Protein AF-A0A815E077-F1 (afdb_monomer)

Solvent-accessible surface area (backbone atoms only — not comparable to full-atom values): 27311 Å² total; per-residue (Å²): 121,62,72,63,54,49,29,39,50,54,47,52,50,56,67,40,47,70,58,49,74,73,50,75,89,43,71,67,55,55,50,50,41,62,71,59,51,51,58,65,70,36,73,87,50,54,63,66,50,48,54,58,16,70,69,58,79,80,56,66,69,60,51,55,47,52,54,51,54,49,53,50,52,52,49,52,52,52,51,50,57,50,48,53,52,51,52,52,53,50,52,50,53,50,50,54,50,50,55,49,51,52,50,51,51,51,52,52,51,50,52,50,51,51,52,52,51,50,53,51,50,54,52,49,52,52,52,50,51,52,53,49,52,52,52,51,49,52,51,48,52,53,49,46,53,51,43,51,57,47,43,68,64,38,73,80,60,82,90,90,90,89,83,81,75,76,72,64,68,61,59,62,58,52,58,58,51,53,53,52,54,53,53,52,56,55,53,55,56,68,62,54,58,62,57,58,56,53,51,54,54,51,53,55,50,51,54,53,52,51,53,53,51,54,51,52,53,54,48,52,52,34,52,49,51,35,52,52,42,50,51,53,43,53,52,49,57,50,48,53,50,54,51,55,65,63,40,76,80,48,93,73,61,75,64,59,61,50,51,53,50,52,51,54,50,50,46,54,48,52,36,51,50,40,46,51,52,36,50,52,51,54,51,52,50,54,51,52,53,51,51,52,50,49,50,52,52,51,54,52,51,50,53,49,50,54,49,51,50,50,54,50,51,54,50,50,55,49,50,51,54,50,52,53,52,52,51,52,52,52,50,53,51,50,53,51,53,53,50,53,52,50,52,53,50,53,53,49,53,50,51,49,53,52,49,52,50,53,48,53,52,48,55,53,52,51,51,49,52,54,52,51,49,53,51,50,52,52,52,50,51,63,68,66,51,42,78,63,54,52,47,49,54,49,47,50,53,48,48,50,49,48,49,52,50,47,52,53,60,59,50,74,76,57,81,82,90,81,84,88,80,88,82,80,92,80,84,85,88,87,80,93,82,83,88,79,89,79,86,83,87,88,82,84,89,81,89,85,82,88,79,85,89,81,87,80,90,82,85,85,80,91,79,89,80,83,84,84,88,129

Sequence (470 aa):
MDRRLHAVQDRLVEHCTQTLKSVQGSVSAVTSYFQKEVPVKHENDHESLFQRAFAVQYNGKKMKKLEKDYMIIHKEEQEEQIEIRRLRNENRLLKQRVENLEKESATLANRLIEGQVLNAQYAEETDQLKHENYTLKKQLEENNNQNINKTIIQNNNQNLLDDNIISNDKEELEVLRETVQNLTSKNRNLQSTPHVEIAALQEELTLVKMRDAEAQVSINELRQRIADLNYEWQLHSSKCKTIREKNNLNESNPTDDAYDLIAHELISLKMREAQLDCDNKILSQKLMDSDTQKQVSYNQIKRQDDEIQRVRLELEESRIRENELRTQLNEIKNQLRDGELKQKEDSMMLRIREVESTQAIGELRQKIAELEVQNQELISHGQIMDEKDLQEKLAELQDEKIFLYKTTNYEESEDGSLTTSLPLLSSINHRLSSSSTILFPTSFISSNHHLRQSTPSLFPTFSSTQPSIS

Secondary structure (DSSP, 8-state):
-HHHHHHHHHHHHHHHHHHHTTS-S-HHHHHHIIIIIHHHHHTT-HHHHHHHHHT----HHHHHHHHHHHHHHHHHHHHHHHHHHHHHHHHHHHHHHHHHHHHHHHHHHHHHHHHHHHHHHHHHHHHHHHHHHHHHHHHHHHHHHHHHHHHHHHTTS------SSTTTHHHHHHHHHHHHHHHHHHHHHHHHHHHHHHHHHHHHHHHHHHHHHHHHHHHHHHHHHHHHHHHHHHHHHHHHHHHHHHHTTS---HHHHHHHHHHHHHHHHHHHHHHHHHHHHHHHHHHHHHHHHHHHHHHHHHHHHHHHHHHHHHHHHHHHHHHHHHHHHHHHHHHHHHHHHHHHHHHHHHHHHHHHHHHHHHHHHHHHHHHHHHHHHHHHHHHHS-HHHHHHHHHHHHHHHHHHHHHHHHHTSS--------------------------------------------PPPP---PPPP-

Nearest PDB structures (foldseek):
  4tko-assembly1_B  TM=5.205E-01  e=6.957E+00  Aquifex aeolicus VF5

Radius of gyration: 63.51 Å; Cα contacts (8 Å, |Δi|>4): 55; chains: 1; bounding box: 164×88×158 Å

pLDDT: mean 77.37, std 19.82, range [28.88, 98.0]

Organism: NCBI:txid392033

Foldseek 3Di:
DPLLVVLLVVLLCVVCVVVVVVQPDDPVSVVCCVVPPSCVVCVVPVPVSSVNSVPDDDDPVVVVVVVVVVVVVVVVVVVVVVVVVVVVVVVVVVVVVVVVVVVVVVVVVVVVVVVVVVVVVVVVVVVVVVVVVVVVVVVVVVVVVVVVVVCVVPVVDDDDDDDPPPPPVVVVVVVVVVVVVVVVVVVVVVVPVVVVVVVVVVVVVVVVVVVVVVLVVVLVVLVVVLVVLVVVLVVLVVVVVVVVVVCVVPDDDPVVVVVSVVVNVVSVVVSVVSVVVSVVSVVVVVVVVVVVVVVVVVVVVVVVVVVVVVVVVVVVVVVVVVVVVVVVVVVVVVVVVVVVVVVVVVVVVVVVVVVVVVVVVVVVVVVVVVVVVVVVVVVVVVVPCDPVNVVVVVVVVVVVVVVVVVVVVVVVPDDDDDDDDDDDDDDDDDDPDDDDDDDDDDDDDDDDDDDDDDDDDDDDDDDDDDDDDD

Mean predicted aligned error: 22.98 Å

Structure (mmCIF, N/CA/C/O backbone):
data_AF-A0A815E077-F1
#
_entry.id   AF-A0A815E077-F1
#
loop_
_atom_site.group_PDB
_atom_site.id
_atom_site.type_symbol
_atom_site.label_atom_id
_atom_site.label_alt_id
_atom_site.label_comp_id
_atom_site.label_asym_id
_atom_site.label_entity_id
_atom_site.label_seq_id
_atom_site.pdbx_PDB_ins_code
_atom_site.Cartn_x
_atom_site.Cartn_y
_atom_site.Cartn_z
_atom_site.occupancy
_atom_site.B_iso_or_equiv
_atom_site.auth_seq_id
_atom_site.auth_comp_id
_atom_site.auth_asym_id
_atom_site.auth_atom_id
_atom_site.pdbx_PDB_model_num
ATOM 1 N N . MET A 1 1 ? -0.893 33.335 -54.871 1.00 45.25 1 MET A N 1
ATOM 2 C CA . MET A 1 1 ? -2.177 34.022 -54.613 1.00 45.25 1 MET A CA 1
ATOM 3 C C . MET A 1 1 ? -2.122 34.874 -53.338 1.00 45.25 1 MET A C 1
ATOM 5 O O . MET A 1 1 ? -2.782 35.903 -53.298 1.00 45.25 1 MET A O 1
ATOM 9 N N . ASP A 1 2 ? -1.262 34.552 -52.363 1.00 59.12 2 ASP A N 1
ATOM 10 C CA . ASP A 1 2 ? -1.315 35.139 -51.010 1.00 59.12 2 ASP A CA 1
ATOM 11 C C . ASP A 1 2 ? -0.955 36.615 -50.847 1.00 59.12 2 ASP A C 1
ATOM 13 O O . ASP A 1 2 ? -1.625 37.304 -50.086 1.00 59.12 2 ASP A O 1
ATOM 17 N N . ARG A 1 3 ? 0.044 37.160 -51.558 1.00 63.06 3 ARG A N 1
ATOM 18 C CA . ARG A 1 3 ? 0.468 38.562 -51.321 1.00 63.06 3 ARG A CA 1
ATOM 19 C C . ARG A 1 3 ? -0.618 39.591 -51.631 1.00 63.06 3 ARG A C 1
ATOM 21 O O . ARG A 1 3 ? -0.667 40.633 -50.994 1.00 63.06 3 ARG A O 1
ATOM 28 N N . ARG A 1 4 ? -1.471 39.301 -52.618 1.00 63.94 4 ARG A N 1
ATOM 29 C CA . ARG A 1 4 ? -2.585 40.179 -53.005 1.00 63.94 4 ARG A CA 1
ATOM 30 C C . ARG A 1 4 ? -3.717 40.107 -51.983 1.00 63.94 4 ARG A C 1
ATOM 32 O O . ARG A 1 4 ? -4.288 41.136 -51.657 1.00 63.94 4 ARG A O 1
ATOM 39 N N . LEU A 1 5 ? -3.984 38.918 -51.441 1.00 69.31 5 LEU A N 1
ATOM 40 C CA . LEU A 1 5 ? -4.978 38.730 -50.387 1.00 69.31 5 LEU A CA 1
ATOM 41 C C . LEU A 1 5 ? -4.543 39.404 -49.076 1.00 69.31 5 LEU A C 1
ATOM 43 O O . LEU A 1 5 ? -5.342 40.110 -48.473 1.00 69.31 5 LEU A O 1
ATOM 47 N N . HIS A 1 6 ? -3.264 39.280 -48.703 1.00 69.69 6 HIS A N 1
ATOM 48 C CA . HIS A 1 6 ? -2.702 39.956 -47.528 1.00 69.69 6 HIS A CA 1
ATOM 49 C C . HIS A 1 6 ? -2.732 41.486 -47.688 1.00 69.69 6 HIS A C 1
ATOM 51 O O . HIS A 1 6 ? -3.083 42.187 -46.748 1.00 69.69 6 HIS A O 1
ATOM 57 N N . ALA A 1 7 ? -2.481 42.010 -48.897 1.00 71.00 7 ALA A N 1
ATOM 58 C CA . ALA A 1 7 ? -2.587 43.448 -49.185 1.00 71.00 7 ALA A CA 1
ATOM 59 C C . ALA A 1 7 ? -3.998 43.997 -48.974 1.00 71.00 7 ALA A C 1
ATOM 61 O O . ALA A 1 7 ? -4.177 45.097 -48.449 1.00 71.00 7 ALA A O 1
ATOM 62 N N . VAL A 1 8 ? -4.999 43.223 -49.397 1.00 73.06 8 VAL A N 1
ATOM 63 C CA . VAL A 1 8 ? -6.410 43.567 -49.217 1.00 73.06 8 VAL A CA 1
ATOM 64 C C . VAL A 1 8 ? -6.784 43.490 -47.738 1.00 73.06 8 VAL A C 1
ATOM 66 O O . VAL A 1 8 ? -7.432 44.406 -47.243 1.00 73.06 8 VAL A O 1
ATOM 69 N N . GLN A 1 9 ? -6.328 42.461 -47.016 1.00 75.38 9 GLN A N 1
ATOM 70 C CA . GLN A 1 9 ? -6.558 42.314 -45.575 1.00 75.38 9 GLN A CA 1
ATOM 71 C C . GLN A 1 9 ? -5.929 43.457 -44.766 1.00 75.38 9 GLN A C 1
ATOM 73 O O . GLN A 1 9 ? -6.627 44.076 -43.965 1.00 75.38 9 GLN A O 1
ATOM 78 N N . ASP A 1 10 ? -4.663 43.799 -45.015 1.00 74.94 10 ASP A N 1
ATOM 79 C CA . ASP A 1 10 ? -3.961 44.878 -44.309 1.00 74.94 10 ASP A CA 1
ATOM 80 C C . ASP A 1 10 ? -4.654 46.231 -44.519 1.00 74.94 10 ASP A C 1
ATOM 82 O O . ASP A 1 10 ? -4.872 46.975 -43.562 1.00 74.94 10 ASP A O 1
ATOM 86 N N . ARG A 1 11 ? -5.067 46.547 -45.758 1.00 76.75 11 ARG A N 1
ATOM 87 C CA . ARG A 1 11 ? -5.778 47.803 -46.054 1.00 76.75 11 ARG A CA 1
ATOM 88 C C . ARG A 1 11 ? -7.201 47.822 -45.520 1.00 76.75 11 ARG A C 1
ATOM 90 O O . ARG A 1 11 ? -7.654 48.877 -45.081 1.00 76.75 11 ARG A O 1
ATOM 97 N N . LEU A 1 12 ? -7.892 46.684 -45.519 1.00 74.31 12 LEU A N 1
ATOM 98 C CA . LEU A 1 12 ? -9.205 46.560 -44.893 1.00 74.31 12 LEU A CA 1
ATOM 99 C C . LEU A 1 12 ? -9.103 46.837 -43.389 1.00 74.31 12 LEU A C 1
ATOM 101 O O . LEU A 1 12 ? -9.893 47.613 -42.854 1.00 74.31 12 LEU A O 1
ATOM 105 N N . VAL A 1 13 ? -8.098 46.260 -42.724 1.00 73.75 13 VAL A N 1
ATOM 106 C CA . VAL A 1 13 ? -7.827 46.494 -41.302 1.00 73.75 13 VAL A CA 1
ATOM 107 C C . VAL A 1 13 ? -7.451 47.953 -41.063 1.00 73.75 13 VAL A C 1
ATOM 109 O O . VAL A 1 13 ? -8.051 48.575 -40.196 1.00 73.75 13 VAL A O 1
ATOM 112 N N . GLU A 1 14 ? -6.547 48.539 -41.850 1.00 73.88 14 GLU A N 1
ATOM 113 C CA . GLU A 1 14 ? -6.129 49.943 -41.728 1.00 73.88 14 GLU A CA 1
ATOM 114 C C . GLU A 1 14 ? -7.292 50.925 -41.922 1.00 73.88 14 GLU A C 1
ATOM 116 O O . GLU A 1 14 ? -7.484 51.815 -41.095 1.00 73.88 14 GLU A O 1
ATOM 121 N N . HIS A 1 15 ? -8.125 50.731 -42.946 1.00 69.19 15 HIS A N 1
ATOM 122 C CA . HIS A 1 15 ? -9.326 51.541 -43.163 1.00 69.19 15 HIS A CA 1
ATOM 123 C C . HIS A 1 15 ? -10.309 51.405 -41.992 1.00 69.19 15 HIS A C 1
ATOM 125 O O . HIS A 1 15 ? -10.899 52.385 -41.539 1.00 69.19 15 HIS A O 1
ATOM 131 N N . CYS A 1 16 ? -10.419 50.198 -41.431 1.00 69.69 16 CYS A N 1
ATOM 132 C CA . CYS A 1 16 ? -11.231 49.945 -40.251 1.00 69.69 16 CYS A CA 1
ATOM 133 C C . CYS A 1 16 ? -10.582 50.435 -38.949 1.00 69.69 16 CYS A C 1
ATOM 135 O O . CYS A 1 16 ? -11.319 50.659 -37.998 1.00 69.69 16 CYS A O 1
ATOM 137 N N . THR A 1 17 ? -9.261 50.653 -38.859 1.00 68.75 17 THR A N 1
ATOM 138 C CA . THR A 1 17 ? -8.595 51.033 -37.593 1.00 68.75 17 THR A CA 1
ATOM 139 C C . THR A 1 17 ? -9.093 52.359 -37.021 1.00 68.75 17 THR A C 1
ATOM 141 O O . THR A 1 17 ? -9.144 52.510 -35.802 1.00 68.75 17 THR A O 1
ATOM 144 N N . GLN A 1 18 ? -9.505 53.312 -37.863 1.00 63.53 18 GLN A N 1
ATOM 145 C CA . GLN A 1 18 ? -10.078 54.582 -37.399 1.00 63.53 18 GLN A CA 1
ATOM 146 C C . GLN A 1 18 ? -11.468 54.387 -36.775 1.00 63.53 18 GLN A C 1
ATOM 148 O O . GLN A 1 18 ? -11.766 55.002 -35.756 1.00 63.53 18 GLN A O 1
ATOM 153 N N . THR A 1 19 ? -12.281 53.478 -37.321 1.00 64.88 19 THR A N 1
ATOM 154 C CA . THR A 1 19 ? -13.602 53.111 -36.779 1.00 64.88 19 THR A CA 1
ATOM 155 C C . THR A 1 19 ? -13.498 52.128 -35.607 1.00 64.88 19 THR A C 1
ATOM 157 O O . THR A 1 19 ? -14.275 52.194 -34.663 1.00 64.88 19 THR A O 1
ATOM 160 N N . LEU A 1 20 ? -12.495 51.248 -35.598 1.00 67.06 20 LEU A N 1
ATOM 161 C CA . LEU A 1 20 ? -12.225 50.313 -34.502 1.00 67.06 20 LEU A CA 1
ATOM 162 C C . LEU A 1 20 ? -11.747 51.033 -33.242 1.00 67.06 20 LEU A C 1
ATOM 164 O O . LEU A 1 20 ? -12.036 50.572 -32.146 1.00 67.06 20 LEU A O 1
ATOM 168 N N . LYS A 1 21 ? -11.090 52.194 -33.374 1.00 67.00 21 LYS A N 1
ATOM 169 C CA . LYS A 1 21 ? -10.780 53.071 -32.232 1.00 67.00 21 LYS A CA 1
ATOM 170 C C . LYS A 1 21 ? -12.035 53.594 -31.519 1.00 67.00 21 LYS A C 1
ATOM 172 O O . LYS A 1 21 ? -11.952 53.885 -30.332 1.00 67.00 21 LYS A O 1
ATOM 177 N N . SER A 1 22 ? -13.175 53.703 -32.213 1.00 62.16 22 SER A N 1
ATOM 178 C CA . SER A 1 22 ? -14.465 54.085 -31.612 1.00 62.16 22 SER A CA 1
ATOM 179 C C . SER A 1 22 ? -15.313 52.895 -31.146 1.00 62.16 22 SER A C 1
ATOM 181 O O . SER A 1 22 ? -16.248 53.082 -30.372 1.00 62.16 22 SER A O 1
ATOM 183 N N . VAL A 1 23 ? -14.993 51.670 -31.578 1.00 66.12 23 VAL A N 1
ATOM 184 C CA . VAL A 1 23 ? -15.630 50.436 -31.094 1.00 66.12 23 VAL A CA 1
ATOM 185 C C . VAL A 1 23 ? -14.958 50.046 -29.774 1.00 66.12 23 VAL A C 1
ATOM 187 O O . VAL A 1 23 ? -13.797 49.649 -29.751 1.00 66.12 23 VAL A O 1
ATOM 190 N N . GLN A 1 24 ? -15.660 50.186 -28.648 1.00 57.56 24 GLN A N 1
ATOM 191 C CA . GLN A 1 24 ? -15.130 49.860 -27.318 1.00 57.56 24 GLN A CA 1
ATOM 192 C C . GLN A 1 24 ? -14.639 48.400 -27.218 1.00 57.56 24 GLN A C 1
ATOM 194 O O . GLN A 1 24 ? -15.434 47.474 -27.074 1.00 57.56 24 GLN A O 1
ATOM 199 N N . GLY A 1 25 ? -13.314 48.227 -27.262 1.00 65.38 25 GLY A N 1
ATOM 200 C CA . GLY A 1 25 ? -12.446 47.396 -26.405 1.00 65.38 25 GLY A CA 1
ATOM 201 C C . GLY A 1 25 ? -12.674 45.887 -26.222 1.00 65.38 25 GLY A C 1
ATOM 202 O O . GLY A 1 25 ? -11.741 45.214 -25.793 1.00 65.38 25 GLY A O 1
ATOM 203 N N . SER A 1 26 ? -13.848 45.318 -26.502 1.00 77.19 26 SER A N 1
ATOM 204 C CA . SER A 1 26 ? -14.085 43.880 -26.326 1.00 77.19 26 SER A CA 1
ATOM 205 C C . SER A 1 26 ? -13.862 43.120 -27.631 1.00 77.19 26 SER A C 1
ATOM 207 O O . SER A 1 26 ? -14.309 43.544 -28.698 1.00 77.19 26 SER A O 1
ATOM 209 N N . VAL A 1 27 ? -13.214 41.954 -27.536 1.00 79.00 27 VAL A N 1
ATOM 210 C CA . VAL A 1 27 ? -12.993 41.052 -28.680 1.00 79.00 27 VAL A CA 1
ATOM 211 C C . VAL A 1 27 ? -14.320 40.740 -29.379 1.00 79.00 27 VAL A C 1
ATOM 213 O O . VAL A 1 27 ? -14.389 40.788 -30.599 1.00 79.00 27 VAL A O 1
ATOM 216 N N . SER A 1 28 ? -15.397 40.544 -28.612 1.00 80.69 28 SER A N 1
ATOM 217 C CA . SER A 1 28 ? -16.746 40.293 -29.136 1.00 80.69 28 SER A CA 1
ATOM 218 C C . SER A 1 28 ? -17.289 41.447 -29.995 1.00 80.69 28 SER A C 1
ATOM 220 O O . SER A 1 28 ? -17.794 41.219 -31.096 1.00 80.69 28 SER A O 1
ATOM 222 N N . ALA A 1 29 ? -17.135 42.698 -29.546 1.00 79.50 29 ALA A N 1
ATOM 223 C CA . ALA A 1 29 ? -17.571 43.871 -30.308 1.00 79.50 29 ALA A CA 1
ATOM 224 C C . ALA A 1 29 ? -16.764 44.045 -31.605 1.00 79.50 29 ALA A C 1
ATOM 226 O O . ALA A 1 29 ? -17.339 44.301 -32.664 1.00 79.50 29 ALA A O 1
ATOM 227 N N . VAL A 1 30 ? -15.445 43.832 -31.540 1.00 81.81 30 VAL A N 1
ATOM 228 C CA . VAL A 1 30 ? -14.563 43.855 -32.717 1.00 81.81 30 VAL A CA 1
ATOM 229 C C . VAL A 1 30 ? -14.949 42.750 -33.706 1.00 81.81 30 VAL A C 1
ATOM 231 O O . VAL A 1 30 ? -15.082 43.016 -34.901 1.00 81.81 30 VAL A O 1
ATOM 234 N N . THR A 1 31 ? -15.209 41.531 -33.227 1.00 83.19 31 THR A N 1
ATOM 235 C CA . THR A 1 31 ? -15.671 40.414 -34.064 1.00 83.19 31 THR A CA 1
ATOM 236 C C . THR A 1 31 ? -17.002 40.732 -34.748 1.00 83.19 31 THR A C 1
ATOM 238 O O . THR A 1 31 ? -17.126 40.528 -35.954 1.00 83.19 31 THR A O 1
ATOM 241 N N . SER A 1 32 ? -17.979 41.291 -34.026 1.00 82.75 32 SER A N 1
ATOM 242 C CA . SER A 1 32 ? -19.280 41.659 -34.601 1.00 82.75 32 SER A CA 1
ATOM 243 C C . SER A 1 32 ? -19.160 42.742 -35.680 1.00 82.75 32 SER A C 1
ATOM 245 O O . SER A 1 32 ? -19.828 42.656 -36.711 1.00 82.75 32 SER A O 1
ATOM 247 N N . TYR A 1 33 ? -18.293 43.739 -35.479 1.00 83.06 33 TYR A N 1
ATOM 248 C CA . TYR A 1 33 ? -18.037 44.797 -36.458 1.00 83.06 33 TYR A CA 1
ATOM 249 C C . TYR A 1 33 ? -17.502 44.232 -37.783 1.00 83.06 33 TYR A C 1
ATOM 251 O O . TYR A 1 33 ? -18.050 44.511 -38.853 1.00 83.06 33 TYR A O 1
ATOM 259 N N . PHE A 1 34 ? -16.475 43.379 -37.715 1.00 82.75 34 PHE A N 1
ATOM 260 C CA . PHE A 1 34 ? -15.892 42.749 -38.903 1.00 82.75 34 PHE A CA 1
ATOM 261 C C . PHE A 1 34 ? -16.849 41.783 -39.607 1.00 82.75 34 PHE A C 1
ATOM 263 O O . PHE A 1 34 ? -16.799 41.671 -40.828 1.00 82.75 34 PHE A O 1
ATOM 270 N N . GLN A 1 35 ? -17.729 41.108 -38.865 1.00 85.44 35 GLN A N 1
ATOM 271 C CA . GLN A 1 35 ? -18.690 40.169 -39.446 1.00 85.44 35 GLN A CA 1
ATOM 272 C C . GLN A 1 35 ? -19.895 40.855 -40.097 1.00 85.44 35 GLN A C 1
ATOM 274 O O . GLN A 1 35 ? -20.405 40.344 -41.090 1.00 85.44 35 GLN A O 1
ATOM 279 N N . LYS A 1 36 ? -20.376 41.977 -39.544 1.00 83.56 36 LYS A N 1
ATOM 280 C CA . LYS A 1 36 ? -21.659 42.578 -39.954 1.00 83.56 36 LYS A CA 1
ATOM 281 C C . LYS A 1 36 ? -21.522 43.907 -40.684 1.00 83.56 36 LYS A C 1
ATOM 283 O O . LYS A 1 36 ? -22.236 44.135 -41.650 1.00 83.56 36 LYS A O 1
ATOM 288 N N . GLU A 1 37 ? -20.633 44.791 -40.243 1.00 81.19 37 GLU A N 1
ATOM 289 C CA . GLU A 1 37 ? -20.560 46.155 -40.785 1.00 81.19 37 GLU A CA 1
ATOM 290 C C . GLU A 1 37 ? -19.560 46.292 -41.930 1.00 81.19 37 GLU A C 1
ATOM 292 O O . GLU A 1 37 ? -19.805 47.020 -42.890 1.00 81.19 37 GLU A O 1
ATOM 297 N N . VAL A 1 38 ? -18.417 45.610 -41.836 1.00 80.88 38 VAL A N 1
ATOM 298 C CA . VAL A 1 38 ? -17.345 45.713 -42.838 1.00 80.88 38 VAL A CA 1
ATOM 299 C C . VAL A 1 38 ? -17.766 45.210 -44.227 1.00 80.88 38 VAL A C 1
ATOM 301 O O . VAL A 1 38 ? -17.460 45.920 -45.190 1.00 80.88 38 VAL A O 1
ATOM 304 N N . PRO A 1 39 ? -18.483 44.072 -44.373 1.00 83.00 39 PRO A N 1
ATOM 305 C CA . PRO A 1 39 ? -18.955 43.608 -45.679 1.00 83.00 39 PRO A CA 1
ATOM 306 C C . PRO A 1 39 ? -19.914 44.609 -46.334 1.00 83.00 39 PRO A C 1
ATOM 308 O O . PRO A 1 39 ? -19.690 45.009 -47.472 1.00 83.00 39 PRO A O 1
ATOM 311 N N . VAL A 1 40 ? -20.899 45.099 -45.572 1.00 81.81 40 VAL A N 1
ATOM 312 C CA . VAL A 1 40 ? -21.919 46.054 -46.045 1.00 81.81 40 VAL A CA 1
ATOM 313 C C . VAL A 1 40 ? -21.285 47.371 -46.504 1.00 81.81 40 VAL A C 1
ATOM 315 O O . VAL A 1 40 ? -21.678 47.939 -47.518 1.00 81.81 40 VAL A O 1
ATOM 318 N N . LYS A 1 41 ? -20.258 47.859 -45.792 1.00 74.94 41 LYS A N 1
ATOM 319 C CA . LYS A 1 41 ? -19.564 49.114 -46.139 1.00 74.94 41 LYS A CA 1
ATOM 320 C C . LYS A 1 41 ? -18.802 49.053 -47.461 1.00 74.94 41 LYS A C 1
ATOM 322 O O . LYS A 1 41 ? -18.605 50.096 -48.075 1.00 74.94 41 LYS A O 1
ATOM 327 N N . HIS A 1 42 ? -18.359 47.872 -47.885 1.00 72.81 42 HIS A N 1
ATOM 328 C CA . HIS A 1 42 ? -17.543 47.731 -49.091 1.00 72.81 42 HIS A CA 1
ATOM 329 C C . HIS A 1 42 ? -18.311 47.127 -50.269 1.00 72.81 42 HIS A C 1
ATOM 331 O O . HIS A 1 42 ? -17.762 47.131 -51.361 1.00 72.81 42 HIS A O 1
ATOM 337 N N . GLU A 1 43 ? -19.566 46.699 -50.088 1.00 76.12 43 GLU A N 1
ATOM 338 C CA . GLU A 1 43 ? -20.427 46.088 -51.120 1.00 76.12 43 GLU A CA 1
ATOM 339 C C . GLU A 1 43 ? -20.628 46.973 -52.371 1.00 76.12 43 GLU A C 1
ATOM 341 O O . GLU A 1 43 ? -20.813 46.470 -53.475 1.00 76.12 43 GLU A O 1
ATOM 346 N N . ASN A 1 44 ? -20.522 48.301 -52.218 1.00 69.06 44 ASN A N 1
ATOM 347 C CA . ASN A 1 44 ? -20.731 49.280 -53.295 1.00 69.06 44 ASN A CA 1
ATOM 348 C C . ASN A 1 44 ? -19.439 49.925 -53.850 1.00 69.06 44 ASN A C 1
ATOM 350 O O . ASN A 1 44 ? -19.498 50.583 -54.885 1.00 69.06 44 ASN A O 1
ATOM 354 N N . ASP A 1 45 ? -18.281 49.763 -53.193 1.00 70.69 45 ASP A N 1
ATOM 355 C CA . ASP A 1 45 ? -16.990 50.359 -53.607 1.00 70.69 45 ASP A CA 1
ATOM 356 C C . ASP A 1 45 ? -15.814 49.397 -53.353 1.00 70.69 45 ASP A C 1
ATOM 358 O O . ASP A 1 45 ? -14.857 49.668 -52.621 1.00 70.69 45 ASP A O 1
ATOM 362 N N . HIS A 1 46 ? -15.900 48.213 -53.958 1.00 76.38 46 HIS A N 1
ATOM 363 C CA . HIS A 1 46 ? -14.825 47.221 -53.919 1.00 76.38 46 HIS A CA 1
ATOM 364 C C . HIS A 1 46 ? -13.568 47.693 -54.666 1.00 76.38 46 HIS A C 1
ATOM 366 O O . HIS A 1 46 ? -12.446 47.357 -54.283 1.00 76.38 46 HIS A O 1
ATOM 372 N N . GLU A 1 47 ? -13.746 48.486 -55.722 1.00 78.75 47 GLU A N 1
ATOM 373 C CA . GLU A 1 47 ? -12.675 48.880 -56.635 1.00 78.75 47 GLU A CA 1
ATOM 374 C C . GLU A 1 47 ? -11.669 49.825 -55.959 1.00 78.75 47 GLU A C 1
ATOM 376 O O . GLU A 1 47 ? -10.459 49.621 -56.081 1.00 78.75 47 GLU A O 1
ATOM 381 N N . SER A 1 48 ? -12.132 50.790 -55.150 1.00 78.38 48 SER A N 1
ATOM 382 C CA . SER A 1 48 ? -11.226 51.659 -54.383 1.00 78.38 48 SER A CA 1
ATOM 383 C C . SER A 1 48 ? -10.396 50.870 -53.364 1.00 78.38 48 SER A C 1
ATOM 385 O O . SER A 1 48 ? -9.204 51.142 -53.181 1.00 78.38 48 SER A O 1
ATOM 387 N N . LEU A 1 49 ? -10.991 49.852 -52.729 1.00 76.69 49 LEU A N 1
ATOM 388 C CA . LEU A 1 49 ? -10.293 48.978 -51.785 1.00 76.69 49 LEU A CA 1
ATOM 389 C C . LEU A 1 49 ? -9.197 48.163 -52.488 1.00 76.69 49 LEU A C 1
ATOM 391 O O . LEU A 1 49 ? -8.059 48.127 -52.012 1.00 76.69 49 LEU A O 1
ATOM 395 N N . PHE A 1 50 ? -9.505 47.555 -53.638 1.00 78.88 50 PHE A N 1
ATOM 396 C CA . PHE A 1 50 ? -8.532 46.783 -54.410 1.00 78.88 50 PHE A CA 1
ATOM 397 C C . PHE A 1 50 ? -7.411 47.653 -54.979 1.00 78.88 50 PHE A C 1
ATOM 399 O O . PHE A 1 50 ? -6.247 47.268 -54.881 1.00 78.88 50 PHE A O 1
ATOM 406 N N . GLN A 1 51 ? -7.710 48.843 -55.503 1.00 81.31 51 GLN A N 1
ATOM 407 C CA . GLN A 1 51 ? -6.680 49.760 -56.004 1.00 81.31 51 GLN A CA 1
ATOM 408 C C . GLN A 1 51 ? -5.701 50.175 -54.899 1.00 81.31 51 GLN A C 1
ATOM 410 O O . GLN A 1 51 ? -4.482 50.121 -55.087 1.00 81.31 51 GLN A O 1
ATOM 415 N N . ARG A 1 52 ? -6.212 50.511 -53.708 1.00 75.81 52 ARG A N 1
ATOM 416 C CA . ARG A 1 52 ? -5.370 50.829 -52.542 1.00 75.81 52 ARG A CA 1
ATOM 417 C C . ARG A 1 52 ? -4.575 49.622 -52.049 1.00 75.81 52 ARG A C 1
ATOM 419 O O . ARG A 1 52 ? -3.433 49.791 -51.619 1.00 75.81 52 ARG A O 1
ATOM 426 N N . ALA A 1 53 ? -5.147 48.421 -52.118 1.00 74.94 53 ALA A N 1
ATOM 427 C CA . ALA A 1 53 ? -4.451 47.180 -51.795 1.00 74.94 53 ALA A CA 1
ATOM 428 C C . ALA A 1 53 ? -3.323 46.885 -52.796 1.00 74.94 53 ALA A C 1
ATOM 430 O O . ALA A 1 53 ? -2.207 46.572 -52.394 1.00 74.94 53 ALA A O 1
ATOM 431 N N . PHE A 1 54 ? -3.556 47.057 -54.099 1.00 77.50 54 PHE A N 1
ATOM 432 C CA . PHE A 1 54 ? -2.532 46.832 -55.124 1.00 77.50 54 PHE A CA 1
ATOM 433 C C . PHE A 1 54 ? -1.404 47.865 -55.103 1.00 77.50 54 PHE A C 1
ATOM 435 O O . PHE A 1 54 ? -0.293 47.554 -55.531 1.00 77.50 54 PHE A O 1
ATOM 442 N N . ALA A 1 55 ? -1.647 49.055 -54.552 1.00 78.50 55 ALA A N 1
ATOM 443 C CA . ALA A 1 55 ? -0.604 50.047 -54.306 1.00 78.50 55 ALA A CA 1
ATOM 444 C C . ALA A 1 55 ? 0.357 49.656 -53.161 1.00 78.50 55 ALA A C 1
ATOM 446 O O . ALA A 1 55 ? 1.392 50.300 -52.979 1.00 78.50 55 ALA A O 1
ATOM 447 N N . VAL A 1 56 ? 0.051 48.614 -52.375 1.00 75.31 56 VAL A N 1
ATOM 448 C CA . VAL A 1 56 ? 0.916 48.154 -51.280 1.00 75.31 56 VAL A CA 1
ATOM 449 C C . VAL A 1 56 ? 2.109 47.382 -51.827 1.00 75.31 56 VAL A C 1
ATOM 451 O O . VAL A 1 56 ? 1.979 46.324 -52.444 1.00 75.31 56 VAL A O 1
ATOM 454 N N . GLN A 1 57 ? 3.305 47.880 -51.523 1.00 76.06 57 GLN A N 1
ATOM 455 C CA . GLN A 1 57 ? 4.552 47.192 -51.823 1.00 76.06 57 GLN A CA 1
ATOM 456 C C . GLN A 1 57 ? 5.142 46.564 -50.561 1.00 76.06 57 GLN A C 1
ATOM 458 O O . GLN A 1 57 ? 5.579 47.251 -49.638 1.00 76.06 57 GLN A O 1
ATOM 463 N N . TYR A 1 58 ? 5.198 45.234 -50.536 1.00 76.25 58 TYR A N 1
ATOM 464 C CA . TYR A 1 58 ? 5.831 44.497 -49.448 1.00 76.25 58 TYR A CA 1
ATOM 465 C C . TYR A 1 58 ? 7.342 44.395 -49.641 1.00 76.25 58 TYR A C 1
ATOM 467 O O . TYR A 1 58 ? 7.828 43.870 -50.646 1.00 76.25 58 TYR A O 1
ATOM 475 N N . ASN A 1 59 ? 8.103 44.808 -48.627 1.00 84.62 59 ASN A N 1
ATOM 476 C CA . ASN A 1 59 ? 9.540 44.563 -48.592 1.00 84.62 59 ASN A CA 1
ATOM 477 C C . ASN A 1 59 ? 9.808 43.087 -48.256 1.00 84.62 59 ASN A C 1
ATOM 479 O O . ASN A 1 59 ? 9.679 42.664 -47.106 1.00 84.62 59 ASN A O 1
ATOM 483 N N . GLY A 1 60 ? 10.227 42.307 -49.255 1.00 84.12 60 GLY A N 1
ATOM 484 C CA . GLY A 1 60 ? 10.486 40.875 -49.094 1.00 84.12 60 GLY A CA 1
ATOM 485 C C . GLY A 1 60 ? 11.558 40.536 -48.050 1.00 84.12 60 GLY A C 1
ATOM 486 O O . GLY A 1 60 ? 11.453 39.497 -47.404 1.00 84.12 60 GLY A O 1
ATOM 487 N N . LYS A 1 61 ? 12.556 41.407 -47.828 1.00 89.69 61 LYS A N 1
ATOM 488 C CA . LYS A 1 61 ? 13.563 41.205 -46.770 1.00 89.69 61 LYS A CA 1
ATOM 489 C C . LYS A 1 61 ? 12.948 41.388 -45.383 1.00 89.69 61 LYS A C 1
ATOM 491 O O . LYS A 1 61 ? 13.197 40.572 -44.502 1.00 89.69 61 LYS A O 1
ATOM 496 N N . LYS A 1 62 ? 12.118 42.423 -45.205 1.00 88.56 62 LYS A N 1
ATOM 497 C CA . LYS A 1 62 ? 11.391 42.662 -43.947 1.00 88.56 62 LYS A CA 1
ATOM 498 C C . LYS A 1 62 ? 10.407 41.528 -43.657 1.00 88.56 62 LYS A C 1
ATOM 500 O O . LYS A 1 62 ? 10.363 41.060 -42.529 1.00 88.56 62 LYS A O 1
ATOM 505 N N . MET A 1 63 ? 9.685 41.049 -44.671 1.00 85.56 63 MET A N 1
ATOM 506 C CA . MET A 1 63 ? 8.718 39.963 -44.493 1.00 85.56 63 MET A CA 1
ATOM 507 C C . MET A 1 63 ? 9.398 38.644 -44.107 1.00 85.56 63 MET A C 1
ATOM 509 O O . MET A 1 63 ? 8.995 38.014 -43.141 1.00 85.56 63 MET A O 1
ATOM 513 N N . LYS A 1 64 ? 10.508 38.289 -44.769 1.00 89.31 64 LYS A N 1
ATOM 514 C CA . LYS A 1 64 ? 11.319 37.122 -44.380 1.00 89.31 64 LYS A CA 1
ATOM 515 C C . LYS A 1 64 ? 11.920 37.247 -42.979 1.00 89.31 64 LYS A C 1
ATOM 517 O O . LYS A 1 64 ? 12.139 36.237 -42.322 1.00 89.31 64 LYS A O 1
ATOM 522 N N . LYS A 1 65 ? 12.244 38.466 -42.533 1.00 93.94 65 LYS A N 1
ATOM 523 C CA . LYS A 1 65 ? 12.705 38.694 -41.160 1.00 93.94 65 LYS A CA 1
ATOM 524 C C . LYS A 1 65 ? 11.573 38.434 -40.162 1.00 93.94 65 LYS A C 1
ATOM 526 O O . LYS A 1 65 ? 11.775 37.651 -39.251 1.00 93.94 65 LYS A O 1
ATOM 531 N N . LEU A 1 66 ? 10.390 39.009 -40.387 1.00 91.19 66 LEU A N 1
ATOM 532 C CA . LEU A 1 66 ? 9.215 38.785 -39.536 1.00 91.19 66 LEU A CA 1
ATOM 533 C C . LEU A 1 66 ? 8.800 37.310 -39.482 1.00 91.19 66 LEU A C 1
ATOM 535 O O . LEU A 1 66 ? 8.443 36.825 -38.420 1.00 91.19 66 LEU A O 1
ATOM 539 N N . GLU A 1 67 ? 8.897 36.589 -40.599 1.00 88.50 67 GLU A N 1
ATOM 540 C CA . GLU A 1 67 ? 8.654 35.144 -40.652 1.00 88.50 67 GLU A CA 1
ATOM 541 C C . GLU A 1 67 ? 9.624 34.369 -39.746 1.00 88.50 67 GLU A C 1
ATOM 543 O O . GLU A 1 67 ? 9.204 33.511 -38.974 1.00 88.50 67 GLU A O 1
ATOM 548 N N . LYS A 1 68 ? 10.920 34.705 -39.786 1.00 96.31 68 LYS A N 1
ATOM 549 C CA . LYS A 1 68 ? 11.921 34.098 -38.896 1.00 96.31 68 LYS A CA 1
ATOM 550 C C . LYS A 1 68 ? 11.686 34.459 -37.432 1.00 96.31 68 LYS A C 1
ATOM 552 O O . LYS A 1 68 ? 11.730 33.569 -36.591 1.00 96.31 68 LYS A O 1
ATOM 557 N N . ASP A 1 69 ? 11.424 35.731 -37.144 1.00 94.75 69 ASP A N 1
ATOM 558 C CA . ASP A 1 69 ? 11.166 36.215 -35.786 1.00 94.75 69 ASP A CA 1
ATOM 559 C C . ASP A 1 69 ? 9.904 35.534 -35.207 1.00 94.75 69 ASP A C 1
ATOM 561 O O . ASP A 1 69 ? 9.920 35.072 -34.070 1.00 94.75 69 ASP A O 1
ATOM 565 N N . TYR A 1 70 ? 8.849 35.357 -36.015 1.00 95.06 70 TYR A N 1
ATOM 566 C CA . TYR A 1 70 ? 7.645 34.606 -35.636 1.00 95.06 70 TYR A CA 1
ATOM 567 C C . TYR A 1 70 ? 7.946 33.134 -35.329 1.00 95.06 70 TYR A C 1
ATOM 569 O O . TYR A 1 70 ? 7.439 32.600 -34.347 1.00 95.06 70 TYR A O 1
ATOM 577 N N . MET A 1 71 ? 8.794 32.476 -36.125 1.00 96.44 71 MET A N 1
ATOM 578 C CA . MET A 1 71 ? 9.179 31.084 -35.863 1.00 96.44 71 MET A CA 1
ATOM 579 C C . MET A 1 71 ? 9.980 30.916 -34.573 1.00 96.44 71 MET A C 1
ATOM 581 O O . MET A 1 71 ? 9.823 29.897 -33.904 1.00 96.44 71 MET A O 1
ATOM 585 N N . ILE A 1 72 ? 10.802 31.902 -34.209 1.00 96.38 72 ILE A N 1
ATOM 586 C CA . ILE A 1 72 ? 11.517 31.910 -32.928 1.00 96.38 72 ILE A CA 1
ATOM 587 C C . ILE A 1 72 ? 10.516 32.036 -31.780 1.00 96.38 72 ILE A C 1
ATOM 589 O O . ILE A 1 72 ? 10.499 31.167 -30.916 1.00 96.38 72 ILE A O 1
ATOM 593 N N . ILE A 1 73 ? 9.631 33.036 -31.830 1.00 94.88 73 ILE A N 1
ATOM 594 C CA . ILE A 1 73 ? 8.610 33.256 -30.794 1.00 94.88 73 ILE A CA 1
ATOM 595 C C . ILE A 1 73 ? 7.718 32.022 -30.635 1.00 94.88 73 ILE A C 1
ATOM 597 O O . ILE A 1 73 ? 7.478 31.570 -29.525 1.00 94.88 73 ILE A O 1
ATOM 601 N N . HIS A 1 74 ? 7.261 31.431 -31.739 1.00 94.62 74 HIS A N 1
ATOM 602 C CA . HIS A 1 74 ? 6.428 30.232 -31.694 1.00 94.62 74 HIS A CA 1
ATOM 603 C C . HIS A 1 74 ? 7.175 29.032 -31.095 1.00 94.62 74 HIS A C 1
ATOM 605 O O . HIS A 1 74 ? 6.583 28.217 -30.391 1.00 94.62 74 HIS A O 1
ATOM 611 N N . LYS A 1 75 ? 8.478 28.901 -31.367 1.00 95.88 75 LYS A N 1
ATOM 612 C CA . LYS A 1 75 ? 9.302 27.855 -30.758 1.00 95.88 75 LYS A CA 1
ATOM 613 C C . LYS A 1 75 ? 9.462 28.085 -29.251 1.00 95.88 75 LYS A C 1
ATOM 615 O O . LYS A 1 75 ? 9.287 27.140 -28.490 1.00 95.88 75 LYS A O 1
ATOM 620 N N . GLU A 1 76 ? 9.748 29.315 -28.833 1.00 96.12 76 GLU A N 1
ATOM 621 C CA . GLU A 1 76 ? 9.825 29.694 -27.416 1.00 96.12 76 GLU A CA 1
ATOM 622 C C . GLU A 1 76 ? 8.484 29.439 -26.708 1.00 96.12 76 GLU A C 1
ATOM 624 O O . GLU A 1 76 ? 8.453 28.790 -25.668 1.00 96.12 76 GLU A O 1
ATOM 629 N N . GLU A 1 77 ? 7.358 29.812 -27.321 1.00 93.81 77 GLU A N 1
ATOM 630 C CA . GLU A 1 77 ? 6.016 29.542 -26.790 1.00 93.81 77 GLU A CA 1
ATOM 631 C C . GLU A 1 77 ? 5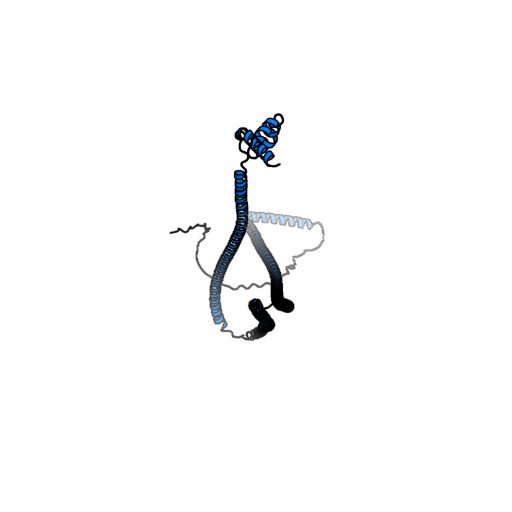.744 28.032 -26.659 1.00 93.81 77 GLU A C 1
ATOM 633 O O . GLU A 1 77 ? 5.173 27.578 -25.667 1.00 93.81 77 GLU A O 1
ATOM 638 N N . GLN A 1 78 ? 6.184 27.211 -27.619 1.00 93.75 78 GLN A N 1
ATOM 639 C CA . GLN A 1 78 ? 6.086 25.752 -27.505 1.00 93.75 78 GLN A CA 1
ATOM 640 C C . GLN A 1 78 ? 6.914 25.197 -26.338 1.00 93.75 78 GLN A C 1
ATOM 642 O O . GLN A 1 78 ? 6.438 24.300 -25.635 1.00 93.75 78 GLN A O 1
ATOM 647 N N . GLU A 1 79 ? 8.125 25.715 -26.127 1.00 93.75 79 GLU A N 1
ATOM 648 C CA . GLU A 1 79 ? 8.991 25.347 -25.002 1.00 93.75 79 GLU A CA 1
ATOM 649 C C . GLU A 1 79 ? 8.351 25.753 -23.662 1.00 93.75 79 GLU A C 1
ATOM 651 O O . GLU A 1 79 ? 8.242 24.920 -22.758 1.00 93.75 79 GLU A O 1
ATOM 656 N N . GLU A 1 80 ? 7.795 26.963 -23.561 1.00 95.88 80 GLU A N 1
ATOM 657 C CA . GLU A 1 80 ? 7.038 27.419 -22.387 1.00 95.88 80 GLU A CA 1
ATOM 658 C C . GLU A 1 80 ? 5.806 26.542 -22.115 1.00 95.88 80 GLU A C 1
ATOM 660 O O . GLU A 1 80 ? 5.542 26.166 -20.972 1.00 95.88 80 GLU A O 1
ATOM 665 N N . GLN A 1 81 ? 5.067 26.131 -23.151 1.00 92.56 81 GLN A N 1
ATOM 666 C CA . GLN A 1 81 ? 3.923 25.221 -23.002 1.00 92.56 81 GLN A CA 1
ATOM 667 C C . GLN A 1 81 ? 4.331 23.821 -22.522 1.00 92.56 81 GLN A C 1
ATOM 669 O O . GLN A 1 81 ? 3.538 23.117 -21.881 1.00 92.56 81 GLN A O 1
ATOM 674 N N . ILE A 1 82 ? 5.541 23.363 -22.847 1.00 95.12 82 ILE A N 1
ATOM 675 C CA . ILE A 1 82 ? 6.094 22.117 -22.303 1.00 95.12 82 ILE A CA 1
ATOM 676 C C . ILE A 1 82 ? 6.453 22.315 -20.826 1.00 95.12 82 ILE A C 1
ATOM 678 O O . ILE A 1 82 ? 6.055 21.493 -19.996 1.00 95.12 82 ILE A O 1
ATOM 682 N N . GLU A 1 83 ? 7.109 23.422 -20.479 1.00 97.25 83 GLU A N 1
ATOM 683 C CA . GLU A 1 83 ? 7.502 23.720 -19.099 1.00 97.25 83 GLU A CA 1
ATOM 684 C C . GLU A 1 83 ? 6.281 23.915 -18.184 1.00 97.25 83 GLU A C 1
ATOM 686 O O . GLU A 1 83 ? 6.212 23.330 -17.105 1.00 97.25 83 GLU A O 1
ATOM 691 N N . ILE A 1 84 ? 5.231 24.605 -18.642 1.00 93.75 84 ILE A N 1
ATOM 692 C CA . ILE A 1 84 ? 3.960 24.730 -17.907 1.00 93.75 84 ILE A CA 1
ATOM 693 C C . ILE A 1 84 ? 3.347 23.351 -17.631 1.00 93.75 84 ILE A C 1
ATOM 695 O O . ILE A 1 84 ? 2.839 23.099 -16.534 1.00 93.75 84 ILE A O 1
ATOM 699 N N . ARG A 1 85 ? 3.377 22.432 -18.604 1.00 96.50 85 ARG A N 1
ATOM 700 C CA . ARG A 1 85 ? 2.871 21.062 -18.411 1.00 96.50 85 ARG A CA 1
ATOM 701 C C . ARG A 1 85 ? 3.710 20.289 -17.396 1.00 96.50 85 ARG A C 1
ATOM 703 O O . ARG A 1 85 ? 3.132 19.613 -16.541 1.00 96.50 85 ARG A O 1
ATOM 710 N N . ARG A 1 86 ? 5.037 20.426 -17.447 1.00 98.00 86 ARG A N 1
ATOM 711 C CA . ARG A 1 86 ? 5.957 19.840 -16.465 1.00 98.00 86 ARG A CA 1
ATOM 712 C C . ARG A 1 86 ? 5.669 20.363 -15.056 1.00 98.00 86 ARG A C 1
ATOM 714 O O . ARG A 1 86 ? 5.412 19.555 -14.165 1.00 98.00 86 ARG A O 1
ATOM 721 N N . LEU A 1 87 ? 5.605 21.683 -14.879 1.00 96.06 87 LEU A N 1
ATOM 722 C CA . LEU A 1 87 ? 5.325 22.334 -13.595 1.00 96.06 87 LEU A CA 1
ATOM 723 C C . LEU A 1 87 ? 3.944 21.971 -13.041 1.00 96.06 87 LEU A C 1
ATOM 725 O O . LEU A 1 87 ? 3.784 21.811 -11.832 1.00 96.06 87 LEU A O 1
ATOM 729 N N . ARG A 1 88 ? 2.927 21.805 -13.896 1.00 95.50 88 ARG A N 1
ATOM 730 C CA . ARG A 1 88 ? 1.601 21.318 -13.470 1.00 95.50 88 ARG A CA 1
ATOM 731 C C . ARG A 1 88 ? 1.663 19.889 -12.936 1.00 95.50 88 ARG A C 1
ATOM 733 O O . ARG A 1 88 ? 1.015 19.592 -11.933 1.00 95.50 88 ARG A O 1
ATOM 740 N N . ASN A 1 89 ? 2.432 19.012 -13.582 1.00 94.38 89 ASN A N 1
ATOM 741 C CA . ASN A 1 89 ? 2.608 17.641 -13.108 1.00 94.38 89 ASN A CA 1
ATOM 742 C C . ASN A 1 89 ? 3.395 17.594 -11.791 1.00 94.38 89 ASN A C 1
ATOM 744 O O . ASN A 1 89 ? 2.981 16.906 -10.862 1.00 94.38 89 ASN A O 1
ATOM 748 N N . GLU A 1 90 ? 4.478 18.364 -11.683 1.00 96.06 90 GLU A N 1
ATOM 749 C CA . GLU A 1 90 ? 5.276 18.464 -10.457 1.00 96.06 90 GLU A CA 1
ATOM 750 C C . GLU A 1 90 ? 4.453 19.017 -9.287 1.00 96.06 90 GLU A C 1
ATOM 752 O O . GLU A 1 90 ? 4.407 18.401 -8.226 1.00 96.06 90 GLU A O 1
ATOM 757 N N . ASN A 1 91 ? 3.687 20.093 -9.496 1.00 93.50 91 ASN A N 1
ATOM 758 C CA . ASN A 1 91 ? 2.779 20.627 -8.476 1.00 93.50 91 ASN A CA 1
ATOM 759 C C . ASN A 1 91 ? 1.728 19.609 -8.021 1.00 93.50 91 ASN A C 1
ATOM 761 O O . ASN A 1 91 ? 1.373 19.573 -6.844 1.00 93.50 91 ASN A O 1
ATOM 765 N N . ARG A 1 92 ? 1.219 18.772 -8.933 1.00 96.75 92 ARG A N 1
ATOM 766 C CA . ARG A 1 92 ? 0.289 17.697 -8.568 1.00 96.75 92 ARG A CA 1
ATOM 767 C C . ARG A 1 92 ? 0.958 16.676 -7.645 1.00 96.75 92 ARG A C 1
ATOM 769 O O . ARG A 1 92 ? 0.357 16.290 -6.648 1.00 96.75 92 ARG A O 1
ATOM 776 N N . LEU A 1 93 ? 2.192 16.275 -7.951 1.00 94.62 93 LEU A N 1
ATOM 777 C CA . LEU A 1 93 ? 2.958 15.344 -7.115 1.00 94.62 93 LEU A CA 1
ATOM 778 C C . LEU A 1 93 ? 3.307 15.953 -5.752 1.00 94.62 93 LEU A C 1
ATOM 780 O O . LEU A 1 93 ? 3.207 15.271 -4.735 1.00 94.62 93 LEU A O 1
ATOM 784 N N . LEU A 1 94 ? 3.663 17.239 -5.712 1.00 95.88 94 LEU A N 1
ATOM 785 C CA . LEU A 1 94 ? 3.930 17.951 -4.462 1.00 95.88 94 LEU A CA 1
ATOM 786 C C . LEU A 1 94 ? 2.686 18.016 -3.574 1.00 95.88 94 LEU A C 1
ATOM 788 O O . LEU A 1 94 ? 2.782 17.706 -2.391 1.00 95.88 94 LEU A O 1
ATOM 792 N N . LYS A 1 95 ? 1.512 18.324 -4.139 1.00 94.38 95 LYS A N 1
ATOM 793 C CA . LYS A 1 95 ? 0.240 18.282 -3.397 1.00 94.38 95 LYS A CA 1
ATOM 794 C C . LYS A 1 95 ? -0.047 16.895 -2.831 1.00 94.38 95 LYS A C 1
ATOM 796 O O . LYS A 1 95 ? -0.320 16.779 -1.644 1.00 94.38 95 LYS A O 1
ATOM 801 N N . GLN A 1 96 ? 0.112 15.845 -3.640 1.00 94.94 96 GLN A N 1
ATOM 802 C CA . GLN A 1 96 ? -0.058 14.466 -3.174 1.00 94.94 96 GLN A CA 1
ATOM 803 C C . GLN A 1 96 ? 0.911 14.123 -2.029 1.00 94.94 96 GLN A C 1
ATOM 805 O O . GLN A 1 96 ? 0.541 13.434 -1.081 1.00 94.94 96 GLN A O 1
ATOM 810 N N . ARG A 1 97 ? 2.156 14.611 -2.092 1.00 96.69 97 ARG A N 1
ATOM 811 C CA . ARG A 1 97 ? 3.135 14.402 -1.022 1.00 96.69 97 ARG A CA 1
ATOM 812 C C . ARG A 1 97 ? 2.764 15.143 0.260 1.00 96.69 97 ARG A C 1
ATOM 814 O O . ARG A 1 97 ? 2.920 14.565 1.329 1.00 96.69 97 ARG A O 1
ATOM 821 N N . VAL A 1 98 ? 2.263 16.373 0.157 1.00 92.00 98 VAL A N 1
ATOM 822 C CA . VAL A 1 98 ? 1.744 17.126 1.310 1.00 92.00 98 VAL A CA 1
ATOM 823 C C . VAL A 1 98 ? 0.568 16.382 1.944 1.00 92.00 98 VAL A C 1
ATOM 825 O O . VAL A 1 98 ? 0.616 16.106 3.135 1.00 92.00 98 VAL A O 1
ATOM 828 N N . GLU A 1 99 ? -0.413 15.943 1.151 1.00 95.25 99 GLU A N 1
ATOM 829 C CA . GLU A 1 99 ? -1.566 15.178 1.653 1.00 95.25 99 GLU A CA 1
ATOM 830 C C . GLU A 1 99 ? -1.151 13.878 2.362 1.00 95.25 99 GLU A C 1
ATOM 832 O O . GLU A 1 99 ? -1.730 13.504 3.383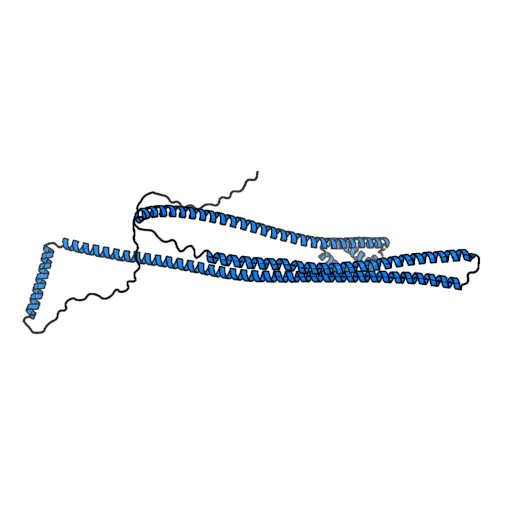 1.00 95.25 99 GLU A O 1
ATOM 837 N N . ASN A 1 100 ? -0.145 13.168 1.843 1.00 93.69 100 ASN A N 1
ATOM 838 C CA . ASN A 1 100 ? 0.369 11.959 2.488 1.00 93.69 100 ASN A CA 1
ATOM 839 C C . ASN A 1 100 ? 1.062 12.270 3.820 1.00 93.69 100 ASN A C 1
ATOM 841 O O . ASN A 1 100 ? 0.807 11.581 4.804 1.00 93.69 100 ASN A O 1
ATOM 845 N N . LEU A 1 101 ? 1.889 13.318 3.871 1.00 94.06 101 LEU A N 1
ATOM 846 C CA . LEU A 1 101 ? 2.553 13.742 5.107 1.00 94.06 101 LEU A CA 1
ATOM 847 C C . LEU A 1 101 ? 1.547 14.205 6.167 1.00 94.06 101 LEU A C 1
ATOM 849 O O . LEU A 1 101 ? 1.717 13.902 7.344 1.00 94.06 101 LEU A O 1
ATOM 853 N N . GLU A 1 102 ? 0.481 14.894 5.766 1.00 93.56 102 GLU A N 1
ATOM 854 C CA . GLU A 1 102 ? -0.606 15.285 6.668 1.00 93.56 102 GLU A CA 1
ATOM 855 C C . GLU A 1 102 ? -1.334 14.061 7.238 1.00 93.56 102 GLU A C 1
ATOM 857 O O . GLU A 1 102 ? -1.597 14.006 8.440 1.00 93.56 102 GLU A O 1
ATOM 862 N N . LYS A 1 103 ? -1.599 13.038 6.410 1.00 95.12 103 LYS A N 1
ATOM 863 C CA . LYS A 1 103 ? -2.173 11.763 6.873 1.00 95.12 103 LYS A CA 1
ATOM 864 C C . LYS A 1 103 ? -1.245 11.042 7.846 1.00 95.12 103 LYS A C 1
ATOM 866 O O . LYS A 1 103 ? -1.696 10.633 8.912 1.00 95.12 103 LYS A O 1
ATOM 871 N N . GLU A 1 104 ? 0.038 10.906 7.511 1.00 95.56 104 GLU A N 1
ATOM 872 C CA . GLU A 1 104 ? 1.035 10.285 8.393 1.00 95.56 104 GLU A CA 1
ATOM 873 C C . GLU A 1 104 ? 1.129 11.037 9.728 1.00 95.56 104 GLU A C 1
ATOM 875 O O . GLU A 1 104 ? 1.045 10.427 10.795 1.00 95.56 104 GLU A O 1
ATOM 880 N N . SER A 1 105 ? 1.198 12.369 9.687 1.00 92.50 105 SER A N 1
ATOM 881 C CA . SER A 1 105 ? 1.212 13.217 10.881 1.00 92.50 105 SER A CA 1
ATOM 882 C C . SER A 1 105 ? -0.040 13.021 11.743 1.00 92.50 105 SER A C 1
ATOM 884 O O . SER A 1 105 ? 0.080 12.820 12.953 1.00 92.50 105 SER A O 1
ATOM 886 N N . ALA A 1 106 ? -1.228 12.979 11.135 1.00 93.31 106 ALA A N 1
ATOM 887 C CA . ALA A 1 106 ? -2.476 12.716 11.846 1.00 93.31 106 ALA A CA 1
ATOM 888 C C . ALA A 1 106 ? -2.492 11.318 12.492 1.00 93.31 106 ALA A C 1
ATOM 890 O O . ALA A 1 106 ? -2.902 11.172 13.643 1.00 93.31 106 ALA A O 1
ATOM 891 N N . THR A 1 107 ? -2.000 10.288 11.794 1.00 95.44 107 THR A N 1
ATOM 892 C CA . THR A 1 107 ? -1.913 8.931 12.363 1.00 95.44 107 THR A CA 1
ATOM 893 C C . THR A 1 107 ? -0.943 8.848 13.540 1.00 95.44 107 THR A C 1
ATOM 895 O O . THR A 1 107 ? -1.258 8.212 14.546 1.00 95.44 107 THR A O 1
ATOM 898 N N . LEU A 1 108 ? 0.204 9.530 13.460 1.00 97.12 108 LEU A N 1
ATOM 899 C CA . LEU A 1 108 ? 1.171 9.606 14.555 1.00 97.12 108 LEU A CA 1
ATOM 900 C C . LEU A 1 108 ? 0.583 10.327 15.771 1.00 97.12 108 LEU A C 1
ATOM 902 O O . LEU A 1 108 ? 0.736 9.846 16.893 1.00 97.12 108 LEU A O 1
ATOM 906 N N . ALA A 1 109 ? -0.126 11.437 15.552 1.00 95.00 109 ALA A N 1
ATOM 907 C CA . ALA A 1 109 ? -0.816 12.159 16.616 1.00 95.00 109 ALA A CA 1
ATOM 908 C C . ALA A 1 109 ? -1.877 11.282 17.300 1.00 95.00 109 ALA A C 1
ATOM 910 O O . ALA A 1 109 ? -1.900 11.202 18.526 1.00 95.00 109 ALA A O 1
ATOM 911 N N . ASN A 1 110 ? -2.692 10.556 16.527 1.00 95.75 110 ASN A N 1
ATOM 912 C CA . ASN A 1 110 ? -3.697 9.641 17.075 1.00 95.75 110 ASN A CA 1
ATOM 913 C C . ASN A 1 110 ? -3.062 8.530 17.915 1.00 95.75 110 ASN A C 1
ATOM 915 O O . ASN A 1 110 ? -3.507 8.289 19.033 1.00 95.75 110 ASN A O 1
ATOM 919 N N . ARG A 1 111 ? -1.984 7.905 17.425 1.00 96.00 111 ARG A N 1
ATOM 920 C CA . ARG A 1 111 ? -1.266 6.864 18.173 1.00 96.00 111 ARG A CA 1
ATOM 921 C C . ARG A 1 111 ? -0.655 7.400 19.468 1.00 96.00 111 ARG A C 1
ATOM 923 O O . ARG A 1 111 ? -0.636 6.697 20.474 1.00 96.00 111 ARG A O 1
ATOM 930 N N . LEU A 1 112 ? -0.144 8.632 19.453 1.00 97.12 112 LEU A N 1
ATOM 931 C CA . LEU A 1 112 ? 0.388 9.275 20.654 1.00 97.12 112 LEU A CA 1
ATOM 932 C C . LEU A 1 112 ? -0.718 9.523 21.684 1.00 97.12 112 LEU A C 1
ATOM 934 O O . LEU A 1 112 ? -0.529 9.206 22.855 1.00 97.12 112 LEU A O 1
ATOM 938 N N . ILE A 1 113 ? -1.861 10.056 21.247 1.00 96.62 113 ILE A N 1
ATOM 939 C CA . ILE A 1 113 ? -3.024 10.295 22.110 1.00 96.62 113 ILE A CA 1
ATOM 940 C C . ILE A 1 113 ? -3.525 8.972 22.693 1.00 96.62 113 ILE A C 1
ATOM 942 O O . ILE A 1 113 ? -3.713 8.875 23.900 1.00 96.62 113 ILE A O 1
ATOM 946 N N . GLU A 1 114 ? -3.679 7.939 21.867 1.00 96.44 114 GLU A N 1
ATOM 947 C CA . GLU A 1 114 ? -4.094 6.605 22.307 1.00 96.44 114 GLU A CA 1
ATOM 948 C C . GLU A 1 114 ? -3.124 6.025 23.344 1.00 96.44 114 GLU A C 1
ATOM 950 O O . GLU A 1 114 ? -3.553 5.563 24.399 1.00 96.44 114 GLU A O 1
ATOM 955 N N . GLY A 1 115 ? -1.813 6.135 23.108 1.00 97.19 115 GLY A N 1
ATOM 956 C CA . GLY A 1 115 ? -0.799 5.720 24.077 1.00 97.19 115 GLY A CA 1
ATOM 957 C C . GLY A 1 115 ? -0.862 6.504 25.392 1.00 97.19 115 GLY A C 1
ATOM 958 O O . GLY A 1 115 ? -0.712 5.919 26.463 1.00 97.19 115 GLY A O 1
ATOM 959 N N . GLN A 1 116 ? -1.117 7.815 25.342 1.00 95.00 116 GLN A N 1
ATOM 960 C CA . GLN A 1 116 ? -1.292 8.635 26.545 1.00 95.00 116 GLN A CA 1
ATOM 961 C C . GLN A 1 116 ? -2.554 8.253 27.324 1.00 95.00 116 GLN A C 1
ATOM 963 O O . GLN A 1 116 ? -2.499 8.158 28.549 1.00 95.00 116 GLN A O 1
ATOM 968 N N . VAL A 1 117 ? -3.664 7.996 26.629 1.00 96.31 117 VAL A N 1
ATOM 969 C CA . VAL A 1 117 ? -4.925 7.557 27.240 1.00 96.31 117 VAL A CA 1
ATOM 970 C C . VAL A 1 117 ? -4.762 6.184 27.884 1.00 96.31 117 VAL A C 1
ATOM 972 O O . VAL A 1 117 ? -5.129 6.026 29.044 1.00 96.31 117 VAL A O 1
ATOM 975 N N . LEU A 1 118 ? -4.156 5.220 27.186 1.00 95.56 118 LEU A N 1
ATOM 976 C CA . LEU A 1 118 ? -3.891 3.890 27.741 1.00 95.56 118 LEU A CA 1
ATOM 977 C C . LEU A 1 118 ? -3.002 3.972 28.982 1.00 95.56 118 LEU A C 1
ATOM 979 O O . LEU A 1 118 ? -3.322 3.377 30.003 1.00 95.56 118 LEU A O 1
ATOM 983 N N . ASN A 1 119 ? -1.920 4.751 28.939 1.00 95.19 119 ASN A N 1
ATOM 984 C CA . ASN A 1 119 ? -1.054 4.930 30.105 1.00 95.19 119 ASN A CA 1
ATOM 985 C C . ASN A 1 119 ? -1.798 5.558 31.292 1.00 95.19 119 ASN A C 1
ATOM 987 O O . ASN A 1 119 ? -1.575 5.151 32.431 1.00 95.19 119 ASN A O 1
ATOM 991 N N . ALA A 1 120 ? -2.680 6.530 31.039 1.00 94.00 120 ALA A N 1
ATOM 992 C CA . ALA A 1 120 ? -3.513 7.124 32.079 1.00 94.00 120 ALA A CA 1
ATOM 993 C C . ALA A 1 120 ? -4.493 6.099 32.675 1.00 94.00 120 ALA A C 1
ATOM 995 O O . ALA A 1 120 ? -4.610 6.017 33.894 1.00 94.00 120 ALA A O 1
ATOM 996 N N . GLN A 1 121 ? -5.124 5.276 31.832 1.00 94.62 121 GLN A N 1
ATOM 997 C CA . GLN A 1 121 ? -6.016 4.196 32.265 1.00 94.62 121 GLN A CA 1
ATOM 998 C C . GLN A 1 121 ? -5.277 3.150 33.106 1.00 94.62 121 GLN A C 1
ATOM 1000 O O . GLN A 1 121 ? -5.733 2.814 34.194 1.00 94.62 121 GLN A O 1
ATOM 1005 N N . TYR A 1 122 ? -4.099 2.694 32.666 1.00 94.94 122 TYR A N 1
ATOM 1006 C CA . TYR A 1 122 ? -3.284 1.752 33.439 1.00 94.94 122 TYR A CA 1
ATOM 1007 C C . TYR A 1 122 ? -2.833 2.332 34.782 1.00 94.94 122 TYR A C 1
ATOM 1009 O O . TYR A 1 122 ? -2.771 1.605 35.774 1.00 94.94 122 TYR A O 1
ATOM 1017 N N . ALA A 1 123 ? -2.504 3.626 34.837 1.00 94.56 123 ALA A N 1
ATOM 1018 C CA . ALA A 1 123 ? -2.154 4.288 36.090 1.00 94.56 123 ALA A CA 1
ATOM 1019 C C . ALA A 1 123 ? -3.351 4.333 37.054 1.00 94.56 123 ALA A C 1
ATOM 1021 O O . ALA A 1 123 ? -3.195 4.003 38.229 1.00 94.56 123 ALA A O 1
ATOM 1022 N N . GLU A 1 124 ? -4.542 4.668 36.551 1.00 94.19 124 GLU A N 1
ATOM 1023 C CA . GLU A 1 124 ? -5.779 4.670 37.335 1.00 94.19 124 GLU A CA 1
ATOM 1024 C C . GLU A 1 124 ? -6.115 3.270 37.865 1.00 94.19 124 GLU A C 1
ATOM 1026 O O . GLU A 1 124 ? -6.334 3.107 39.063 1.00 94.19 124 GLU A O 1
ATOM 1031 N N . GLU A 1 125 ? -6.080 2.248 37.009 1.00 95.44 125 GLU A N 1
ATOM 1032 C CA . GLU A 1 125 ? -6.322 0.854 37.396 1.00 95.44 125 GLU A CA 1
ATOM 1033 C C . GLU A 1 125 ? -5.296 0.374 38.432 1.00 95.44 125 GLU A C 1
ATOM 1035 O O . GLU A 1 125 ? -5.646 -0.251 39.432 1.00 95.44 125 GLU A O 1
ATOM 1040 N N . THR A 1 126 ? -4.024 0.738 38.257 1.00 96.25 126 THR A N 1
ATOM 1041 C CA . THR A 1 126 ? -2.964 0.424 39.223 1.00 96.25 126 THR A CA 1
ATOM 1042 C C . THR A 1 126 ? -3.252 1.042 40.592 1.00 96.25 126 THR A C 1
ATOM 1044 O O . THR A 1 126 ? -3.050 0.392 41.621 1.00 96.25 126 THR A O 1
ATOM 1047 N N . ASP A 1 127 ? -3.709 2.291 40.637 1.00 95.75 127 ASP A N 1
ATOM 1048 C CA . ASP A 1 127 ? -4.018 2.963 41.896 1.00 95.75 127 ASP A CA 1
ATOM 1049 C C . ASP A 1 127 ? -5.313 2.437 42.534 1.00 95.75 127 ASP A C 1
ATOM 1051 O O . ASP A 1 127 ? -5.359 2.267 43.757 1.00 95.75 127 ASP A O 1
ATOM 1055 N N . GLN A 1 128 ? -6.313 2.065 41.729 1.00 96.06 128 GLN A N 1
ATOM 1056 C CA . GLN A 1 128 ? -7.507 1.354 42.194 1.00 96.06 128 GLN A CA 1
ATOM 1057 C C . GLN A 1 128 ? -7.139 0.002 42.823 1.00 96.06 128 GLN A C 1
ATOM 1059 O O . GLN A 1 128 ? -7.503 -0.259 43.972 1.00 96.06 128 GLN A O 1
ATOM 1064 N N . LEU A 1 129 ? -6.333 -0.817 42.140 1.00 94.75 129 LEU A N 1
ATOM 1065 C CA . LEU A 1 129 ? -5.865 -2.108 42.653 1.00 94.75 129 LEU A CA 1
ATOM 1066 C C . LEU A 1 129 ? -5.036 -1.953 43.928 1.00 94.75 129 LEU A C 1
ATOM 1068 O O . LEU A 1 129 ? -5.160 -2.765 44.846 1.00 94.75 129 LEU A O 1
ATOM 1072 N N . LYS A 1 130 ? -4.189 -0.922 44.032 1.00 96.00 130 LYS A N 1
ATOM 1073 C CA . LYS A 1 130 ? -3.466 -0.626 45.282 1.00 96.00 130 LYS A CA 1
ATOM 1074 C C . LYS A 1 130 ? -4.430 -0.309 46.423 1.00 96.00 130 LYS A C 1
ATOM 1076 O O . LYS A 1 130 ? -4.208 -0.780 47.539 1.00 96.00 130 LYS A O 1
ATOM 1081 N N . HIS A 1 131 ? -5.473 0.480 46.165 1.00 94.50 131 HIS A N 1
ATOM 1082 C CA . HIS A 1 131 ? -6.470 0.829 47.173 1.00 94.50 131 HIS A CA 1
ATOM 1083 C C . HIS A 1 131 ? -7.276 -0.395 47.629 1.00 94.50 131 HIS A C 1
ATOM 1085 O O . HIS A 1 131 ? -7.457 -0.608 48.832 1.00 94.50 131 HIS A O 1
ATOM 1091 N N . GLU A 1 132 ? -7.691 -1.243 46.690 1.00 95.31 132 GLU A N 1
ATOM 1092 C CA . GLU A 1 132 ? -8.363 -2.506 46.987 1.00 95.31 132 GLU A CA 1
ATOM 1093 C C . GLU A 1 132 ? -7.451 -3.445 47.787 1.00 95.31 132 GLU A C 1
ATOM 1095 O O . GLU A 1 132 ? -7.845 -3.925 48.846 1.00 95.31 132 GLU A O 1
ATOM 1100 N N . ASN A 1 133 ? -6.192 -3.619 47.371 1.00 92.62 133 ASN A N 1
ATOM 1101 C CA . ASN A 1 133 ? -5.204 -4.417 48.104 1.00 92.62 133 ASN A CA 1
ATOM 1102 C C . ASN A 1 133 ? -4.975 -3.906 49.528 1.00 92.62 133 ASN A C 1
ATOM 1104 O O . ASN A 1 133 ? -4.851 -4.702 50.458 1.00 92.62 133 ASN A O 1
ATOM 1108 N N . TYR A 1 134 ? -4.899 -2.589 49.721 1.00 95.06 134 TYR A N 1
ATOM 1109 C CA . TYR A 1 134 ? -4.787 -2.000 51.054 1.00 95.06 134 TYR A CA 1
ATOM 1110 C C . TYR A 1 134 ? -6.017 -2.327 51.911 1.00 95.06 134 TYR A C 1
ATOM 1112 O O . TYR A 1 134 ? -5.885 -2.733 53.067 1.00 95.06 134 TYR A O 1
ATOM 1120 N N . THR A 1 135 ? -7.207 -2.212 51.325 1.00 94.19 135 THR A N 1
ATOM 1121 C CA . THR A 1 135 ? -8.478 -2.512 51.993 1.00 94.19 135 THR A CA 1
ATOM 1122 C C . THR A 1 135 ? -8.585 -3.995 52.356 1.00 94.19 135 THR A C 1
ATOM 1124 O O . THR A 1 135 ? -8.903 -4.322 53.499 1.00 94.19 135 THR A O 1
ATOM 1127 N N . LEU A 1 136 ? -8.244 -4.893 51.429 1.00 93.44 136 LEU A N 1
ATOM 1128 C CA . LEU A 1 136 ? -8.212 -6.339 51.649 1.00 93.44 136 LEU A CA 1
ATOM 1129 C C . LEU A 1 136 ? -7.177 -6.733 52.703 1.00 93.44 136 LEU A C 1
ATOM 1131 O O . LEU A 1 136 ? -7.479 -7.553 53.563 1.00 93.44 136 LEU A O 1
ATOM 1135 N N . LYS A 1 137 ? -5.982 -6.129 52.700 1.00 93.69 137 LYS A N 1
ATOM 1136 C CA . LYS A 1 137 ? -4.983 -6.349 53.758 1.00 93.69 137 LYS A CA 1
ATOM 1137 C C . LYS A 1 137 ? -5.515 -5.951 55.128 1.00 93.69 137 LYS A C 1
ATOM 1139 O O . LYS A 1 137 ? -5.367 -6.719 56.071 1.00 93.69 137 LYS A O 1
ATOM 1144 N N . LYS A 1 138 ? -6.181 -4.799 55.233 1.00 92.44 138 LYS A N 1
ATOM 1145 C CA . LYS A 1 138 ? -6.804 -4.359 56.486 1.00 92.44 138 LYS A CA 1
ATOM 1146 C C . LYS A 1 138 ? -7.889 -5.338 56.952 1.00 92.44 138 LYS A C 1
ATOM 1148 O O . LYS A 1 138 ? -7.898 -5.724 58.116 1.00 92.44 138 LYS A O 1
ATOM 1153 N N . GLN A 1 139 ? -8.754 -5.794 56.045 1.00 90.31 139 GLN A N 1
ATOM 1154 C CA . GLN A 1 139 ? -9.764 -6.814 56.354 1.00 90.31 139 GLN A CA 1
ATOM 1155 C C . GLN A 1 139 ? -9.137 -8.156 56.747 1.00 90.31 139 GLN A C 1
ATOM 1157 O O . GLN A 1 139 ? -9.651 -8.830 57.634 1.00 90.31 139 GLN A O 1
ATOM 1162 N N . LEU A 1 140 ? -8.029 -8.554 56.115 1.00 87.69 140 LEU A N 1
ATOM 1163 C CA . LEU A 1 140 ? -7.287 -9.763 56.466 1.00 87.69 140 LEU A CA 1
ATOM 1164 C C . LEU A 1 140 ? -6.674 -9.641 57.860 1.00 87.69 140 LEU A C 1
ATOM 1166 O O . LEU A 1 140 ? -6.744 -10.595 58.619 1.00 87.69 140 LEU A O 1
ATOM 1170 N N . GLU A 1 141 ? -6.099 -8.494 58.220 1.00 87.88 141 GLU A N 1
ATOM 1171 C CA . GLU A 1 141 ? -5.585 -8.243 59.570 1.00 87.88 141 GLU A CA 1
ATOM 1172 C C . GLU A 1 141 ? -6.711 -8.265 60.611 1.00 87.88 141 GLU A C 1
ATOM 1174 O O . GLU A 1 141 ? -6.571 -8.905 61.651 1.00 87.88 141 GLU A O 1
ATOM 1179 N N . GLU A 1 142 ? -7.858 -7.646 60.326 1.00 85.56 142 GLU A N 1
ATOM 1180 C CA . GLU A 1 142 ? -9.046 -7.700 61.186 1.00 85.56 142 GLU A CA 1
ATOM 1181 C C . GLU A 1 142 ? -9.578 -9.136 61.329 1.00 85.56 142 GLU A C 1
ATOM 1183 O O . GLU A 1 142 ? -9.812 -9.596 62.448 1.00 85.56 142 GLU A O 1
ATOM 1188 N N . ASN A 1 143 ? -9.690 -9.879 60.225 1.00 84.31 143 ASN A N 1
ATOM 1189 C CA . ASN A 1 143 ? -10.100 -11.283 60.217 1.00 84.31 143 ASN A CA 1
ATOM 1190 C C . ASN A 1 143 ? -9.072 -12.194 60.886 1.00 84.31 143 ASN A C 1
ATOM 1192 O O . ASN A 1 143 ? -9.473 -13.115 61.582 1.00 84.31 143 ASN A O 1
ATOM 1196 N N . ASN A 1 144 ? -7.769 -11.956 60.730 1.00 83.50 144 ASN A N 1
ATOM 1197 C CA . ASN A 1 144 ? -6.725 -12.700 61.430 1.00 83.50 144 ASN A CA 1
ATOM 1198 C C . ASN A 1 144 ? -6.743 -12.388 62.917 1.00 83.50 144 ASN A C 1
ATOM 1200 O O . ASN A 1 144 ? -6.589 -13.304 63.705 1.00 83.50 144 ASN A O 1
ATOM 1204 N N . ASN A 1 145 ? -6.999 -11.151 63.333 1.00 79.19 145 ASN A N 1
ATOM 1205 C CA . ASN A 1 145 ? -7.169 -10.828 64.748 1.00 79.19 145 ASN A CA 1
ATOM 1206 C C . ASN A 1 145 ? -8.431 -11.497 65.317 1.00 79.19 145 ASN A C 1
ATOM 1208 O O . ASN A 1 145 ? -8.396 -12.062 66.409 1.00 79.19 145 ASN A O 1
ATOM 1212 N N . GLN A 1 146 ? -9.534 -11.517 64.561 1.00 77.38 146 GLN A N 1
ATOM 1213 C CA . GLN A 1 146 ? -10.742 -12.265 64.921 1.00 77.38 146 GLN A CA 1
ATOM 1214 C C . GLN A 1 146 ? -10.512 -13.778 64.936 1.00 77.38 146 GLN A C 1
ATOM 1216 O O . GLN A 1 146 ? -11.002 -14.453 65.836 1.00 77.38 146 GLN A O 1
ATOM 1221 N N . ASN A 1 147 ? -9.767 -14.318 63.974 1.00 73.62 147 ASN A N 1
ATOM 1222 C CA . ASN A 1 147 ? -9.434 -15.730 63.890 1.00 73.62 147 ASN A CA 1
ATOM 1223 C C . ASN A 1 147 ? -8.424 -16.112 64.959 1.00 73.62 147 ASN A C 1
ATOM 1225 O O . ASN A 1 147 ? -8.616 -17.141 65.552 1.00 73.62 147 ASN A O 1
ATOM 1229 N N . ILE A 1 148 ? -7.429 -15.302 65.309 1.00 69.56 148 ILE A N 1
ATOM 1230 C CA . ILE A 1 148 ? -6.547 -15.532 66.462 1.00 69.56 148 ILE A CA 1
ATOM 1231 C C . ILE A 1 148 ? -7.374 -15.517 67.751 1.00 69.56 148 ILE A C 1
ATOM 1233 O O . ILE A 1 148 ? -7.206 -16.407 68.575 1.00 69.56 148 ILE A O 1
ATOM 1237 N N . ASN A 1 149 ? -8.339 -14.603 67.899 1.00 63.66 149 ASN A N 1
ATOM 1238 C CA . ASN A 1 149 ? -9.282 -14.628 69.022 1.00 63.66 149 ASN A CA 1
ATOM 1239 C C . ASN A 1 149 ? -10.152 -15.902 69.021 1.00 63.66 149 ASN A C 1
ATOM 1241 O O . ASN A 1 149 ? -10.354 -16.506 70.072 1.00 63.66 149 ASN A O 1
ATOM 1245 N N . LYS A 1 150 ? -10.618 -16.362 67.852 1.00 65.25 150 LYS A N 1
ATOM 1246 C CA . LYS A 1 150 ? -11.355 -17.629 67.693 1.00 65.25 150 LYS A CA 1
ATOM 1247 C C . LYS A 1 150 ? -10.465 -18.859 67.873 1.00 65.25 150 LYS A C 1
ATOM 1249 O O . LYS A 1 150 ? -10.923 -19.815 68.463 1.00 65.25 150 LYS A O 1
ATOM 1254 N N . THR A 1 151 ? -9.207 -18.844 67.457 1.00 57.16 151 THR A N 1
ATOM 1255 C CA . THR A 1 151 ? -8.219 -19.926 67.557 1.00 57.16 151 THR A CA 1
ATOM 1256 C C . THR A 1 151 ? -7.633 -19.986 68.963 1.00 57.16 151 THR A C 1
ATOM 1258 O O . THR A 1 151 ? -7.295 -21.061 69.419 1.00 57.16 151 THR A O 1
ATOM 1261 N N . ILE A 1 152 ? -7.608 -18.898 69.734 1.00 57.59 152 ILE A N 1
ATOM 1262 C CA . ILE A 1 152 ? -7.416 -18.957 71.194 1.00 57.59 152 ILE A CA 1
ATOM 1263 C C . ILE A 1 152 ? -8.618 -19.655 71.862 1.00 57.59 152 ILE A C 1
ATOM 1265 O O . ILE A 1 152 ? -8.437 -20.402 72.819 1.00 57.59 152 ILE A O 1
ATOM 1269 N N . ILE A 1 153 ? -9.833 -19.492 71.321 1.00 51.28 153 ILE A N 1
ATOM 1270 C CA . ILE A 1 153 ? -11.047 -20.211 71.761 1.00 51.28 153 ILE A CA 1
ATOM 1271 C C . ILE A 1 153 ? -11.085 -21.665 71.226 1.00 51.28 153 ILE A C 1
ATOM 1273 O O . ILE A 1 153 ? -11.614 -22.557 71.889 1.00 51.28 153 ILE A O 1
ATOM 1277 N N . GLN A 1 154 ? -10.488 -21.929 70.062 1.00 47.72 154 GLN A N 1
ATOM 1278 C CA . GLN A 1 154 ? -10.591 -23.175 69.294 1.00 47.72 154 GLN A CA 1
ATOM 1279 C C . GLN A 1 154 ? -9.318 -24.038 69.347 1.00 47.72 154 GLN A C 1
ATOM 1281 O O . GLN A 1 154 ? -9.397 -25.213 69.034 1.00 47.72 154 GLN A O 1
ATOM 1286 N N . ASN A 1 155 ? -8.190 -23.554 69.881 1.00 45.94 155 ASN A N 1
ATOM 1287 C CA . ASN A 1 155 ? -7.034 -24.371 70.302 1.00 45.94 155 ASN A CA 1
ATOM 1288 C C . ASN A 1 155 ? -7.331 -25.215 71.554 1.00 45.94 155 ASN A C 1
ATOM 1290 O O . ASN A 1 155 ? -6.472 -25.958 72.021 1.00 45.94 155 ASN A O 1
ATOM 1294 N N . ASN A 1 156 ? -8.567 -25.165 72.051 1.00 49.28 156 ASN A N 1
ATOM 1295 C CA . ASN A 1 156 ? -9.146 -26.236 72.853 1.00 49.28 156 ASN A CA 1
ATOM 1296 C C . ASN A 1 156 ? -9.695 -27.407 72.010 1.00 49.28 156 ASN A C 1
ATOM 1298 O O . ASN A 1 156 ? -10.185 -28.358 72.600 1.00 49.28 156 ASN A O 1
ATOM 1302 N N . ASN A 1 157 ? -9.627 -27.375 70.671 1.00 46.50 157 ASN A N 1
ATOM 1303 C CA . ASN A 1 157 ? -10.138 -28.413 69.768 1.00 46.50 157 ASN A CA 1
ATOM 1304 C C . ASN A 1 157 ? -9.382 -28.466 68.415 1.00 46.50 157 ASN A C 1
ATOM 1306 O O . ASN A 1 157 ? -9.755 -27.816 67.446 1.00 46.50 157 ASN A O 1
ATOM 1310 N N . GLN A 1 158 ? -8.345 -29.308 68.404 1.00 43.81 158 GLN A N 1
ATOM 1311 C CA . GLN A 1 158 ? -7.798 -30.168 67.336 1.00 43.81 158 GLN A CA 1
ATOM 1312 C C . GLN A 1 158 ? -7.630 -29.710 65.857 1.00 43.81 158 GLN A C 1
ATOM 1314 O O . GLN A 1 158 ? -8.563 -29.344 65.152 1.00 43.81 158 GLN A O 1
ATOM 1319 N N . ASN A 1 159 ? -6.397 -29.975 65.398 1.00 43.91 159 ASN A N 1
ATOM 1320 C CA . ASN A 1 159 ? -5.827 -30.187 64.055 1.00 43.91 159 ASN A CA 1
ATOM 1321 C C . ASN A 1 159 ? -6.662 -30.953 62.998 1.00 43.91 159 ASN A C 1
ATOM 1323 O O . ASN A 1 159 ? -7.361 -31.903 63.344 1.00 43.91 159 ASN A O 1
ATOM 1327 N N . LEU A 1 160 ? -6.380 -30.650 61.716 1.00 38.34 160 LEU A N 1
ATOM 1328 C CA . LEU A 1 160 ? -5.911 -31.521 60.601 1.00 38.34 160 LEU A CA 1
ATOM 1329 C C . LEU A 1 160 ? -6.566 -31.119 59.266 1.00 38.34 160 LEU A C 1
ATOM 1331 O O . LEU A 1 160 ? -7.788 -31.059 59.213 1.00 38.34 160 LEU A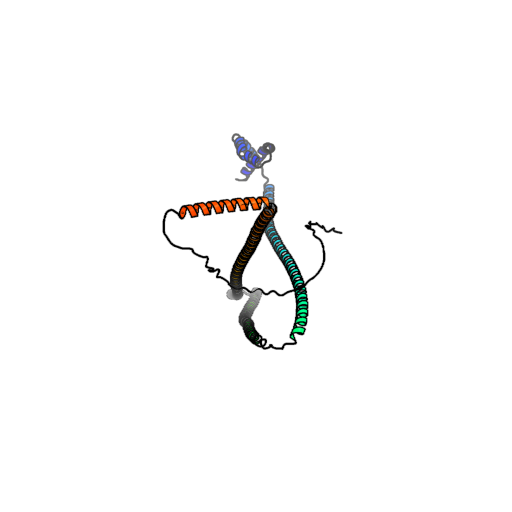 O 1
ATOM 1335 N N . LEU A 1 161 ? -5.760 -30.945 58.203 1.00 38.91 161 LEU A N 1
ATOM 1336 C CA . LEU A 1 161 ? -5.938 -31.524 56.850 1.00 38.91 161 LEU A CA 1
ATOM 1337 C C . LEU A 1 161 ? -5.089 -30.763 55.812 1.00 38.91 161 LEU A C 1
ATOM 1339 O O . LEU A 1 161 ? -5.512 -29.725 55.319 1.00 38.91 161 LEU A O 1
ATOM 1343 N N . ASP A 1 162 ? -3.938 -31.329 55.444 1.00 40.09 162 ASP A N 1
ATOM 1344 C CA . ASP A 1 162 ? -3.151 -30.946 54.264 1.00 40.09 162 ASP A CA 1
ATOM 1345 C C . ASP A 1 162 ? -2.784 -32.228 53.503 1.00 40.09 162 ASP A C 1
ATOM 1347 O O . ASP A 1 162 ? -1.865 -32.928 53.909 1.00 40.09 162 ASP A O 1
ATOM 1351 N N . ASP A 1 163 ? -3.519 -32.544 52.429 1.00 44.94 163 ASP A N 1
ATOM 1352 C CA . ASP A 1 163 ? -3.189 -33.643 51.493 1.00 44.94 163 ASP A CA 1
ATOM 1353 C C . ASP A 1 163 ? -3.606 -33.362 50.020 1.00 44.94 163 ASP A C 1
ATOM 1355 O O . ASP A 1 163 ? -3.361 -34.179 49.137 1.00 44.94 163 ASP A O 1
ATOM 1359 N N . ASN A 1 164 ? -4.186 -32.194 49.689 1.00 50.28 164 ASN A N 1
ATOM 1360 C CA . ASN A 1 164 ? -4.784 -31.938 48.358 1.00 50.28 164 ASN A CA 1
ATOM 1361 C C . ASN A 1 164 ? -3.897 -31.183 47.339 1.00 50.28 164 ASN A C 1
ATOM 1363 O O . ASN A 1 164 ? -4.313 -31.000 46.198 1.00 50.28 164 ASN A O 1
ATOM 1367 N N . ILE A 1 165 ? -2.689 -30.736 47.703 1.00 55.72 165 ILE A N 1
ATOM 1368 C CA . ILE A 1 165 ? -1.887 -29.820 46.858 1.00 55.72 165 ILE A CA 1
ATOM 1369 C C . ILE A 1 165 ? -1.069 -30.558 45.778 1.00 55.72 165 ILE A C 1
ATOM 1371 O O . ILE A 1 165 ? -0.767 -29.998 44.732 1.00 55.72 165 ILE A O 1
ATOM 1375 N N . ILE A 1 166 ? -0.758 -31.843 45.963 1.00 56.59 166 ILE A N 1
ATOM 1376 C CA . ILE A 1 166 ? 0.285 -32.523 45.168 1.00 56.59 166 ILE A CA 1
ATOM 1377 C C . ILE A 1 166 ? -0.210 -33.014 43.786 1.00 56.59 166 ILE A C 1
ATOM 1379 O O . ILE A 1 166 ? 0.599 -33.355 42.924 1.00 56.59 166 ILE A O 1
ATOM 1383 N N . SER A 1 167 ? -1.522 -33.039 43.522 1.00 56.41 167 SER A N 1
ATOM 1384 C CA . SER A 1 167 ? -2.054 -33.634 42.282 1.00 56.41 167 SER A CA 1
ATOM 1385 C C . SER A 1 167 ? -2.123 -32.684 41.078 1.00 56.41 167 SER A C 1
ATOM 1387 O O . SER A 1 167 ? -2.119 -33.175 39.952 1.00 56.41 167 SER A O 1
ATOM 1389 N N . ASN A 1 168 ? -2.171 -31.362 41.280 1.00 56.72 168 ASN A N 1
ATOM 1390 C CA . ASN A 1 168 ? -2.359 -30.391 40.187 1.00 56.72 168 ASN A CA 1
ATOM 1391 C C . ASN A 1 168 ? -1.064 -30.092 39.409 1.00 56.72 168 ASN A C 1
ATOM 1393 O O . ASN A 1 168 ? -1.090 -29.967 38.187 1.00 56.72 168 ASN A O 1
ATOM 1397 N N . ASP A 1 169 ? 0.085 -30.067 40.086 1.00 61.72 169 ASP A N 1
ATOM 1398 C CA . ASP A 1 169 ? 1.360 -29.634 39.486 1.00 61.72 169 ASP A CA 1
ATOM 1399 C C . ASP A 1 169 ? 1.909 -30.608 38.424 1.00 61.72 169 ASP A C 1
ATOM 1401 O O . ASP A 1 169 ? 2.808 -30.280 37.646 1.00 61.72 169 ASP A O 1
ATOM 1405 N N . LYS A 1 170 ? 1.386 -31.838 38.378 1.00 63.00 170 LYS A N 1
ATOM 1406 C CA . LYS A 1 170 ? 1.870 -32.886 37.472 1.00 63.00 170 LYS A CA 1
ATOM 1407 C C . LYS A 1 170 ? 1.304 -32.760 36.054 1.00 63.00 170 LYS A C 1
ATOM 1409 O O . LYS A 1 170 ? 1.979 -33.153 35.107 1.00 63.00 170 LYS A O 1
ATOM 1414 N N . GLU A 1 171 ? 0.102 -32.210 35.903 1.00 64.31 171 GLU A N 1
ATOM 1415 C CA . GLU A 1 171 ? -0.598 -32.115 34.615 1.00 64.31 171 GLU A CA 1
ATOM 1416 C C . GLU A 1 171 ? -0.130 -30.892 33.801 1.00 64.31 171 GLU A C 1
ATOM 1418 O O . GLU A 1 171 ? 0.080 -30.988 32.591 1.00 64.31 171 GLU A O 1
ATOM 1423 N N . GLU A 1 172 ? 0.192 -29.778 34.470 1.00 70.88 172 GLU A N 1
ATOM 1424 C CA . GLU A 1 172 ? 0.769 -28.584 33.829 1.00 70.88 172 GLU A CA 1
ATOM 1425 C C . GLU A 1 172 ? 2.168 -28.831 33.231 1.00 70.88 172 GLU A C 1
ATOM 1427 O O . GLU A 1 172 ? 2.517 -28.285 32.178 1.00 70.88 172 GLU A O 1
ATOM 1432 N N . LEU A 1 173 ? 2.974 -29.698 33.855 1.00 72.56 173 LEU A N 1
ATOM 1433 C CA . LEU A 1 173 ? 4.332 -30.014 33.394 1.00 72.56 173 LEU A CA 1
ATOM 1434 C C . LEU A 1 173 ? 4.375 -30.887 32.129 1.00 72.56 173 LEU A C 1
ATOM 1436 O O . LEU A 1 173 ? 5.383 -30.870 31.416 1.00 72.56 173 LEU A O 1
ATOM 1440 N N . GLU A 1 174 ? 3.318 -31.648 31.846 1.00 76.50 174 GLU A N 1
ATOM 1441 C CA . GLU A 1 174 ? 3.225 -32.507 30.657 1.00 76.50 174 GLU A CA 1
ATOM 1442 C C . GLU A 1 174 ? 2.924 -31.657 29.405 1.00 76.50 174 GLU A C 1
ATOM 1444 O O . GLU A 1 174 ? 3.621 -31.754 28.392 1.00 76.50 174 GLU A O 1
ATOM 1449 N N . VAL A 1 175 ? 1.979 -30.716 29.520 1.00 78.06 175 VAL A N 1
ATOM 1450 C CA . VAL A 1 175 ? 1.556 -29.798 28.441 1.00 78.06 175 VAL A CA 1
ATOM 1451 C C . VAL A 1 175 ? 2.692 -28.861 28.003 1.00 78.06 175 VAL A C 1
ATOM 1453 O O . VAL A 1 175 ? 2.909 -28.614 26.810 1.00 78.06 175 VAL A O 1
ATOM 1456 N N . LEU A 1 176 ? 3.490 -28.368 28.952 1.00 79.81 176 LEU A N 1
ATOM 1457 C CA . LEU A 1 176 ? 4.668 -27.544 28.655 1.00 79.81 176 LEU A CA 1
ATOM 1458 C C . LEU A 1 176 ? 5.751 -28.315 27.883 1.00 79.81 176 LEU A C 1
ATOM 1460 O O . LEU A 1 176 ? 6.502 -27.732 27.102 1.00 79.81 176 LEU A O 1
ATOM 1464 N N . ARG A 1 177 ? 5.835 -29.634 28.063 1.00 81.56 177 ARG A N 1
ATOM 1465 C CA . ARG A 1 177 ? 6.847 -30.468 27.405 1.00 81.56 177 ARG A CA 1
ATOM 1466 C C . ARG A 1 177 ? 6.519 -30.690 25.925 1.00 81.56 177 ARG A C 1
ATOM 1468 O O . ARG A 1 177 ? 7.404 -30.591 25.073 1.00 81.56 177 ARG A O 1
ATOM 1475 N N . GLU A 1 178 ? 5.244 -30.911 25.613 1.00 81.25 178 GLU A N 1
ATOM 1476 C CA . GLU A 1 178 ? 4.747 -31.114 24.247 1.00 81.25 178 GLU A CA 1
ATOM 1477 C C . GLU A 1 178 ? 4.833 -29.835 23.392 1.00 81.25 178 GLU A C 1
ATOM 1479 O O . GLU A 1 178 ? 5.252 -29.861 22.229 1.00 81.25 178 GLU A O 1
ATOM 1484 N N . THR A 1 179 ? 4.523 -28.677 23.982 1.00 82.31 179 THR A N 1
ATOM 1485 C CA . THR A 1 179 ? 4.619 -27.375 23.296 1.0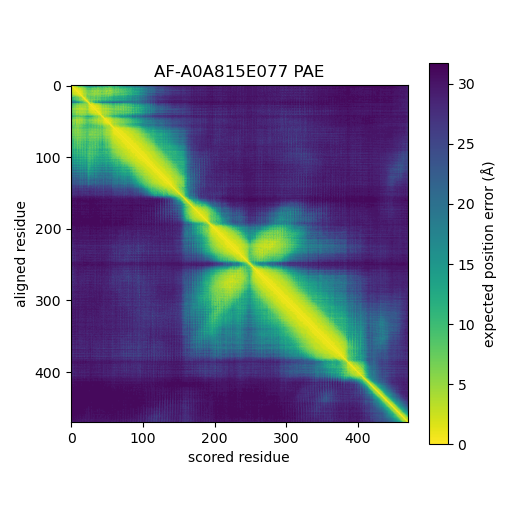0 82.31 179 THR A CA 1
ATOM 1486 C C . THR A 1 179 ? 6.055 -27.032 22.889 1.00 82.31 179 THR A C 1
ATOM 1488 O O . THR A 1 179 ? 6.292 -26.595 21.758 1.00 82.31 179 THR A O 1
ATOM 1491 N N . VAL A 1 180 ? 7.038 -27.311 23.751 1.00 85.12 180 VAL A N 1
ATOM 1492 C CA . VAL A 1 180 ? 8.465 -27.126 23.441 1.00 85.12 180 VAL A CA 1
ATOM 1493 C C . VAL A 1 180 ? 8.900 -28.011 22.268 1.00 85.12 180 VAL A C 1
ATOM 1495 O O . VAL A 1 180 ? 9.585 -27.540 21.355 1.00 85.12 180 VAL A O 1
ATOM 1498 N N . GLN A 1 181 ? 8.470 -29.273 22.224 1.00 83.88 181 GLN A N 1
ATOM 1499 C CA . GLN A 1 181 ? 8.834 -30.199 21.147 1.00 83.88 181 GLN A CA 1
ATOM 1500 C C . GLN A 1 181 ? 8.271 -29.768 19.779 1.00 83.88 181 GLN A C 1
ATOM 1502 O O . GLN A 1 181 ? 8.977 -29.824 18.761 1.00 83.88 181 GLN A O 1
ATOM 1507 N N . ASN A 1 182 ? 7.037 -29.259 19.756 1.00 81.62 182 ASN A N 1
ATOM 1508 C CA . ASN A 1 182 ? 6.403 -28.722 18.550 1.00 81.62 182 ASN A CA 1
ATOM 1509 C C . ASN A 1 182 ? 7.118 -27.468 18.023 1.00 81.62 182 ASN A C 1
ATOM 1511 O O . ASN A 1 182 ? 7.408 -27.369 16.825 1.00 81.62 182 ASN A O 1
ATOM 1515 N N . LEU A 1 183 ? 7.484 -26.540 18.913 1.00 79.62 183 LEU A N 1
ATOM 1516 C CA . LEU A 1 183 ? 8.249 -25.342 18.547 1.00 79.62 183 LEU A CA 1
ATOM 1517 C C . LEU A 1 183 ? 9.636 -25.692 17.989 1.00 79.62 183 LEU A C 1
ATOM 1519 O O . LEU A 1 183 ? 10.070 -25.111 16.993 1.00 79.62 183 LEU A O 1
ATOM 1523 N N . THR A 1 184 ? 10.305 -26.689 18.571 1.00 82.00 184 THR A N 1
ATOM 1524 C CA . THR A 1 184 ? 11.642 -27.127 18.132 1.00 82.00 184 THR A CA 1
ATOM 1525 C C . THR A 1 184 ? 11.609 -27.726 16.721 1.00 82.00 184 THR A C 1
ATOM 1527 O O . THR A 1 184 ? 12.473 -27.437 15.891 1.00 82.00 184 THR A O 1
ATOM 1530 N N . SER A 1 185 ? 10.579 -28.518 16.416 1.00 78.62 185 SER A N 1
ATOM 1531 C CA . SER A 1 185 ? 10.394 -29.148 15.101 1.00 78.62 185 SER A CA 1
ATOM 1532 C C . SER A 1 185 ? 10.074 -28.120 14.009 1.00 78.62 185 SER A C 1
ATOM 1534 O O . SER A 1 185 ? 10.638 -28.172 12.915 1.00 78.62 185 SER A O 1
ATOM 1536 N N . LYS A 1 186 ? 9.235 -27.122 14.323 1.00 78.69 186 LYS A N 1
ATOM 1537 C CA . LYS A 1 186 ? 8.896 -26.022 13.407 1.00 78.69 186 LYS A CA 1
ATOM 1538 C C . LYS A 1 186 ? 10.111 -25.142 13.086 1.00 78.69 186 LYS A C 1
ATOM 1540 O O . LYS A 1 186 ? 10.292 -24.745 11.938 1.00 78.69 186 LYS A O 1
ATOM 1545 N N . ASN A 1 187 ? 10.979 -24.903 14.070 1.00 75.56 187 ASN A N 1
ATOM 1546 C CA . ASN A 1 187 ? 12.212 -24.131 13.895 1.00 75.56 187 ASN A CA 1
ATOM 1547 C C . ASN A 1 187 ? 13.226 -24.850 12.981 1.00 75.56 187 ASN A C 1
ATOM 1549 O O . ASN A 1 187 ? 13.839 -24.236 12.112 1.00 75.56 187 ASN A O 1
ATOM 1553 N N . ARG A 1 188 ? 13.336 -26.180 13.100 1.00 75.50 188 ARG A N 1
ATOM 1554 C CA . ARG A 1 188 ? 14.223 -27.001 12.256 1.00 75.50 188 ARG A CA 1
ATOM 1555 C C . ARG A 1 188 ? 13.844 -26.946 10.770 1.00 75.50 188 ARG A C 1
ATOM 1557 O O . ARG A 1 188 ? 14.723 -26.820 9.924 1.00 75.50 188 ARG A O 1
ATOM 1564 N N . ASN A 1 189 ? 12.545 -26.973 10.464 1.00 69.69 189 ASN A N 1
ATOM 1565 C CA . ASN A 1 189 ? 12.041 -26.903 9.087 1.00 69.69 189 ASN A CA 1
ATOM 1566 C C . ASN A 1 189 ? 12.254 -25.526 8.439 1.00 69.69 189 ASN A C 1
ATOM 1568 O O . ASN A 1 189 ? 12.543 -25.453 7.248 1.00 69.69 189 ASN A O 1
ATOM 1572 N N . LEU A 1 190 ? 12.157 -24.444 9.219 1.00 68.06 190 LEU A N 1
ATOM 1573 C CA . LEU A 1 190 ? 12.436 -23.080 8.749 1.00 68.06 190 LEU A CA 1
ATOM 1574 C C . LEU A 1 190 ? 13.923 -22.859 8.419 1.00 68.06 190 LEU A C 1
ATOM 1576 O O . LEU A 1 190 ? 14.244 -22.012 7.591 1.00 68.06 190 L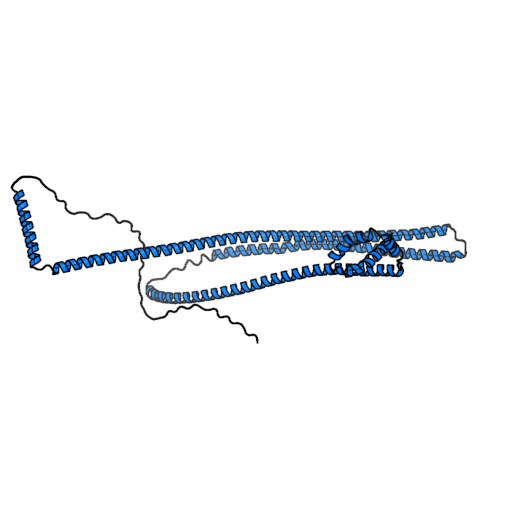EU A O 1
ATOM 1580 N N . GLN A 1 191 ? 14.831 -23.623 9.035 1.00 64.25 191 GLN A N 1
ATOM 1581 C CA . GLN A 1 191 ? 16.273 -23.537 8.776 1.00 64.25 191 GLN A CA 1
ATOM 1582 C C . GLN A 1 191 ? 16.731 -24.336 7.543 1.00 64.25 191 GLN A C 1
ATOM 1584 O O . GLN A 1 191 ? 17.735 -23.977 6.930 1.00 64.25 191 GLN A O 1
ATOM 1589 N N . SER A 1 192 ? 16.024 -25.403 7.151 1.00 60.78 192 SER A N 1
ATOM 1590 C CA . SER A 1 192 ? 16.439 -26.279 6.039 1.00 60.78 192 SER A CA 1
ATOM 1591 C C . SER A 1 192 ? 16.022 -25.796 4.645 1.00 60.78 192 SER A C 1
ATOM 1593 O O . SER A 1 192 ? 16.743 -26.035 3.679 1.00 60.78 192 SER A O 1
ATOM 1595 N N . THR A 1 193 ? 14.885 -25.111 4.520 1.00 61.06 193 THR A N 1
ATOM 1596 C CA . THR A 1 193 ? 14.369 -24.581 3.245 1.00 61.06 193 THR A CA 1
ATOM 1597 C C . THR A 1 193 ? 15.274 -23.545 2.561 1.00 61.06 193 THR A C 1
ATOM 1599 O O . THR A 1 193 ? 15.500 -23.696 1.360 1.00 61.06 193 THR A O 1
ATOM 1602 N N . PRO A 1 194 ? 15.874 -22.552 3.253 1.00 64.12 194 PRO A N 1
ATOM 1603 C CA . PRO A 1 194 ? 16.723 -21.567 2.578 1.00 64.12 194 PRO A CA 1
ATOM 1604 C C . PRO A 1 194 ? 18.015 -22.172 2.006 1.00 64.12 194 PRO A C 1
ATOM 1606 O O . PRO A 1 194 ? 18.507 -21.709 0.983 1.00 64.12 194 PRO A O 1
ATOM 1609 N N . HIS A 1 195 ? 18.570 -23.226 2.612 1.00 64.19 195 HIS A N 1
ATOM 1610 C CA . HIS A 1 195 ? 19.860 -23.779 2.182 1.00 64.19 195 HIS A CA 1
ATOM 1611 C C . HIS A 1 195 ? 19.815 -24.520 0.836 1.00 64.19 195 HIS A C 1
ATOM 1613 O O . HIS A 1 195 ? 20.790 -24.465 0.087 1.00 64.19 195 HIS A O 1
ATOM 1619 N N . VAL A 1 196 ? 18.706 -25.192 0.513 1.00 70.44 196 VAL A N 1
ATOM 1620 C CA . VAL A 1 196 ? 18.574 -25.976 -0.730 1.00 70.44 196 VAL A CA 1
ATOM 1621 C C . VAL A 1 196 ? 18.357 -25.065 -1.942 1.00 70.44 196 VAL A C 1
ATOM 1623 O O . VAL A 1 196 ? 18.987 -25.257 -2.980 1.00 70.44 196 VAL A O 1
ATOM 1626 N N . GLU A 1 197 ? 17.531 -24.027 -1.799 1.00 73.00 197 GLU A N 1
ATOM 1627 C CA . GLU A 1 197 ? 17.289 -23.046 -2.866 1.00 73.00 197 GLU A CA 1
ATOM 1628 C C . GLU A 1 197 ? 18.531 -22.194 -3.159 1.00 73.00 197 GLU A C 1
ATOM 1630 O O . GLU A 1 197 ? 18.841 -21.925 -4.319 1.00 73.00 197 GLU A O 1
ATOM 1635 N N . ILE A 1 198 ? 19.295 -21.822 -2.124 1.00 78.38 198 ILE A N 1
ATOM 1636 C CA . ILE A 1 198 ? 20.560 -21.091 -2.292 1.00 78.38 198 ILE A CA 1
ATOM 1637 C C . ILE A 1 198 ? 21.583 -21.929 -3.072 1.00 78.38 198 ILE A C 1
ATOM 1639 O O . ILE A 1 198 ? 22.264 -21.386 -3.939 1.00 78.38 198 ILE A O 1
ATOM 1643 N N . ALA A 1 199 ? 21.685 -23.234 -2.803 1.00 77.38 199 ALA A N 1
ATOM 1644 C CA . ALA A 1 199 ? 22.618 -24.114 -3.508 1.00 77.38 199 ALA A CA 1
ATOM 1645 C C . ALA A 1 199 ? 22.272 -24.251 -5.004 1.00 77.38 199 ALA A C 1
ATOM 1647 O O . ALA A 1 199 ? 23.159 -24.134 -5.848 1.00 77.38 199 ALA A O 1
ATOM 1648 N N . ALA A 1 200 ? 20.987 -24.406 -5.340 1.00 74.94 200 ALA A N 1
ATOM 1649 C CA . ALA A 1 200 ? 20.533 -24.466 -6.732 1.00 74.94 200 ALA A CA 1
ATOM 1650 C C . ALA A 1 200 ? 20.813 -23.155 -7.495 1.00 74.94 200 ALA A C 1
ATOM 1652 O O . ALA A 1 200 ? 21.321 -23.173 -8.615 1.00 74.94 200 ALA A O 1
ATOM 1653 N N . LEU A 1 201 ? 20.566 -22.000 -6.862 1.00 82.06 201 LEU A N 1
ATOM 1654 C CA . LEU A 1 201 ? 20.872 -20.687 -7.447 1.00 82.06 201 LEU A CA 1
ATOM 1655 C C . LEU A 1 201 ? 22.380 -20.462 -7.641 1.00 82.06 201 LEU A C 1
ATOM 1657 O O . LEU A 1 201 ? 22.794 -19.788 -8.586 1.00 82.06 201 LEU A O 1
ATOM 1661 N N . GLN A 1 202 ? 23.213 -21.011 -6.754 1.00 81.00 202 GLN A N 1
ATOM 1662 C CA . GLN A 1 202 ? 24.668 -20.957 -6.893 1.00 81.00 202 GLN A CA 1
ATOM 1663 C C . GLN A 1 202 ? 25.159 -21.788 -8.084 1.00 81.00 202 GLN A C 1
ATOM 1665 O O . GLN A 1 202 ? 26.027 -21.309 -8.813 1.00 81.00 202 GLN A O 1
ATOM 1670 N N . GLU A 1 203 ? 24.582 -22.970 -8.314 1.00 79.56 203 GLU A N 1
ATOM 1671 C CA . GLU A 1 203 ? 24.916 -23.841 -9.446 1.00 79.56 203 GLU A CA 1
ATOM 1672 C C . GLU A 1 203 ? 24.538 -23.199 -10.795 1.00 79.56 203 GLU A C 1
ATOM 1674 O O . GLU A 1 203 ? 25.382 -23.103 -11.695 1.00 79.56 203 GLU A O 1
ATOM 1679 N N . GLU A 1 204 ? 23.325 -22.642 -10.907 1.00 78.62 204 GLU A N 1
ATOM 1680 C CA . GLU A 1 204 ? 22.890 -21.881 -12.090 1.00 78.62 204 GLU A CA 1
ATOM 1681 C C . GLU A 1 204 ? 23.804 -20.676 -12.370 1.00 78.62 204 GLU A C 1
ATOM 1683 O O . GLU A 1 204 ? 24.186 -20.426 -13.518 1.00 78.62 204 GLU A O 1
ATOM 1688 N N . LEU A 1 205 ? 24.224 -19.950 -11.326 1.00 85.38 205 LEU A N 1
ATOM 1689 C CA . LEU A 1 205 ? 25.134 -18.811 -11.462 1.00 85.38 205 LEU A CA 1
ATOM 1690 C C . LEU A 1 205 ? 26.514 -19.226 -11.990 1.00 85.38 205 LEU A C 1
ATOM 1692 O O . LEU A 1 205 ? 27.096 -18.514 -12.812 1.00 85.38 205 LEU A O 1
ATOM 1696 N N . THR A 1 206 ? 27.061 -20.352 -11.525 1.00 83.56 206 THR A N 1
ATOM 1697 C CA . THR A 1 206 ? 28.329 -20.882 -12.048 1.00 83.56 206 THR A CA 1
ATOM 1698 C C . THR A 1 206 ? 28.229 -21.271 -13.517 1.00 83.56 206 THR A C 1
ATOM 1700 O O . THR A 1 206 ? 29.128 -20.923 -14.282 1.00 83.56 206 THR A O 1
ATOM 1703 N N . LEU A 1 207 ? 27.129 -21.902 -13.935 1.00 83.31 207 LEU A N 1
ATOM 1704 C CA . LEU A 1 207 ? 26.907 -22.269 -15.337 1.00 83.31 207 LEU A CA 1
ATOM 1705 C C . LEU A 1 207 ? 26.845 -21.036 -16.250 1.00 83.31 207 LEU A C 1
ATOM 1707 O O . LEU A 1 207 ? 27.501 -21.010 -17.292 1.00 83.31 207 LEU A O 1
ATOM 1711 N N . VAL A 1 208 ? 26.126 -19.983 -15.841 1.00 82.88 208 VAL A N 1
ATOM 1712 C CA . VAL A 1 208 ? 26.064 -18.715 -16.594 1.00 82.88 208 VAL A CA 1
ATOM 1713 C C . VAL A 1 208 ? 27.448 -18.072 -16.702 1.00 82.88 208 VAL A C 1
ATOM 1715 O O . VAL A 1 208 ? 27.873 -17.705 -17.795 1.00 82.88 208 VAL A O 1
ATOM 1718 N N . LYS A 1 209 ? 28.198 -18.003 -15.596 1.00 85.88 209 LYS A N 1
ATOM 1719 C CA . LYS A 1 209 ? 29.547 -17.416 -15.591 1.00 85.88 209 LYS A CA 1
ATOM 1720 C C . LYS A 1 209 ? 30.533 -18.162 -16.490 1.00 85.88 209 LYS A C 1
ATOM 1722 O O . LYS A 1 209 ? 31.355 -17.516 -17.135 1.00 85.88 209 LYS A O 1
ATOM 1727 N N . MET A 1 210 ? 30.476 -19.495 -16.527 1.00 84.94 210 MET A N 1
ATOM 1728 C CA . MET A 1 210 ? 31.338 -20.293 -17.407 1.00 84.94 210 MET A CA 1
ATOM 1729 C C . MET A 1 210 ? 31.035 -20.016 -18.878 1.00 84.94 210 MET A C 1
ATOM 1731 O O . MET A 1 210 ? 31.941 -19.709 -19.649 1.00 84.94 210 MET A O 1
ATOM 1735 N N . ARG A 1 211 ? 29.752 -20.028 -19.241 1.00 84.62 211 ARG A N 1
ATOM 1736 C CA . ARG A 1 211 ? 29.290 -19.730 -20.598 1.00 84.62 211 ARG A CA 1
ATOM 1737 C C . ARG A 1 211 ? 29.703 -18.328 -21.063 1.00 84.62 211 ARG A C 1
ATOM 1739 O O . ARG A 1 211 ? 30.160 -18.164 -22.192 1.00 84.62 211 ARG A O 1
ATOM 1746 N N . ASP A 1 212 ? 29.576 -17.325 -20.195 1.00 82.69 212 ASP A N 1
ATOM 1747 C CA . ASP A 1 212 ? 29.955 -15.947 -20.522 1.00 82.69 212 ASP A CA 1
ATOM 1748 C C . ASP A 1 212 ? 31.480 -15.802 -20.682 1.00 82.69 212 ASP A C 1
ATOM 1750 O O . ASP A 1 212 ? 31.945 -15.077 -21.564 1.00 82.69 212 ASP A O 1
ATOM 1754 N N . ALA A 1 213 ? 32.275 -16.534 -19.892 1.00 85.31 213 ALA A N 1
ATOM 1755 C CA . ALA A 1 213 ? 33.729 -16.579 -20.048 1.00 85.31 213 ALA A CA 1
ATOM 1756 C C . ALA A 1 213 ? 34.150 -17.224 -21.382 1.00 85.31 213 ALA A C 1
ATOM 1758 O O . ALA A 1 213 ? 35.001 -16.677 -22.085 1.00 85.31 213 ALA A O 1
ATOM 1759 N N . GLU A 1 214 ? 33.526 -18.339 -21.771 1.00 83.81 214 GLU A N 1
ATOM 1760 C CA . GLU A 1 214 ? 33.772 -19.010 -23.056 1.00 83.81 214 GLU A CA 1
ATOM 1761 C C . GLU A 1 214 ? 33.420 -18.111 -24.251 1.00 83.81 214 GLU A C 1
ATOM 1763 O O . GLU A 1 214 ? 34.192 -17.989 -25.209 1.00 83.81 214 GLU A O 1
ATOM 1768 N N . ALA A 1 215 ? 32.283 -17.412 -24.187 1.00 85.69 215 ALA A N 1
ATOM 1769 C CA . ALA A 1 215 ? 31.889 -16.466 -25.222 1.00 85.69 215 ALA A CA 1
ATOM 1770 C C . ALA A 1 215 ? 32.874 -15.293 -25.339 1.00 85.69 215 ALA A C 1
ATOM 1772 O O . ALA A 1 215 ? 33.248 -14.922 -26.455 1.00 85.69 215 ALA A O 1
ATOM 1773 N N . GLN A 1 216 ? 33.352 -14.750 -24.215 1.00 89.12 216 GLN A N 1
ATOM 1774 C CA . GLN A 1 216 ? 34.350 -13.676 -24.211 1.00 89.12 216 GLN A CA 1
ATOM 1775 C C . GLN A 1 216 ? 35.674 -14.099 -24.848 1.00 89.12 216 GLN A C 1
ATOM 1777 O O . GLN A 1 216 ? 36.236 -13.340 -25.640 1.00 89.12 216 GLN A O 1
ATOM 1782 N N . VAL A 1 217 ? 36.155 -15.312 -24.564 1.00 91.69 217 VAL A N 1
ATOM 1783 C CA . VAL A 1 217 ? 37.360 -15.853 -25.214 1.00 91.69 217 VAL A CA 1
ATOM 1784 C C . VAL A 1 217 ? 37.157 -15.926 -26.729 1.00 91.69 217 VAL A C 1
ATOM 1786 O O . VAL A 1 217 ? 37.962 -15.366 -27.471 1.00 91.69 217 VAL A O 1
ATOM 1789 N N . SER A 1 218 ? 36.034 -16.485 -27.192 1.00 89.56 218 SER A N 1
ATOM 1790 C CA . SER A 1 218 ? 35.757 -16.609 -28.632 1.00 89.56 218 SER A CA 1
ATOM 1791 C C . SER A 1 218 ? 35.650 -15.259 -29.364 1.00 89.56 218 SER A C 1
ATOM 1793 O O . SER A 1 218 ? 36.130 -15.113 -30.486 1.00 89.56 218 SER A O 1
ATOM 1795 N N . ILE A 1 219 ? 35.069 -14.231 -28.731 1.00 91.31 219 ILE A N 1
ATOM 1796 C CA . ILE A 1 219 ? 34.989 -12.878 -29.307 1.00 91.31 219 ILE A CA 1
ATOM 1797 C C . ILE A 1 219 ? 36.386 -12.253 -29.393 1.00 91.31 219 ILE A C 1
ATOM 1799 O O . ILE A 1 219 ? 36.710 -11.599 -30.385 1.00 91.31 219 ILE A O 1
ATOM 1803 N N . ASN A 1 220 ? 37.224 -12.451 -28.374 1.00 91.75 220 ASN A N 1
ATOM 1804 C CA . ASN A 1 220 ? 38.593 -11.942 -28.371 1.00 91.75 220 ASN A CA 1
ATOM 1805 C C . ASN A 1 220 ? 39.459 -12.615 -29.447 1.00 91.75 220 ASN A C 1
ATOM 1807 O O . ASN A 1 220 ? 40.226 -11.924 -30.117 1.00 91.75 220 ASN A O 1
ATOM 1811 N N . GLU A 1 221 ? 39.287 -13.917 -29.679 1.00 92.62 221 GLU A N 1
ATOM 1812 C CA . GLU A 1 221 ? 39.945 -14.640 -30.777 1.00 92.62 221 GLU A CA 1
ATOM 1813 C C . GLU A 1 221 ? 39.531 -14.095 -32.153 1.00 92.62 221 GLU A C 1
ATOM 1815 O O . GLU A 1 221 ? 40.389 -13.832 -32.997 1.00 92.62 221 GLU A O 1
ATOM 1820 N N . LEU A 1 222 ? 38.235 -13.833 -32.371 1.00 90.81 222 LEU A N 1
ATOM 1821 C CA . LEU A 1 222 ? 37.742 -13.233 -33.619 1.00 90.81 222 LEU A CA 1
ATOM 1822 C C . LEU A 1 222 ? 38.275 -11.807 -33.822 1.00 90.81 222 LEU A C 1
ATOM 1824 O O . LEU A 1 222 ? 38.682 -11.445 -34.927 1.00 90.81 222 LEU A O 1
ATOM 1828 N N . ARG A 1 223 ? 38.346 -11.005 -32.754 1.00 92.50 223 ARG A N 1
ATOM 1829 C CA . ARG A 1 223 ? 38.966 -9.668 -32.793 1.00 92.50 223 ARG A CA 1
ATOM 1830 C C . ARG A 1 223 ? 40.444 -9.732 -33.157 1.00 92.50 223 ARG A C 1
ATOM 1832 O O . ARG A 1 223 ? 40.890 -8.935 -33.982 1.00 92.50 223 ARG A O 1
ATOM 1839 N N . GLN A 1 224 ? 41.186 -10.678 -32.584 1.00 92.44 224 GLN A N 1
ATOM 1840 C CA . GLN A 1 224 ? 42.586 -10.891 -32.939 1.00 92.44 224 GLN A CA 1
ATOM 1841 C C . GLN A 1 224 ? 42.716 -11.305 -34.408 1.00 92.44 224 GLN A C 1
ATOM 1843 O O . GLN A 1 224 ? 43.545 -10.755 -35.129 1.00 92.44 224 GLN A O 1
ATOM 1848 N N . ARG A 1 225 ? 41.834 -12.187 -34.897 1.00 91.75 225 ARG A N 1
ATOM 1849 C CA . ARG A 1 225 ? 41.846 -12.618 -36.300 1.00 91.75 225 ARG A CA 1
ATOM 1850 C C . ARG A 1 225 ? 41.616 -11.464 -37.278 1.00 91.75 225 ARG A C 1
ATOM 1852 O O . ARG A 1 225 ? 42.279 -11.404 -38.313 1.00 91.75 225 ARG A O 1
ATOM 1859 N N . ILE A 1 226 ? 40.711 -10.541 -36.954 1.00 92.25 226 ILE A N 1
ATOM 1860 C CA . ILE A 1 226 ? 40.486 -9.315 -37.736 1.00 92.25 226 ILE A CA 1
ATOM 1861 C C . ILE A 1 226 ? 41.744 -8.436 -37.737 1.00 92.25 226 ILE A C 1
ATOM 1863 O O . ILE A 1 226 ? 42.116 -7.907 -38.786 1.00 92.25 226 ILE A O 1
ATOM 1867 N N . ALA A 1 227 ? 42.418 -8.296 -36.590 1.00 92.56 227 ALA A N 1
ATOM 1868 C CA . ALA A 1 227 ? 43.653 -7.521 -36.483 1.00 92.56 227 ALA A CA 1
ATOM 1869 C C . ALA A 1 227 ? 44.782 -8.108 -37.350 1.00 92.56 227 ALA A C 1
ATOM 1871 O O . ALA A 1 227 ? 45.434 -7.363 -38.084 1.00 92.56 227 ALA A O 1
ATOM 1872 N N . ASP A 1 228 ? 44.958 -9.431 -37.332 1.00 92.25 228 ASP A N 1
ATOM 1873 C CA . ASP A 1 228 ? 45.966 -10.127 -38.139 1.00 92.25 228 ASP A CA 1
ATOM 1874 C C . ASP A 1 228 ? 45.685 -9.976 -39.645 1.00 92.25 228 ASP A C 1
ATOM 1876 O O . ASP A 1 228 ? 46.583 -9.641 -40.418 1.00 92.25 228 ASP A O 1
ATOM 1880 N N . LEU A 1 229 ? 44.425 -10.144 -40.070 1.00 90.44 229 LEU A N 1
ATOM 1881 C CA . LEU A 1 229 ? 44.017 -9.961 -41.470 1.00 90.44 229 LEU A CA 1
ATOM 1882 C C . LEU A 1 229 ? 44.201 -8.514 -41.944 1.00 90.44 229 LEU A C 1
ATOM 1884 O O . LEU A 1 229 ? 44.614 -8.284 -43.080 1.00 90.44 229 LEU A O 1
ATOM 1888 N N . ASN A 1 230 ? 43.934 -7.533 -41.080 1.00 90.75 230 ASN A N 1
ATOM 1889 C CA . ASN A 1 230 ? 44.178 -6.124 -41.381 1.00 90.75 230 ASN A CA 1
ATOM 1890 C C . ASN A 1 230 ? 45.682 -5.844 -41.551 1.00 90.75 230 ASN A C 1
ATOM 1892 O O . ASN A 1 230 ? 46.082 -5.126 -42.467 1.00 90.75 230 ASN A O 1
ATOM 1896 N N . TYR A 1 231 ? 46.532 -6.456 -40.723 1.00 91.94 231 TYR A N 1
ATOM 1897 C CA . TYR A 1 231 ? 47.983 -6.361 -40.874 1.00 91.94 231 TYR A CA 1
ATOM 1898 C C . TYR A 1 231 ? 48.470 -6.987 -42.192 1.00 91.94 231 TYR A C 1
ATOM 1900 O O . TYR A 1 231 ? 49.213 -6.347 -42.942 1.00 91.94 231 TYR A O 1
ATOM 1908 N N . GLU A 1 232 ? 48.012 -8.200 -42.523 1.00 88.31 232 GLU A N 1
ATOM 1909 C CA . GLU A 1 232 ? 48.320 -8.868 -43.797 1.00 88.31 232 GLU A CA 1
ATOM 1910 C C . GLU A 1 232 ? 47.867 -8.033 -45.004 1.00 88.31 232 GLU A C 1
ATOM 1912 O O . GLU A 1 232 ? 48.614 -7.883 -45.975 1.00 88.31 232 GLU A O 1
ATOM 1917 N N . TRP A 1 233 ? 46.678 -7.430 -44.922 1.00 90.62 233 TRP A N 1
ATOM 1918 C CA . TRP A 1 233 ? 46.141 -6.539 -45.948 1.00 90.62 233 TRP A CA 1
ATOM 1919 C C . TRP A 1 233 ? 47.014 -5.295 -46.154 1.00 90.62 233 TRP A C 1
ATOM 1921 O O . TRP A 1 233 ? 47.368 -4.965 -47.289 1.00 90.62 233 TRP A O 1
ATOM 1931 N N . GLN A 1 234 ? 47.418 -4.625 -45.071 1.00 88.19 234 GLN A N 1
ATOM 1932 C CA . GLN A 1 234 ? 48.297 -3.451 -45.132 1.00 88.19 234 GLN A CA 1
ATOM 1933 C C . GLN A 1 234 ? 49.669 -3.798 -45.714 1.00 88.19 234 GLN A C 1
ATOM 1935 O O . GLN A 1 234 ? 50.219 -3.038 -46.521 1.00 88.19 234 GLN A O 1
ATOM 1940 N N . LEU A 1 235 ? 50.213 -4.959 -45.342 1.00 87.94 235 LEU A N 1
ATOM 1941 C CA . LEU A 1 235 ? 51.481 -5.451 -45.862 1.00 87.94 235 LEU A CA 1
ATOM 1942 C C . LEU A 1 235 ? 51.384 -5.765 -47.361 1.00 87.94 235 LEU A C 1
ATOM 1944 O O . LEU A 1 235 ? 52.269 -5.368 -48.118 1.00 87.94 235 LEU A O 1
ATOM 1948 N N . HIS A 1 236 ? 50.313 -6.431 -47.802 1.00 84.44 236 HIS A N 1
ATOM 1949 C CA . HIS A 1 236 ? 50.044 -6.707 -49.216 1.00 84.44 236 HIS A CA 1
ATOM 1950 C C . HIS A 1 236 ? 49.881 -5.410 -50.020 1.00 84.44 236 HIS A C 1
ATOM 1952 O O . HIS A 1 236 ? 50.553 -5.218 -51.029 1.00 84.44 236 HIS A O 1
ATOM 1958 N N . SER A 1 237 ? 49.078 -4.465 -49.522 1.00 83.56 237 SER A N 1
ATOM 1959 C CA . SER A 1 237 ? 48.891 -3.143 -50.134 1.00 83.56 237 SER A CA 1
ATOM 1960 C C . SER A 1 237 ? 50.216 -2.383 -50.280 1.00 83.56 237 SER A C 1
ATOM 1962 O O . SER A 1 237 ? 50.483 -1.776 -51.318 1.00 83.56 237 SER A O 1
ATOM 1964 N N . SER A 1 238 ? 51.088 -2.458 -49.270 1.00 84.31 238 SER A N 1
ATOM 1965 C CA . SER A 1 238 ? 52.423 -1.848 -49.308 1.00 84.31 238 SER A CA 1
ATOM 1966 C C . SER A 1 238 ? 53.347 -2.546 -50.312 1.00 84.31 238 SER A C 1
ATOM 1968 O O . SER A 1 238 ? 54.020 -1.872 -51.087 1.00 84.31 238 SER A O 1
ATOM 1970 N N . LYS A 1 239 ? 53.342 -3.886 -50.359 1.00 82.94 239 LYS A N 1
ATOM 1971 C CA . LYS A 1 239 ? 54.126 -4.680 -51.321 1.00 82.94 239 LYS A CA 1
ATOM 1972 C C . LYS A 1 239 ? 53.716 -4.397 -52.767 1.00 82.94 239 LYS A C 1
ATOM 1974 O O . LYS A 1 239 ? 54.598 -4.121 -53.575 1.00 82.94 239 LYS A O 1
ATOM 1979 N N . CYS A 1 240 ? 52.418 -4.374 -53.078 1.00 76.94 240 CYS A N 1
ATOM 1980 C CA . CYS A 1 240 ? 51.922 -4.027 -54.414 1.00 76.94 240 CYS A CA 1
ATOM 1981 C C . CYS A 1 240 ? 52.328 -2.599 -54.819 1.00 76.94 240 CYS A C 1
ATOM 1983 O O . CYS A 1 240 ? 52.753 -2.379 -55.951 1.00 76.94 240 CYS A O 1
ATOM 1985 N N . LYS A 1 241 ? 52.287 -1.626 -53.892 1.00 76.75 241 LYS A N 1
ATOM 1986 C CA . LYS A 1 241 ? 52.789 -0.259 -54.147 1.00 76.75 241 LYS A CA 1
ATOM 1987 C C . LYS A 1 241 ? 54.282 -0.250 -54.484 1.00 76.75 241 LYS A C 1
ATOM 1989 O O . LYS A 1 241 ? 54.669 0.330 -55.492 1.00 76.75 241 LYS A O 1
ATOM 1994 N N . THR A 1 242 ? 55.109 -0.938 -53.697 1.00 76.31 242 THR A N 1
ATOM 1995 C CA . THR A 1 242 ? 56.561 -1.011 -53.930 1.00 76.31 242 THR A CA 1
ATOM 1996 C C . THR A 1 242 ? 56.920 -1.756 -55.221 1.00 76.31 242 THR A C 1
ATOM 1998 O O . THR A 1 242 ? 57.867 -1.370 -55.903 1.00 76.31 242 THR A O 1
ATOM 2001 N N . ILE A 1 243 ? 56.193 -2.821 -55.573 1.00 70.19 243 ILE A N 1
ATOM 2002 C CA . ILE A 1 243 ? 56.398 -3.562 -56.828 1.00 70.19 243 ILE A CA 1
ATOM 2003 C C . ILE A 1 243 ? 56.045 -2.672 -58.025 1.00 70.19 243 ILE A C 1
ATOM 2005 O O . ILE A 1 243 ? 56.833 -2.574 -58.962 1.00 70.19 243 ILE A O 1
ATOM 2009 N N . ARG A 1 244 ? 54.939 -1.925 -57.947 1.00 66.00 244 ARG A N 1
ATOM 2010 C CA . ARG A 1 244 ? 54.536 -0.953 -58.970 1.00 66.00 244 ARG A CA 1
ATOM 2011 C C . ARG A 1 244 ? 55.538 0.196 -59.136 1.00 66.00 244 ARG A C 1
ATOM 2013 O O . ARG A 1 244 ? 55.824 0.598 -60.257 1.00 66.00 244 ARG A O 1
ATOM 2020 N N . GLU A 1 245 ? 56.122 0.687 -58.042 1.00 66.88 245 GLU A N 1
ATOM 2021 C CA . GLU A 1 245 ? 57.185 1.705 -58.073 1.00 66.88 245 GLU A CA 1
ATOM 2022 C C . GLU A 1 245 ? 58.485 1.189 -58.714 1.00 66.88 245 GLU A C 1
ATOM 2024 O O . GLU A 1 245 ? 59.140 1.932 -59.445 1.00 66.88 245 GLU A O 1
ATOM 2029 N N . LYS A 1 246 ? 58.849 -0.082 -58.484 1.00 65.44 246 LYS A N 1
ATOM 2030 C CA . LYS A 1 246 ? 60.039 -0.726 -59.075 1.00 65.44 246 LYS A CA 1
ATOM 2031 C C . LYS A 1 246 ? 59.844 -1.138 -60.539 1.00 65.44 246 LYS A C 1
ATOM 2033 O O . LYS A 1 246 ? 60.794 -1.063 -61.315 1.00 65.44 246 LYS A O 1
ATOM 2038 N N . ASN A 1 247 ? 58.629 -1.531 -60.922 1.00 59.38 247 ASN A N 1
ATOM 2039 C CA . ASN A 1 247 ? 58.277 -1.943 -62.284 1.00 59.38 247 ASN A CA 1
ATOM 2040 C C . ASN A 1 247 ? 58.066 -0.762 -63.247 1.00 59.38 247 ASN A C 1
ATOM 2042 O O . ASN A 1 247 ? 57.994 -0.977 -64.447 1.00 59.38 247 ASN A O 1
ATOM 2046 N N . ASN A 1 248 ? 58.093 0.496 -62.790 1.00 56.53 248 ASN A N 1
ATOM 2047 C CA . ASN A 1 248 ? 58.115 1.674 -63.677 1.00 56.53 248 ASN A CA 1
ATOM 2048 C C . ASN A 1 248 ? 59.340 1.735 -64.632 1.00 56.53 248 ASN A C 1
ATOM 2050 O O . ASN A 1 248 ? 59.445 2.669 -65.425 1.00 56.53 248 ASN A O 1
ATOM 2054 N N . LEU A 1 249 ? 60.264 0.765 -64.566 1.00 53.91 249 LEU A N 1
ATOM 2055 C CA . LEU A 1 249 ? 61.428 0.628 -65.447 1.00 53.91 249 LEU A CA 1
ATOM 2056 C C . LEU A 1 249 ? 61.318 -0.516 -66.483 1.00 53.91 249 LEU A C 1
ATOM 2058 O O . LEU A 1 249 ? 62.155 -0.552 -67.376 1.00 53.91 249 LEU A O 1
ATOM 2062 N N . ASN A 1 250 ? 60.315 -1.405 -66.415 1.00 57.62 250 ASN A N 1
ATOM 2063 C CA . ASN A 1 250 ? 60.048 -2.467 -67.404 1.00 57.62 250 ASN A CA 1
ATOM 2064 C C . ASN A 1 250 ? 58.527 -2.715 -67.503 1.00 57.62 250 ASN A C 1
ATOM 2066 O O . ASN A 1 250 ? 57.887 -2.869 -66.469 1.00 57.62 250 ASN A O 1
ATOM 2070 N N . GLU A 1 251 ? 57.957 -2.786 -68.715 1.00 55.84 251 GLU A N 1
ATOM 2071 C CA . GLU A 1 251 ? 56.523 -3.068 -68.951 1.00 55.84 251 GLU A CA 1
ATOM 2072 C C . GLU A 1 251 ? 56.015 -4.235 -68.081 1.00 55.84 251 GLU A C 1
ATOM 2074 O O . GLU A 1 251 ? 56.486 -5.368 -68.205 1.00 55.84 251 GLU A O 1
ATOM 2079 N N . SER A 1 252 ? 55.069 -3.962 -67.174 1.00 58.06 252 SER A N 1
ATOM 2080 C CA . SER A 1 252 ? 54.447 -4.983 -66.329 1.00 58.06 252 SER A CA 1
ATOM 2081 C C . SER A 1 252 ? 53.497 -5.858 -67.151 1.00 58.06 252 SER A C 1
ATOM 2083 O O . SER A 1 252 ? 52.709 -5.363 -67.958 1.00 58.06 252 SER A O 1
ATOM 2085 N N . ASN A 1 253 ? 53.553 -7.178 -66.944 1.00 63.41 253 ASN A N 1
ATOM 2086 C CA . ASN A 1 253 ? 52.619 -8.105 -67.579 1.00 63.41 253 ASN A CA 1
ATOM 2087 C C . ASN A 1 253 ? 51.197 -7.873 -67.025 1.00 63.41 253 ASN A C 1
ATOM 2089 O O . ASN A 1 253 ? 51.008 -7.960 -65.811 1.00 63.41 253 ASN A O 1
ATOM 2093 N N . PRO A 1 254 ? 50.171 -7.679 -67.876 1.00 68.12 254 PRO A N 1
ATOM 2094 C CA . PRO A 1 254 ? 48.797 -7.392 -67.443 1.00 68.12 254 PRO A CA 1
ATOM 2095 C C . PRO A 1 254 ? 48.149 -8.527 -66.630 1.00 68.12 254 PRO A C 1
ATOM 2097 O O . PRO A 1 254 ? 47.125 -8.326 -65.983 1.00 68.12 254 PRO A O 1
ATOM 2100 N N . THR A 1 255 ? 48.737 -9.725 -66.653 1.00 72.88 255 THR A N 1
ATOM 2101 C CA . THR A 1 255 ? 48.315 -10.861 -65.830 1.00 72.88 255 THR A CA 1
ATOM 2102 C C . THR A 1 255 ? 48.687 -10.690 -64.357 1.00 72.88 255 THR A C 1
ATOM 2104 O O . THR A 1 255 ? 47.867 -11.027 -63.511 1.00 72.88 255 THR A O 1
ATOM 2107 N N . ASP A 1 256 ? 49.864 -10.138 -64.033 1.00 70.81 256 ASP A N 1
ATOM 2108 C CA . ASP A 1 256 ? 50.316 -9.947 -62.639 1.00 70.81 256 ASP A CA 1
ATOM 2109 C C . ASP A 1 256 ? 49.465 -8.897 -61.912 1.00 70.81 256 ASP A C 1
ATOM 2111 O O . ASP A 1 256 ? 49.044 -9.116 -60.777 1.00 70.81 256 ASP A O 1
ATOM 2115 N N . ASP A 1 257 ? 49.105 -7.810 -62.599 1.00 74.19 257 ASP A N 1
ATOM 2116 C CA . ASP A 1 257 ? 48.226 -6.770 -62.047 1.00 74.19 257 ASP A CA 1
ATOM 2117 C C . ASP A 1 257 ? 46.817 -7.313 -61.724 1.00 74.19 257 ASP A C 1
ATOM 2119 O O . ASP A 1 257 ? 46.182 -6.893 -60.752 1.00 74.19 257 ASP A O 1
ATOM 2123 N N . ALA A 1 258 ? 46.324 -8.276 -62.513 1.00 81.50 258 ALA A N 1
ATOM 2124 C CA . ALA A 1 258 ? 45.053 -8.950 -62.251 1.00 81.50 258 ALA A CA 1
ATOM 2125 C C . ALA A 1 258 ? 45.136 -9.889 -61.033 1.00 81.50 258 ALA A C 1
ATOM 2127 O O . ALA A 1 258 ? 44.198 -9.932 -60.234 1.00 81.50 258 ALA A O 1
ATOM 2128 N N . TYR A 1 259 ? 46.251 -10.607 -60.854 1.00 83.50 259 TYR A N 1
ATOM 2129 C CA . TYR A 1 259 ? 46.479 -11.448 -59.673 1.00 83.50 259 TYR A CA 1
ATOM 2130 C C . TYR A 1 259 ? 46.575 -10.622 -58.384 1.00 83.50 259 TYR A C 1
ATOM 2132 O O . TYR A 1 259 ? 45.948 -10.988 -57.388 1.00 83.50 259 TYR A O 1
ATOM 2140 N N . ASP A 1 260 ? 47.277 -9.488 -58.410 1.00 81.94 260 ASP A N 1
ATOM 2141 C CA . ASP A 1 260 ? 47.406 -8.580 -57.264 1.00 81.94 260 ASP A CA 1
ATOM 2142 C C . ASP A 1 260 ? 46.058 -7.966 -56.852 1.00 81.94 260 ASP A C 1
ATOM 2144 O O . ASP A 1 260 ? 45.751 -7.857 -55.659 1.00 81.94 260 ASP A O 1
ATOM 2148 N N . LEU A 1 261 ? 45.215 -7.603 -57.828 1.00 83.00 261 LEU A N 1
ATOM 2149 C CA . LEU A 1 261 ? 43.868 -7.096 -57.563 1.00 83.00 261 LEU A CA 1
ATOM 2150 C C . LEU A 1 261 ? 42.984 -8.167 -56.911 1.00 83.00 261 LEU A C 1
ATOM 2152 O O . LEU A 1 261 ? 42.361 -7.902 -55.881 1.00 83.00 261 LEU A O 1
ATOM 2156 N N . ILE A 1 262 ? 42.983 -9.387 -57.457 1.00 87.44 262 ILE A N 1
ATOM 2157 C CA . ILE A 1 262 ? 42.220 -10.516 -56.904 1.00 87.44 262 ILE A CA 1
ATOM 2158 C C . ILE A 1 262 ? 42.715 -10.867 -55.494 1.00 87.44 262 ILE A C 1
ATOM 2160 O O . ILE A 1 262 ? 41.905 -11.116 -54.602 1.00 87.44 262 ILE A O 1
ATOM 2164 N N . ALA A 1 263 ? 44.029 -10.853 -55.250 1.00 86.25 263 ALA A N 1
ATOM 2165 C CA . ALA A 1 263 ? 44.602 -11.106 -53.929 1.00 86.25 263 ALA A CA 1
ATOM 2166 C C . ALA A 1 263 ? 44.198 -10.029 -52.906 1.00 86.25 263 ALA A C 1
ATOM 2168 O O . ALA A 1 263 ? 43.810 -10.352 -51.778 1.00 86.25 263 ALA A O 1
ATOM 2169 N N . HIS A 1 264 ? 44.210 -8.754 -53.303 1.00 85.25 264 HIS A N 1
ATOM 2170 C CA . HIS A 1 264 ? 43.749 -7.652 -52.461 1.00 85.25 264 HIS A CA 1
ATOM 2171 C C . HIS A 1 264 ? 42.246 -7.754 -52.145 1.00 85.25 264 HIS A C 1
ATOM 2173 O O . HIS A 1 264 ? 41.837 -7.577 -50.990 1.00 85.25 264 HIS A O 1
ATOM 2179 N N . GLU A 1 265 ? 41.412 -8.059 -53.143 1.00 89.81 265 GLU A N 1
ATOM 2180 C CA . GLU A 1 265 ? 39.974 -8.282 -52.960 1.00 89.81 265 GLU A CA 1
ATOM 2181 C C . GLU A 1 265 ? 39.692 -9.494 -52.065 1.00 89.81 265 GLU A C 1
ATOM 2183 O O . GLU A 1 265 ? 38.843 -9.407 -51.178 1.00 89.81 265 GLU A O 1
ATOM 2188 N N . LEU A 1 266 ? 40.451 -10.584 -52.210 1.00 91.50 266 LEU A N 1
ATOM 2189 C CA . LEU A 1 266 ? 40.326 -11.781 -51.381 1.00 91.50 266 LEU A CA 1
ATOM 2190 C C . LEU A 1 266 ? 40.627 -11.497 -49.904 1.00 91.50 266 LEU A C 1
ATOM 2192 O O . LEU A 1 266 ? 39.857 -11.913 -49.039 1.00 91.50 266 LEU A O 1
ATOM 2196 N N . ILE A 1 267 ? 41.715 -10.784 -49.591 1.00 90.56 267 ILE A N 1
ATOM 2197 C CA . ILE A 1 267 ? 42.037 -10.416 -48.200 1.00 90.56 267 ILE A CA 1
ATOM 2198 C C . ILE A 1 267 ? 40.968 -9.459 -47.644 1.00 90.56 267 ILE A C 1
ATOM 2200 O O . ILE A 1 267 ? 40.529 -9.616 -46.504 1.00 90.56 267 ILE A O 1
ATOM 2204 N N . SER A 1 268 ? 40.482 -8.520 -48.463 1.00 89.81 268 SER A N 1
ATOM 2205 C CA . SER A 1 268 ? 39.399 -7.601 -48.077 1.00 89.81 268 SER A CA 1
ATOM 2206 C C . SER A 1 268 ? 38.089 -8.339 -47.773 1.00 89.81 268 SER A C 1
ATOM 2208 O O . SER A 1 268 ? 37.391 -7.999 -46.816 1.00 89.81 268 SER A O 1
ATOM 2210 N N . LEU A 1 269 ? 37.753 -9.359 -48.571 1.00 91.62 269 LEU A N 1
ATOM 2211 C CA . LEU A 1 269 ? 36.588 -10.217 -48.354 1.00 91.62 269 LEU A CA 1
ATOM 2212 C C . LEU A 1 269 ? 36.743 -11.064 -47.088 1.00 91.62 269 LEU A C 1
ATOM 2214 O O . LEU A 1 269 ? 35.826 -11.062 -46.273 1.00 91.62 269 LEU A O 1
ATOM 2218 N N . LYS A 1 270 ? 37.907 -11.689 -46.865 1.00 93.94 270 LYS A N 1
ATOM 2219 C CA . LYS A 1 270 ? 38.202 -12.455 -45.639 1.00 93.94 270 LYS A CA 1
ATOM 2220 C C . LYS A 1 270 ? 38.119 -11.602 -44.373 1.00 93.94 270 LYS A C 1
ATOM 2222 O O . LYS A 1 270 ? 37.609 -12.058 -43.356 1.00 93.94 270 LYS A O 1
ATOM 2227 N N . MET A 1 271 ? 38.598 -10.357 -44.420 1.00 91.75 271 MET A N 1
ATOM 2228 C CA . MET A 1 271 ? 38.481 -9.427 -43.291 1.00 91.75 271 MET A CA 1
ATOM 2229 C C . MET A 1 271 ? 37.017 -9.061 -43.018 1.00 91.75 271 MET A C 1
ATOM 2231 O O . MET A 1 271 ? 36.604 -9.008 -41.862 1.00 91.75 271 MET A O 1
ATOM 2235 N N . ARG A 1 272 ? 36.216 -8.840 -44.070 1.00 93.38 272 ARG A N 1
ATOM 2236 C CA . ARG A 1 272 ? 34.778 -8.563 -43.934 1.00 93.38 272 ARG A CA 1
ATOM 2237 C C . ARG A 1 272 ? 34.012 -9.768 -43.384 1.00 93.38 272 ARG A C 1
ATOM 2239 O O . ARG A 1 272 ? 33.139 -9.577 -42.549 1.00 93.38 272 ARG A O 1
ATOM 2246 N N . GLU A 1 273 ? 34.340 -10.977 -43.828 1.00 93.56 273 GLU A N 1
ATOM 2247 C CA . GLU A 1 273 ? 33.781 -12.228 -43.305 1.00 93.56 273 GLU A CA 1
ATOM 2248 C C . GLU A 1 273 ? 34.098 -12.388 -41.812 1.00 93.56 273 GLU A C 1
ATOM 2250 O O . GLU A 1 273 ? 33.180 -12.491 -41.004 1.00 93.56 273 GLU A O 1
ATOM 2255 N N . ALA A 1 274 ? 35.370 -12.245 -41.419 1.00 92.31 274 ALA A N 1
ATOM 2256 C CA . ALA A 1 274 ? 35.775 -12.291 -40.013 1.00 92.31 274 ALA A CA 1
ATOM 2257 C C . ALA A 1 274 ? 35.095 -11.201 -39.154 1.00 92.31 274 ALA A C 1
ATOM 2259 O O . ALA A 1 274 ? 34.756 -11.445 -37.995 1.00 92.31 274 ALA A O 1
ATOM 2260 N N . GLN A 1 275 ? 34.865 -10.007 -39.716 1.00 91.69 275 GLN A N 1
ATOM 2261 C CA . GLN A 1 275 ? 34.117 -8.935 -39.053 1.00 91.69 275 GLN A CA 1
ATOM 2262 C C . GLN A 1 275 ? 32.650 -9.321 -38.828 1.00 91.69 275 GLN A C 1
ATOM 2264 O O . GLN A 1 275 ? 32.147 -9.147 -37.721 1.00 91.69 275 GLN A O 1
ATOM 2269 N N . LEU A 1 276 ? 31.981 -9.878 -39.843 1.00 94.06 276 LEU A N 1
ATOM 2270 C CA . LEU A 1 276 ? 30.598 -10.345 -39.725 1.00 94.06 276 LEU A CA 1
ATOM 2271 C C . LEU A 1 276 ? 30.469 -11.498 -38.722 1.00 94.06 276 LEU A C 1
ATOM 2273 O O . LEU A 1 276 ? 29.507 -11.523 -37.959 1.00 94.06 276 LEU A O 1
ATOM 2277 N N . ASP A 1 277 ? 31.439 -12.411 -38.668 1.00 91.38 277 ASP A N 1
ATOM 2278 C CA . ASP A 1 277 ? 31.463 -13.495 -37.680 1.00 91.38 277 ASP A CA 1
ATOM 2279 C C . ASP A 1 277 ? 31.625 -12.966 -36.249 1.00 91.38 277 ASP A C 1
ATOM 2281 O O . ASP A 1 277 ? 30.914 -13.394 -35.334 1.00 91.38 277 ASP A O 1
ATOM 2285 N N . CYS A 1 278 ? 32.508 -11.982 -36.052 1.00 92.19 278 CYS A N 1
ATOM 2286 C CA . CYS A 1 278 ? 32.665 -11.285 -34.775 1.00 92.19 278 CYS A CA 1
ATOM 2287 C C . CYS A 1 278 ? 31.370 -10.573 -34.359 1.00 92.19 278 CYS A C 1
ATOM 2289 O O . CYS A 1 278 ? 30.898 -10.746 -33.231 1.00 92.19 278 CYS A O 1
ATOM 2291 N N . ASP A 1 279 ? 30.750 -9.831 -35.280 1.00 93.12 279 ASP A N 1
ATOM 2292 C CA . ASP A 1 279 ? 29.500 -9.111 -35.034 1.00 93.12 279 ASP A CA 1
ATOM 2293 C C . ASP A 1 279 ? 28.347 -10.081 -34.718 1.00 93.12 279 ASP A C 1
ATOM 2295 O O . ASP A 1 279 ? 27.609 -9.866 -33.753 1.00 93.12 279 ASP A O 1
ATOM 2299 N N . ASN A 1 280 ? 28.233 -11.197 -35.448 1.00 93.00 280 ASN A N 1
ATOM 2300 C CA . ASN A 1 280 ? 27.261 -12.260 -35.178 1.00 93.00 280 ASN A CA 1
ATOM 2301 C C . ASN A 1 280 ? 27.453 -12.878 -33.789 1.00 93.00 280 ASN A C 1
ATOM 2303 O O . ASN A 1 280 ? 26.471 -13.118 -33.077 1.00 93.00 280 ASN A O 1
ATOM 2307 N N . LYS A 1 281 ? 28.701 -13.114 -33.364 1.00 91.25 281 LYS A N 1
ATOM 2308 C CA . LYS A 1 281 ? 28.990 -13.666 -32.034 1.00 91.25 281 LYS A CA 1
ATOM 2309 C C . LYS A 1 281 ? 28.642 -12.677 -30.921 1.00 91.25 281 LYS A C 1
ATOM 2311 O O . LYS A 1 281 ? 28.031 -13.073 -29.928 1.00 91.25 281 LYS A O 1
ATOM 2316 N N . ILE A 1 282 ? 28.942 -11.390 -31.111 1.00 89.88 282 ILE A N 1
ATOM 2317 C CA . ILE A 1 282 ? 28.558 -10.315 -30.183 1.00 89.88 282 ILE A CA 1
ATOM 2318 C C . ILE A 1 282 ? 27.032 -10.194 -30.085 1.00 89.88 282 ILE A C 1
ATOM 2320 O O . ILE A 1 282 ? 26.497 -10.069 -28.983 1.00 89.88 282 ILE A O 1
ATOM 2324 N N . LEU A 1 283 ? 26.316 -10.230 -31.213 1.00 92.50 283 LEU A N 1
ATOM 2325 C CA . LEU A 1 283 ? 24.851 -10.182 -31.229 1.00 92.50 283 LEU A CA 1
ATOM 2326 C C . LEU A 1 283 ? 24.232 -11.411 -30.555 1.00 92.50 283 LEU A C 1
ATOM 2328 O O . LEU A 1 283 ? 23.285 -11.262 -29.787 1.00 92.50 283 LEU A O 1
ATOM 2332 N N . SER A 1 284 ? 24.799 -12.598 -30.778 1.00 93.31 284 SER A N 1
ATOM 2333 C CA . SER A 1 284 ? 24.361 -13.834 -30.120 1.00 93.31 284 SER A CA 1
ATOM 2334 C C . SER A 1 284 ? 24.538 -13.762 -28.601 1.00 93.31 284 SER A C 1
ATOM 2336 O O . SER A 1 284 ? 23.627 -14.140 -27.869 1.00 93.31 284 SER A O 1
ATOM 2338 N N . GLN A 1 285 ? 25.662 -13.215 -28.116 1.00 88.75 285 GLN A N 1
ATOM 2339 C CA . GLN A 1 285 ? 25.864 -12.997 -26.680 1.00 88.75 285 GLN A CA 1
ATOM 2340 C C . GLN A 1 285 ? 24.842 -12.003 -26.114 1.00 88.75 285 GLN A C 1
ATOM 2342 O O . GLN A 1 285 ? 24.202 -12.293 -25.110 1.00 88.75 285 GLN A O 1
ATOM 2347 N N . LYS A 1 286 ? 24.613 -10.868 -26.793 1.00 90.94 286 LYS A N 1
ATOM 2348 C CA . LYS A 1 286 ? 23.611 -9.872 -26.368 1.00 90.94 286 LYS A CA 1
ATOM 2349 C C . LYS A 1 286 ? 22.197 -10.449 -26.291 1.00 90.94 286 LYS A C 1
ATOM 2351 O O . LYS A 1 286 ? 21.444 -10.091 -25.388 1.00 90.94 286 LYS A O 1
ATOM 2356 N N . LEU A 1 287 ? 21.827 -11.310 -27.240 1.00 91.00 287 LEU A N 1
ATOM 2357 C CA . LEU A 1 287 ? 20.542 -12.005 -27.217 1.00 91.00 287 LEU A CA 1
ATOM 2358 C C . LEU A 1 287 ? 20.437 -12.894 -25.973 1.00 91.00 287 LEU A C 1
ATOM 2360 O O . LEU A 1 287 ? 19.450 -12.820 -25.247 1.00 91.00 287 LEU A O 1
ATOM 2364 N N . MET A 1 288 ? 21.487 -13.663 -25.689 1.00 89.50 288 MET A N 1
ATOM 2365 C CA . MET A 1 288 ? 21.535 -14.558 -24.538 1.00 89.50 288 MET A CA 1
ATOM 2366 C C . MET A 1 288 ? 21.484 -13.809 -23.199 1.00 89.50 288 MET A C 1
ATOM 2368 O O . MET A 1 288 ? 20.779 -14.239 -22.287 1.00 89.50 288 MET A O 1
ATOM 2372 N N . ASP A 1 289 ? 22.174 -12.671 -23.090 1.00 85.00 289 ASP A N 1
ATOM 2373 C CA . ASP A 1 289 ? 22.119 -11.790 -21.917 1.00 85.00 289 ASP A CA 1
ATOM 2374 C C . ASP A 1 289 ? 20.699 -11.236 -21.715 1.00 85.00 289 ASP A C 1
ATOM 2376 O O . ASP A 1 289 ? 20.176 -11.226 -20.599 1.00 85.00 289 ASP A O 1
ATOM 2380 N N . SER A 1 290 ? 20.044 -10.819 -22.806 1.00 88.50 290 SER A N 1
ATOM 2381 C CA . SER A 1 290 ? 18.663 -10.332 -22.775 1.00 88.50 290 SER A CA 1
ATOM 2382 C C . SER A 1 290 ? 17.666 -11.427 -22.376 1.00 88.50 290 SER A C 1
ATOM 2384 O O . SER A 1 290 ? 16.728 -11.142 -21.629 1.00 88.50 290 SER A O 1
ATOM 2386 N N . ASP A 1 291 ? 17.847 -12.666 -22.838 1.00 86.44 291 ASP A N 1
ATOM 2387 C CA . ASP A 1 291 ? 17.003 -13.805 -22.458 1.00 86.44 291 ASP A CA 1
ATOM 2388 C C . ASP A 1 291 ? 17.191 -14.185 -20.983 1.00 86.44 291 ASP A C 1
ATOM 2390 O O . ASP A 1 291 ? 16.203 -14.387 -20.270 1.00 86.44 291 ASP A O 1
ATOM 2394 N N . THR A 1 292 ? 18.432 -14.194 -20.481 1.00 86.88 292 THR A N 1
ATOM 2395 C CA . THR A 1 292 ? 18.706 -14.372 -19.046 1.00 86.88 292 THR A CA 1
ATOM 2396 C C . THR A 1 292 ? 18.041 -13.262 -18.231 1.00 86.88 292 THR A C 1
ATOM 2398 O O . THR A 1 292 ? 17.350 -13.545 -17.252 1.00 86.88 292 THR A O 1
ATOM 2401 N N . GLN A 1 293 ? 18.183 -11.999 -18.646 1.00 85.25 293 GLN A N 1
ATOM 2402 C CA . GLN A 1 293 ? 17.567 -10.863 -17.958 1.00 85.25 293 GLN A CA 1
ATOM 2403 C C . GLN A 1 293 ? 16.039 -10.986 -17.925 1.00 85.25 293 GLN A C 1
ATOM 2405 O O . GLN A 1 293 ? 15.422 -10.765 -16.881 1.00 85.25 293 GLN A O 1
ATOM 2410 N N . LYS A 1 294 ? 15.423 -11.393 -19.041 1.00 89.69 294 LYS A N 1
ATOM 2411 C CA . LYS A 1 294 ? 13.984 -11.665 -19.125 1.00 89.69 294 LYS A CA 1
ATOM 2412 C C . LYS A 1 294 ? 13.564 -12.759 -18.144 1.00 89.69 294 LYS A C 1
ATOM 2414 O O . LYS A 1 294 ? 12.565 -12.582 -17.449 1.00 89.69 294 LYS A O 1
ATOM 2419 N N . GLN A 1 295 ? 14.317 -13.854 -18.059 1.00 87.94 295 GLN A N 1
ATOM 2420 C CA . GLN A 1 295 ? 14.023 -14.955 -17.140 1.00 87.94 295 GLN A CA 1
ATOM 2421 C C . GLN A 1 295 ? 14.145 -14.525 -15.672 1.00 87.94 295 GLN A C 1
ATOM 2423 O O . GLN A 1 295 ? 13.286 -14.854 -14.853 1.00 87.94 295 GLN A O 1
ATOM 2428 N N . VAL A 1 296 ? 15.161 -13.723 -15.338 1.00 84.00 296 VAL A N 1
ATOM 2429 C CA . VAL A 1 296 ? 15.328 -13.140 -13.997 1.00 84.00 296 VAL A CA 1
ATOM 2430 C C . VAL A 1 296 ? 14.151 -12.230 -13.649 1.00 84.00 296 VAL A C 1
ATOM 2432 O O . VAL A 1 296 ? 13.578 -12.361 -12.566 1.00 84.00 296 VAL A O 1
ATOM 2435 N N . SER A 1 297 ? 13.748 -11.340 -14.561 1.00 82.88 297 SER A N 1
ATOM 2436 C CA . SER A 1 297 ? 12.581 -10.474 -14.362 1.00 82.88 297 SER A CA 1
ATOM 2437 C C . SER A 1 297 ? 11.286 -11.275 -14.214 1.00 82.88 297 SER A C 1
ATOM 2439 O O . SER A 1 297 ? 10.496 -10.974 -13.324 1.00 82.88 297 SER A O 1
ATOM 2441 N N . TYR A 1 298 ? 11.085 -12.321 -15.019 1.00 88.81 298 TYR A N 1
ATOM 2442 C CA . TYR A 1 298 ? 9.929 -13.210 -14.908 1.00 88.81 298 TYR A CA 1
ATOM 2443 C C . TYR A 1 298 ? 9.868 -13.902 -13.539 1.00 88.81 298 TYR A C 1
ATOM 2445 O O . TYR A 1 298 ? 8.840 -13.851 -12.866 1.00 88.81 298 TYR A O 1
ATOM 2453 N N . ASN A 1 299 ? 10.983 -14.479 -13.083 1.00 90.00 299 ASN A N 1
ATOM 2454 C CA . ASN A 1 299 ? 11.067 -15.117 -11.768 1.00 90.00 299 ASN A CA 1
ATOM 2455 C C . ASN A 1 299 ? 10.843 -14.116 -10.626 1.00 90.00 299 ASN A C 1
ATOM 2457 O O . ASN A 1 299 ? 10.213 -14.455 -9.626 1.00 90.00 299 ASN A O 1
ATOM 2461 N N . GLN A 1 300 ? 11.332 -12.881 -10.768 1.00 87.06 300 GLN A N 1
ATOM 2462 C CA . GLN A 1 300 ? 11.101 -11.825 -9.785 1.00 87.06 300 GLN A CA 1
ATOM 2463 C C . GLN A 1 300 ? 9.620 -11.450 -9.692 1.00 87.06 300 GLN A C 1
ATOM 2465 O O . GLN A 1 300 ? 9.100 -11.357 -8.583 1.00 87.06 300 GLN A O 1
ATOM 2470 N N . ILE A 1 301 ? 8.948 -11.276 -10.833 1.00 88.31 301 ILE A N 1
ATOM 2471 C CA . ILE A 1 301 ? 7.508 -10.996 -10.884 1.00 88.31 301 ILE A CA 1
ATOM 2472 C C . ILE A 1 301 ? 6.734 -12.153 -10.256 1.00 88.31 301 ILE A C 1
ATOM 2474 O O . ILE A 1 301 ? 5.906 -11.919 -9.389 1.00 88.31 301 ILE A O 1
ATOM 2478 N N . LYS A 1 302 ? 7.069 -13.402 -10.601 1.00 92.88 302 LYS A N 1
ATOM 2479 C CA . LYS A 1 302 ? 6.414 -14.580 -10.026 1.00 92.88 302 LYS A CA 1
ATOM 2480 C C . LYS A 1 302 ? 6.544 -14.634 -8.499 1.00 92.88 302 LYS A C 1
ATOM 2482 O O . LYS A 1 302 ? 5.548 -14.831 -7.817 1.00 92.88 302 LYS A O 1
ATOM 2487 N N . ARG A 1 303 ? 7.743 -14.391 -7.949 1.00 87.94 303 ARG A N 1
ATOM 2488 C CA . ARG A 1 303 ? 7.944 -14.311 -6.487 1.00 87.94 303 ARG A CA 1
ATOM 2489 C C . ARG A 1 303 ? 7.125 -13.191 -5.847 1.00 87.94 303 ARG A C 1
ATOM 2491 O O . ARG A 1 303 ? 6.610 -13.368 -4.750 1.00 87.94 303 ARG A O 1
ATOM 2498 N N . GLN A 1 304 ? 7.027 -12.039 -6.511 1.00 88.81 304 GLN A N 1
ATOM 2499 C CA . GLN A 1 304 ? 6.206 -10.927 -6.034 1.00 88.81 304 GLN A CA 1
ATOM 2500 C C . GLN A 1 304 ? 4.715 -11.268 -6.075 1.00 88.81 304 GLN A C 1
ATOM 2502 O O . GLN A 1 304 ? 4.012 -10.964 -5.118 1.00 88.81 304 GLN A O 1
ATOM 2507 N N . ASP A 1 305 ? 4.243 -11.931 -7.129 1.00 90.75 305 ASP A N 1
ATOM 2508 C CA . ASP A 1 305 ? 2.861 -12.395 -7.237 1.00 90.75 305 ASP A CA 1
ATOM 2509 C C . ASP A 1 305 ? 2.532 -13.419 -6.144 1.00 90.75 305 ASP A C 1
ATOM 2511 O O . ASP A 1 305 ? 1.509 -13.279 -5.475 1.00 90.75 305 ASP A O 1
ATOM 2515 N N . ASP A 1 306 ? 3.412 -14.394 -5.900 1.00 92.19 306 ASP A N 1
ATOM 2516 C CA . ASP A 1 306 ? 3.242 -15.392 -4.836 1.00 92.19 306 ASP A CA 1
ATOM 2517 C C . ASP A 1 306 ? 3.182 -14.729 -3.445 1.00 92.19 306 ASP A C 1
ATOM 2519 O O . ASP A 1 306 ? 2.338 -15.083 -2.619 1.00 92.19 306 ASP A O 1
ATOM 2523 N N . GLU A 1 307 ? 4.017 -13.717 -3.192 1.00 89.38 307 GLU A N 1
ATOM 2524 C CA . GLU A 1 307 ? 3.992 -12.952 -1.939 1.00 89.38 307 GLU A CA 1
ATOM 2525 C C . GLU A 1 307 ? 2.724 -12.097 -1.802 1.00 89.38 307 GLU A C 1
ATOM 2527 O O . GLU A 1 307 ? 2.112 -12.051 -0.736 1.00 89.38 307 GLU A O 1
ATOM 2532 N N . ILE A 1 308 ? 2.261 -11.476 -2.891 1.00 90.50 308 ILE A N 1
ATOM 2533 C CA . ILE A 1 308 ? 0.980 -10.758 -2.913 1.00 90.50 308 ILE A CA 1
ATOM 2534 C C . ILE A 1 308 ? -0.171 -11.714 -2.585 1.00 90.50 308 ILE A C 1
ATOM 2536 O O . ILE A 1 308 ? -1.072 -11.340 -1.834 1.00 90.50 308 ILE A O 1
ATOM 2540 N N . GLN A 1 309 ? -0.166 -12.936 -3.126 1.00 93.88 309 GLN A N 1
ATOM 2541 C CA . GLN A 1 309 ? -1.186 -13.938 -2.806 1.00 93.88 309 GLN A CA 1
ATOM 2542 C C . GLN A 1 309 ? -1.118 -14.364 -1.337 1.00 93.88 309 GLN A C 1
ATOM 2544 O O . GLN A 1 309 ? -2.159 -14.416 -0.683 1.00 93.88 309 GLN A O 1
ATOM 2549 N N . ARG A 1 310 ? 0.085 -14.592 -0.794 1.00 93.56 310 ARG A N 1
ATOM 2550 C CA . ARG A 1 310 ? 0.284 -14.909 0.629 1.00 93.56 310 ARG A CA 1
ATOM 2551 C C . ARG A 1 310 ? -0.299 -13.819 1.530 1.00 93.56 310 ARG A C 1
ATOM 2553 O O . ARG A 1 310 ? -1.153 -14.110 2.361 1.00 93.56 310 ARG A O 1
ATOM 2560 N N . VAL A 1 311 ? 0.081 -12.561 1.304 1.00 90.62 311 VAL A N 1
ATOM 2561 C CA . VAL A 1 311 ? -0.405 -11.416 2.093 1.00 90.62 311 VAL A CA 1
ATOM 2562 C C . VAL A 1 311 ? -1.919 -11.234 1.950 1.00 90.62 311 VAL A C 1
ATOM 2564 O O . VAL A 1 311 ? -2.596 -10.893 2.917 1.00 90.62 311 VAL A O 1
ATOM 2567 N N . ARG A 1 312 ? -2.490 -11.484 0.763 1.00 92.12 312 ARG A N 1
ATOM 2568 C CA . ARG A 1 312 ? -3.950 -11.446 0.563 1.00 92.12 312 ARG A CA 1
ATOM 2569 C C . ARG A 1 312 ? -4.678 -12.509 1.380 1.00 92.12 312 ARG A C 1
ATOM 2571 O O . ARG A 1 312 ? -5.726 -12.200 1.940 1.00 92.12 312 ARG A O 1
ATOM 2578 N N . LEU A 1 313 ? -4.142 -13.727 1.447 1.00 95.69 313 LEU A N 1
ATOM 2579 C CA . LEU A 1 313 ? -4.711 -14.797 2.267 1.00 95.69 313 LEU A CA 1
ATOM 2580 C C . LEU A 1 313 ? -4.624 -14.451 3.758 1.00 95.69 313 LEU A C 1
ATOM 2582 O O . LEU A 1 313 ? -5.635 -14.519 4.449 1.00 95.69 313 LEU A O 1
ATOM 2586 N N . GLU A 1 314 ? -3.469 -13.977 4.234 1.00 95.12 314 GLU A N 1
ATOM 2587 C CA . GLU A 1 314 ? -3.293 -13.545 5.630 1.00 95.12 314 GLU A CA 1
ATOM 2588 C C . GLU A 1 314 ? -4.227 -12.382 6.012 1.00 95.12 314 GLU A C 1
ATOM 2590 O O . GLU A 1 314 ? -4.758 -12.329 7.129 1.00 95.12 314 GLU A O 1
ATOM 2595 N N . LEU A 1 315 ? -4.464 -11.450 5.082 1.00 94.62 315 LEU A N 1
ATOM 2596 C CA . LEU A 1 315 ? -5.419 -10.358 5.261 1.00 94.62 315 LEU A CA 1
ATOM 2597 C C . LEU A 1 315 ? -6.853 -10.883 5.385 1.00 94.62 315 LEU A C 1
ATOM 2599 O O . LEU A 1 315 ? -7.587 -10.432 6.262 1.00 94.62 315 LEU A O 1
ATOM 2603 N N . GLU A 1 316 ? -7.255 -11.827 4.534 1.00 94.81 316 GLU A N 1
ATOM 2604 C CA . GLU A 1 316 ? -8.594 -12.419 4.584 1.00 94.81 316 GLU A CA 1
ATOM 2605 C C . GLU A 1 316 ? -8.807 -13.220 5.875 1.00 94.81 316 GLU A C 1
ATOM 2607 O O . GLU A 1 316 ? -9.823 -13.043 6.545 1.00 94.81 316 GLU A O 1
ATOM 2612 N N . GLU A 1 317 ? -7.825 -14.020 6.296 1.00 95.12 317 GLU A N 1
ATOM 2613 C CA . GLU A 1 317 ? -7.864 -14.735 7.579 1.00 95.12 317 GLU A CA 1
ATOM 2614 C C . GLU A 1 317 ? -7.971 -13.774 8.770 1.00 95.12 317 GLU A C 1
ATOM 2616 O O . GLU A 1 317 ? -8.710 -14.015 9.727 1.00 95.12 317 GLU A O 1
ATOM 2621 N N . SER A 1 318 ? -7.249 -12.653 8.724 1.00 90.06 318 SER A N 1
ATOM 2622 C CA . SER A 1 318 ? -7.328 -11.619 9.760 1.00 90.06 318 SER A CA 1
ATOM 2623 C C . SER A 1 318 ? -8.683 -10.907 9.751 1.00 90.06 318 SER A C 1
ATOM 2625 O O . SER A 1 318 ? -9.235 -10.647 10.818 1.00 90.06 318 SER A O 1
ATOM 2627 N N . ARG A 1 319 ? -9.264 -10.666 8.570 1.00 95.06 319 ARG A N 1
ATOM 2628 C CA . ARG A 1 319 ? -10.607 -10.089 8.411 1.00 95.06 319 ARG A CA 1
ATOM 2629 C C . ARG A 1 319 ? -11.691 -11.001 8.981 1.00 95.06 319 ARG A C 1
ATOM 2631 O O . ARG A 1 319 ? -12.612 -10.518 9.637 1.00 95.06 319 ARG A O 1
ATOM 2638 N N . ILE A 1 320 ? -11.592 -12.308 8.739 1.00 96.62 320 ILE A N 1
ATOM 2639 C CA . ILE A 1 320 ? -12.521 -13.299 9.298 1.00 96.62 320 ILE A CA 1
ATOM 2640 C C . ILE A 1 320 ? -12.436 -13.284 10.828 1.00 96.62 320 ILE A C 1
ATOM 2642 O O . ILE A 1 320 ? -13.461 -13.092 11.480 1.00 96.62 320 ILE A O 1
ATOM 2646 N N . ARG A 1 321 ? -11.223 -13.357 11.397 1.00 93.81 321 ARG A N 1
ATOM 2647 C CA . ARG A 1 321 ? -11.016 -13.268 12.855 1.00 93.81 321 ARG A CA 1
ATOM 2648 C C . ARG A 1 321 ? -11.560 -11.971 13.454 1.00 93.81 321 ARG A C 1
ATOM 2650 O O . ARG A 1 321 ? -12.173 -11.990 14.517 1.00 93.81 321 ARG A O 1
ATOM 2657 N N . GLU A 1 322 ? -11.367 -10.838 12.782 1.00 92.69 322 GLU A N 1
ATOM 2658 C CA . GLU A 1 322 ? -11.912 -9.556 13.236 1.00 92.69 322 GLU A CA 1
ATOM 2659 C C . GLU A 1 322 ? -13.446 -9.573 13.266 1.00 92.69 322 GLU A C 1
ATOM 2661 O O . GLU A 1 322 ? -14.054 -9.115 14.234 1.00 92.69 322 GLU A O 1
ATOM 2666 N N . ASN A 1 323 ? -14.086 -10.127 12.234 1.00 94.94 323 ASN A N 1
ATOM 2667 C CA . ASN A 1 323 ? -15.540 -10.257 12.191 1.00 94.94 323 ASN A CA 1
ATOM 2668 C C . ASN A 1 323 ? -16.065 -11.176 13.301 1.00 94.94 323 ASN A C 1
ATOM 2670 O O . ASN A 1 323 ? -17.047 -10.825 13.953 1.00 94.94 323 ASN A O 1
ATOM 2674 N N . GLU A 1 324 ? -15.399 -12.299 13.566 1.00 96.69 324 GLU A N 1
ATOM 2675 C CA . GLU A 1 324 ? -15.742 -13.197 14.675 1.00 96.69 324 GLU A CA 1
ATOM 2676 C C . GLU A 1 324 ? -15.659 -12.470 16.025 1.00 96.69 324 GLU A C 1
ATOM 2678 O O . GLU A 1 324 ? -16.630 -12.454 16.785 1.00 96.69 324 GLU A O 1
ATOM 2683 N N . LEU A 1 325 ? -14.558 -11.763 16.294 1.00 94.50 325 LEU A N 1
ATOM 2684 C CA . LEU A 1 325 ? -14.406 -10.971 17.520 1.00 94.50 325 LEU A CA 1
ATOM 2685 C C . LEU A 1 325 ? -15.461 -9.861 17.628 1.00 94.50 325 LEU A C 1
ATOM 2687 O O . LEU A 1 325 ? -16.014 -9.633 18.704 1.00 94.50 325 LEU A O 1
ATOM 2691 N N . ARG A 1 326 ? -15.806 -9.197 16.517 1.00 93.94 326 ARG A N 1
ATOM 2692 C CA . ARG A 1 326 ? -16.895 -8.204 16.477 1.00 93.94 326 ARG A CA 1
ATOM 2693 C C . ARG A 1 326 ? -18.245 -8.830 16.828 1.00 93.94 326 ARG A C 1
ATOM 2695 O O . ARG A 1 326 ? -19.025 -8.205 17.546 1.00 93.94 326 ARG A O 1
ATOM 2702 N N . THR A 1 327 ? -18.532 -10.042 16.348 1.00 95.06 327 THR A N 1
ATOM 2703 C CA . THR A 1 327 ? -19.774 -10.749 16.703 1.00 95.06 327 THR A CA 1
ATOM 2704 C C . THR A 1 327 ? -19.821 -11.116 18.184 1.00 95.06 327 THR A C 1
ATOM 2706 O O . THR A 1 327 ? -20.813 -10.797 18.836 1.00 95.06 327 THR A O 1
ATOM 2709 N N . GLN A 1 328 ? -18.730 -11.652 18.741 1.00 96.44 328 GLN A N 1
ATOM 2710 C CA . GLN A 1 328 ? -18.622 -11.969 20.171 1.00 96.44 328 GLN A CA 1
ATOM 2711 C C . GLN A 1 328 ? -18.792 -10.720 21.045 1.00 96.44 328 GLN A C 1
ATOM 2713 O O . GLN A 1 328 ? -19.517 -10.731 22.037 1.00 96.44 328 GLN A O 1
ATOM 2718 N N . LEU A 1 329 ? -18.182 -9.603 20.646 1.00 93.56 329 LEU A N 1
ATOM 2719 C CA . LEU A 1 329 ? -18.297 -8.333 21.358 1.00 93.56 329 LEU A CA 1
ATOM 2720 C C . LEU A 1 329 ? -19.744 -7.817 21.368 1.00 93.56 329 LEU A C 1
ATOM 2722 O O . LEU A 1 329 ? -20.220 -7.331 22.394 1.00 93.56 329 LEU A O 1
ATOM 2726 N N . ASN A 1 330 ? -20.461 -7.933 20.249 1.00 94.50 330 ASN A N 1
ATOM 2727 C CA . ASN A 1 330 ? -21.876 -7.564 20.187 1.00 94.50 330 ASN A CA 1
ATOM 2728 C C . ASN A 1 330 ? -22.753 -8.481 21.050 1.00 94.50 330 ASN A C 1
ATOM 2730 O O . ASN A 1 330 ? -23.694 -8.001 21.680 1.00 94.50 330 ASN A O 1
ATOM 2734 N N . GLU A 1 331 ? -22.439 -9.773 21.111 1.00 97.19 331 GLU A N 1
ATOM 2735 C CA . GLU A 1 331 ? -23.149 -10.726 21.962 1.00 97.19 331 GLU A CA 1
ATOM 2736 C C . GLU A 1 331 ? -22.971 -10.398 23.450 1.00 97.19 331 GLU A C 1
ATOM 2738 O O . GLU A 1 331 ? -23.963 -10.256 24.164 1.00 97.19 331 GLU A O 1
ATOM 2743 N N . ILE A 1 332 ? -21.736 -10.142 23.896 1.00 94.12 332 ILE A N 1
ATOM 2744 C CA . ILE A 1 332 ? -21.443 -9.719 25.277 1.00 94.12 332 ILE A CA 1
ATOM 2745 C C . ILE A 1 332 ? -22.139 -8.392 25.608 1.00 94.12 332 ILE A C 1
ATOM 2747 O O . ILE A 1 332 ? -22.716 -8.245 26.684 1.00 94.12 332 ILE A O 1
ATOM 2751 N N . LYS A 1 333 ? -22.146 -7.423 24.683 1.00 95.81 333 LYS A N 1
ATOM 2752 C CA . LYS A 1 333 ? -22.872 -6.155 24.875 1.00 95.81 333 LYS A CA 1
ATOM 2753 C C . LYS A 1 333 ? -24.372 -6.363 25.072 1.00 95.81 333 LYS A C 1
ATOM 2755 O O . LYS A 1 333 ? -24.969 -5.694 25.913 1.00 95.81 333 LYS A O 1
ATOM 2760 N N . ASN A 1 334 ? -24.981 -7.269 24.308 1.00 94.94 334 ASN A N 1
ATOM 2761 C CA . ASN A 1 334 ? -26.396 -7.592 24.468 1.00 94.94 334 ASN A CA 1
ATOM 2762 C C . ASN A 1 334 ? -26.655 -8.266 25.820 1.00 94.94 334 ASN A C 1
ATOM 2764 O O . ASN A 1 334 ? -27.561 -7.843 26.531 1.00 94.94 334 ASN A O 1
ATOM 2768 N N . GLN A 1 335 ? -25.816 -9.229 26.216 1.00 96.88 335 GLN A N 1
ATOM 2769 C CA . GLN A 1 335 ? -25.909 -9.884 27.526 1.00 96.88 335 GLN A CA 1
ATOM 2770 C C . GLN A 1 335 ? -25.785 -8.884 28.683 1.00 96.88 335 GLN A C 1
ATOM 2772 O O . GLN A 1 335 ? -26.551 -8.959 29.643 1.00 96.88 335 GLN A O 1
ATOM 2777 N N . LEU A 1 336 ? -24.866 -7.918 28.581 1.00 94.62 336 LEU A N 1
ATOM 2778 C CA . LEU A 1 336 ? -24.714 -6.856 29.575 1.00 94.62 336 LEU A CA 1
ATOM 2779 C C . LEU A 1 336 ? -25.988 -6.010 29.680 1.00 94.62 336 LEU A C 1
ATOM 2781 O O . LEU A 1 336 ? -26.497 -5.806 30.778 1.00 94.62 336 LEU A O 1
ATOM 2785 N N . ARG A 1 337 ? -26.540 -5.570 28.542 1.00 93.62 337 ARG A N 1
ATOM 2786 C CA . ARG A 1 337 ? -27.784 -4.787 28.507 1.00 93.62 337 ARG A CA 1
ATOM 2787 C C . ARG A 1 337 ? -28.954 -5.556 29.122 1.00 93.62 337 ARG A C 1
ATOM 2789 O O . ARG A 1 337 ? -29.735 -4.981 29.875 1.00 93.62 337 ARG A O 1
ATOM 2796 N N . ASP A 1 338 ? -29.077 -6.841 28.812 1.00 95.44 338 ASP A N 1
ATOM 2797 C CA . ASP A 1 338 ? -30.145 -7.685 29.346 1.00 95.44 338 ASP A CA 1
ATOM 2798 C C . ASP A 1 338 ? -29.973 -7.898 30.864 1.00 95.44 338 ASP A C 1
ATOM 2800 O O . ASP A 1 338 ? -30.949 -7.848 31.614 1.00 95.44 338 ASP A O 1
ATOM 2804 N N . GLY A 1 339 ? -28.729 -8.032 31.341 1.00 95.06 339 GLY A N 1
ATOM 2805 C CA . GLY A 1 339 ? -28.393 -8.062 32.766 1.00 95.06 339 GLY A CA 1
ATOM 2806 C C . GLY A 1 339 ? -28.741 -6.761 33.500 1.00 95.06 339 GLY A C 1
ATOM 2807 O O . GLY A 1 339 ? -29.352 -6.806 34.567 1.00 95.06 339 GLY A O 1
ATOM 2808 N N . GLU A 1 340 ? -28.428 -5.602 32.916 1.00 95.75 340 GLU A N 1
ATOM 2809 C CA . GLU A 1 340 ? -28.792 -4.288 33.467 1.00 95.75 340 GLU A CA 1
ATOM 2810 C C . GLU A 1 340 ? -30.312 -4.092 33.544 1.00 95.75 340 GLU A C 1
ATOM 2812 O O . GLU A 1 340 ? -30.823 -3.540 34.523 1.00 95.75 340 GLU A O 1
ATOM 2817 N N . LEU A 1 341 ? -31.051 -4.536 32.520 1.00 94.38 341 LEU A N 1
ATOM 2818 C CA . LEU A 1 341 ? -32.514 -4.493 32.518 1.00 94.38 341 LEU A CA 1
ATOM 2819 C C . LEU A 1 341 ? -33.087 -5.369 33.632 1.00 94.38 341 LEU A C 1
ATOM 2821 O O . LEU A 1 341 ? -33.922 -4.892 34.401 1.00 94.38 341 LEU A O 1
ATOM 2825 N N . LYS A 1 342 ? -32.580 -6.598 33.777 1.00 97.25 342 LYS A N 1
ATOM 2826 C CA . LYS A 1 342 ? -32.991 -7.511 34.846 1.00 97.25 342 LYS A CA 1
ATOM 2827 C C . LYS A 1 342 ? -32.697 -6.940 36.234 1.00 97.25 342 LYS A C 1
ATOM 2829 O O . LYS A 1 342 ? -33.559 -6.967 37.102 1.00 97.25 342 LYS A O 1
ATOM 2834 N N . GLN A 1 343 ? -31.523 -6.342 36.435 1.00 96.75 343 GLN A N 1
ATOM 2835 C CA . GLN A 1 343 ? -31.174 -5.703 37.706 1.00 96.75 343 GLN A CA 1
ATOM 2836 C C . GLN A 1 343 ? -32.120 -4.539 38.047 1.00 96.75 343 GLN A C 1
ATOM 2838 O O . GLN A 1 343 ? -32.517 -4.375 39.204 1.00 96.75 343 GLN A O 1
ATOM 2843 N N . LYS A 1 344 ? -32.497 -3.724 37.052 1.00 97.06 344 LYS A N 1
ATOM 2844 C CA . LYS A 1 344 ? -33.476 -2.640 37.238 1.00 97.06 344 LYS A CA 1
ATOM 2845 C C . LYS A 1 344 ? -34.864 -3.183 37.574 1.00 97.06 344 LYS A C 1
ATOM 2847 O O . LYS A 1 344 ? -35.522 -2.625 38.451 1.00 97.06 344 LYS A O 1
ATOM 2852 N N . GLU A 1 345 ? -35.291 -4.256 36.913 1.00 96.38 345 GLU A N 1
ATOM 2853 C CA . GLU A 1 345 ? -36.554 -4.943 37.198 1.00 96.38 345 GLU A CA 1
ATOM 2854 C C . GLU A 1 345 ? -36.571 -5.521 38.621 1.00 96.38 345 GLU A C 1
ATOM 2856 O O . GLU A 1 345 ? -37.499 -5.244 39.379 1.00 96.38 345 GLU A O 1
ATOM 2861 N N . ASP A 1 346 ? -35.511 -6.219 39.035 1.00 96.81 346 ASP A N 1
ATOM 2862 C CA . ASP A 1 346 ? -35.374 -6.780 40.384 1.00 96.81 346 ASP A CA 1
ATOM 2863 C C . ASP A 1 346 ? -35.387 -5.681 41.461 1.00 96.81 346 ASP A C 1
ATOM 2865 O O . ASP A 1 346 ? -36.057 -5.809 42.490 1.00 96.81 346 ASP A O 1
ATOM 2869 N N . SER A 1 347 ? -34.700 -4.559 41.212 1.00 97.50 347 SER A N 1
ATOM 2870 C CA . SER A 1 347 ? -34.718 -3.393 42.102 1.00 97.50 347 SER A CA 1
ATOM 2871 C C . SER A 1 347 ? -36.116 -2.775 42.210 1.00 97.50 347 SER A C 1
ATOM 2873 O O . SER A 1 347 ? -36.564 -2.453 43.314 1.00 97.50 347 SER A O 1
ATOM 2875 N N . MET A 1 348 ? -36.836 -2.655 41.090 1.00 97.69 348 MET A N 1
ATOM 2876 C CA . MET A 1 348 ? -38.217 -2.172 41.073 1.00 97.69 348 MET A CA 1
ATOM 2877 C C . MET A 1 348 ? -39.152 -3.122 41.829 1.00 97.69 348 MET A C 1
ATOM 2879 O O . MET A 1 348 ? -39.952 -2.667 42.642 1.00 97.69 348 MET A O 1
ATOM 2883 N N . MET A 1 349 ? -39.016 -4.433 41.630 1.00 97.19 349 MET A N 1
ATOM 2884 C CA . MET A 1 349 ? -39.803 -5.449 42.332 1.00 97.19 349 MET A CA 1
ATOM 2885 C C . MET A 1 349 ? -39.570 -5.431 43.843 1.00 97.19 349 MET A C 1
ATOM 2887 O O . MET A 1 349 ? -40.522 -5.576 44.611 1.00 97.19 349 MET A O 1
ATOM 2891 N N . LEU A 1 350 ? -38.327 -5.232 44.292 1.00 96.75 350 LEU A N 1
ATOM 2892 C CA . LEU A 1 350 ? -38.029 -5.040 45.713 1.00 96.75 350 LEU A CA 1
ATOM 2893 C C . LEU A 1 350 ? -38.699 -3.775 46.253 1.00 96.75 350 LEU A C 1
ATOM 2895 O O . LEU A 1 350 ? -39.360 -3.837 47.287 1.00 96.75 350 LEU A O 1
ATOM 2899 N N . ARG A 1 351 ? -38.609 -2.661 45.517 1.00 97.75 351 ARG A N 1
ATOM 2900 C CA . ARG A 1 351 ? -39.258 -1.395 45.884 1.00 97.75 351 ARG A CA 1
ATOM 2901 C C . ARG A 1 351 ? -40.774 -1.549 46.017 1.00 97.75 351 ARG A C 1
ATOM 2903 O O . ARG A 1 351 ? -41.353 -1.021 46.959 1.00 97.75 351 ARG A O 1
ATOM 2910 N N . ILE A 1 352 ? -41.412 -2.277 45.098 1.00 96.44 352 ILE A N 1
ATOM 2911 C CA . ILE A 1 352 ? -42.853 -2.563 45.144 1.00 96.44 352 ILE A CA 1
ATOM 2912 C C . ILE A 1 352 ? -43.188 -3.357 46.408 1.00 96.44 352 ILE A C 1
ATOM 2914 O O . ILE A 1 352 ? -44.044 -2.922 47.170 1.00 96.44 352 ILE A O 1
ATOM 2918 N N . ARG A 1 353 ? -42.463 -4.446 46.699 1.00 97.31 353 ARG A N 1
ATOM 2919 C CA . ARG A 1 353 ? -42.691 -5.246 47.918 1.00 97.31 353 ARG A CA 1
ATOM 2920 C C . ARG A 1 353 ? -42.487 -4.442 49.204 1.00 97.31 353 ARG A C 1
ATOM 2922 O O . ARG A 1 353 ? -43.222 -4.630 50.171 1.00 97.31 353 ARG A O 1
ATOM 2929 N N . GLU A 1 354 ? -41.498 -3.551 49.241 1.00 96.56 354 GLU A N 1
ATOM 2930 C CA . GLU A 1 354 ? -41.289 -2.635 50.371 1.00 96.56 354 GLU A CA 1
ATOM 2931 C C . GLU A 1 354 ? -42.480 -1.684 50.547 1.00 96.56 354 GLU A C 1
ATOM 2933 O O . GLU A 1 354 ? -42.964 -1.490 51.666 1.00 96.56 354 GLU A O 1
ATOM 2938 N N . VAL A 1 355 ? -42.991 -1.121 49.449 1.00 98.00 355 VAL A N 1
ATOM 2939 C CA . VAL A 1 355 ? -44.175 -0.252 49.470 1.00 98.00 355 VAL A CA 1
ATOM 2940 C C . VAL A 1 355 ? -45.415 -1.029 49.919 1.00 98.00 355 VAL A C 1
ATOM 2942 O O . VAL A 1 355 ? -46.115 -0.569 50.814 1.00 98.00 355 VAL A O 1
ATOM 2945 N N . GLU A 1 356 ? -45.646 -2.234 49.401 1.00 96.56 356 GLU A N 1
ATOM 2946 C CA . GLU A 1 356 ? -46.750 -3.106 49.831 1.00 96.56 356 GLU A CA 1
ATOM 2947 C C . GLU A 1 356 ? -46.660 -3.451 51.328 1.00 96.56 356 GLU A C 1
ATOM 2949 O O . GLU A 1 356 ? -47.655 -3.383 52.047 1.00 96.56 356 GLU A O 1
ATOM 2954 N N . SER A 1 357 ? -45.460 -3.756 51.833 1.00 96.50 357 SER A N 1
ATOM 2955 C CA . SER A 1 357 ? -45.227 -4.031 53.258 1.00 96.50 357 SER A CA 1
ATOM 2956 C C . SER A 1 357 ? -45.496 -2.803 54.135 1.00 96.50 357 SER A C 1
ATOM 2958 O O . SER A 1 357 ? -46.184 -2.891 55.154 1.00 96.50 357 SER A O 1
ATOM 2960 N N . THR A 1 358 ? -45.004 -1.626 53.732 1.00 97.06 358 THR A N 1
ATOM 2961 C CA . THR A 1 358 ? -45.260 -0.369 54.457 1.00 97.06 358 THR A CA 1
ATOM 2962 C C . THR A 1 358 ? -46.734 0.031 54.421 1.00 97.06 358 THR A C 1
ATOM 2964 O O . THR A 1 358 ? -47.247 0.501 55.439 1.00 97.06 358 THR A O 1
ATOM 2967 N N . GLN A 1 359 ? -47.434 -0.218 53.310 1.00 97.06 359 GLN A N 1
ATOM 2968 C CA . GLN A 1 359 ? -48.881 -0.049 53.205 1.00 97.06 359 GLN A CA 1
ATOM 2969 C C . GLN A 1 359 ? -49.619 -0.987 54.168 1.00 97.06 359 GLN A C 1
ATOM 2971 O O . GLN A 1 359 ? -50.423 -0.506 54.963 1.00 97.06 359 GLN A O 1
ATOM 2976 N N . ALA A 1 360 ? -49.305 -2.287 54.176 1.00 97.38 360 ALA A N 1
ATOM 2977 C CA . ALA A 1 360 ? -49.926 -3.254 55.085 1.00 97.38 360 ALA A CA 1
ATOM 2978 C C . ALA A 1 360 ? -49.700 -2.887 56.564 1.00 97.38 360 ALA A C 1
ATOM 2980 O O . ALA A 1 360 ? -50.611 -2.976 57.388 1.00 97.38 360 ALA A O 1
ATOM 2981 N N . ILE A 1 361 ? -48.500 -2.410 56.911 1.00 96.94 361 ILE A N 1
ATOM 2982 C CA . ILE A 1 361 ? -48.212 -1.873 58.249 1.00 96.94 361 ILE A CA 1
ATOM 2983 C C . ILE A 1 361 ? -49.084 -0.644 58.541 1.00 96.94 361 ILE A C 1
ATOM 2985 O O . ILE A 1 361 ? -49.587 -0.509 59.657 1.00 96.94 361 ILE A O 1
ATOM 2989 N N . GLY A 1 362 ? -49.258 0.252 57.568 1.00 96.50 362 GLY A N 1
ATOM 2990 C CA . GLY A 1 362 ? -50.138 1.416 57.675 1.00 96.50 362 GLY A CA 1
ATOM 2991 C C . GLY A 1 362 ? -51.594 1.030 57.942 1.00 96.50 362 GLY A C 1
ATOM 2992 O O . GLY A 1 362 ? -52.194 1.548 58.883 1.00 96.50 362 GLY A O 1
ATOM 2993 N N . GLU A 1 363 ? -52.129 0.071 57.187 1.00 96.38 363 GLU A N 1
ATOM 2994 C CA . GLU A 1 363 ? -53.491 -0.457 57.350 1.00 96.38 363 GLU A CA 1
ATOM 2995 C C . GLU A 1 363 ? -53.690 -1.103 58.730 1.00 96.38 363 GLU A C 1
ATOM 2997 O O . GLU A 1 363 ? -54.666 -0.815 59.425 1.00 96.38 363 GLU A O 1
ATOM 3002 N N . LEU A 1 364 ? -52.732 -1.917 59.190 1.00 97.62 364 LEU A N 1
ATOM 3003 C CA . LEU A 1 364 ? -52.775 -2.508 60.531 1.00 97.62 364 LEU A CA 1
ATOM 3004 C C . LEU A 1 364 ? -52.709 -1.445 61.633 1.00 97.62 364 LEU A C 1
ATOM 3006 O O . LEU A 1 364 ? -53.445 -1.536 62.613 1.00 97.62 364 LEU A O 1
ATOM 3010 N N . ARG A 1 365 ? -51.864 -0.417 61.482 1.00 96.50 365 ARG A N 1
ATOM 3011 C CA . ARG A 1 365 ? -51.788 0.707 62.431 1.00 96.50 365 ARG A CA 1
ATOM 3012 C C . ARG A 1 365 ? -53.096 1.485 62.489 1.00 96.50 365 ARG A C 1
ATOM 3014 O O . ARG A 1 365 ? -53.539 1.815 63.585 1.00 96.50 365 ARG A O 1
ATOM 3021 N N . GLN A 1 366 ? -53.716 1.745 61.339 1.00 96.81 366 GLN A N 1
ATOM 3022 C CA . GLN A 1 366 ? -55.038 2.361 61.284 1.00 96.81 366 GLN A CA 1
ATOM 3023 C C . GLN A 1 366 ? -56.061 1.491 62.018 1.00 96.81 366 GLN A C 1
ATOM 3025 O O . GLN A 1 366 ? -56.823 2.011 62.831 1.00 96.81 366 GLN A O 1
ATOM 3030 N N . LYS A 1 367 ? -56.033 0.167 61.813 1.00 97.75 367 LYS A N 1
ATOM 3031 C CA . LYS A 1 367 ? -56.971 -0.730 62.489 1.00 97.75 367 LYS A CA 1
ATOM 3032 C C . LYS A 1 367 ? -56.782 -0.768 64.004 1.00 97.75 367 LYS A C 1
ATOM 3034 O O . LYS A 1 367 ? -57.763 -0.822 64.741 1.00 97.75 367 LYS A O 1
ATOM 3039 N N . ILE A 1 368 ? -55.534 -0.728 64.465 1.00 96.06 368 ILE A N 1
ATOM 3040 C CA . ILE A 1 368 ? -55.211 -0.616 65.891 1.00 96.06 368 ILE A CA 1
ATOM 3041 C C . ILE A 1 368 ? -55.785 0.689 66.454 1.00 96.06 368 ILE A C 1
ATOM 3043 O O . ILE A 1 368 ? -56.494 0.637 67.451 1.00 96.06 368 ILE A O 1
ATOM 3047 N N . ALA A 1 369 ? -55.565 1.824 65.785 1.00 95.38 369 ALA A N 1
ATOM 3048 C CA . ALA A 1 369 ? -56.094 3.115 66.226 1.00 95.38 369 ALA A CA 1
ATOM 3049 C C . ALA A 1 369 ? -57.636 3.138 66.274 1.00 95.38 369 ALA A C 1
ATOM 3051 O O . ALA A 1 369 ? -58.212 3.649 67.231 1.00 95.38 369 ALA A O 1
ATOM 3052 N N . GLU A 1 370 ? -58.318 2.544 65.288 1.00 96.38 370 GLU A N 1
ATOM 3053 C CA . GLU A 1 370 ? -59.782 2.382 65.311 1.00 96.38 370 GLU A CA 1
ATOM 3054 C C . GLU A 1 370 ? -60.254 1.593 66.540 1.00 96.38 370 GLU A C 1
ATOM 3056 O O . GLU A 1 370 ? -61.196 2.002 67.218 1.00 96.38 370 GLU A O 1
ATOM 3061 N N . LEU A 1 371 ? -59.594 0.469 66.843 1.00 96.38 371 LEU A N 1
ATOM 3062 C CA . LEU A 1 371 ? -59.919 -0.356 68.008 1.00 96.38 371 LEU A CA 1
ATOM 3063 C C . LEU A 1 371 ? -59.613 0.364 69.328 1.00 96.38 371 LEU A C 1
ATOM 3065 O O . LEU A 1 371 ? -60.364 0.215 70.289 1.00 96.38 371 LEU A O 1
ATOM 3069 N N . GLU A 1 372 ? -58.540 1.153 69.390 1.00 95.31 372 GLU A N 1
ATOM 3070 C CA . GLU A 1 372 ? -58.199 1.975 70.557 1.00 95.31 372 GLU A CA 1
ATOM 3071 C C . GLU A 1 372 ? -59.266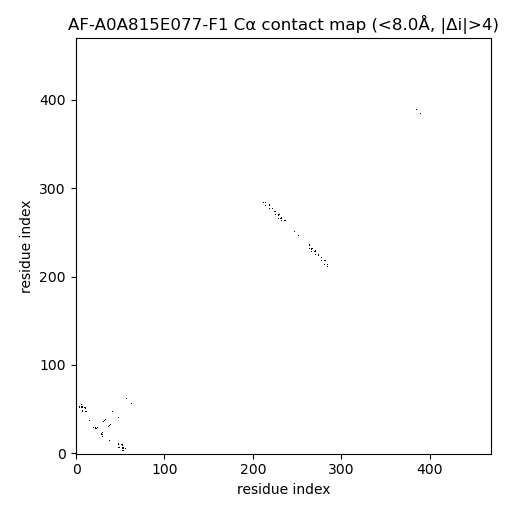 3.041 70.830 1.00 95.31 372 GLU A C 1
ATOM 3073 O O . GLU A 1 372 ? -59.668 3.210 71.983 1.00 95.31 372 GLU A O 1
ATOM 3078 N N . VAL A 1 373 ? -59.766 3.713 69.787 1.00 95.38 373 VAL A N 1
ATOM 3079 C CA . VAL A 1 373 ? -60.868 4.682 69.904 1.00 95.38 373 VAL A CA 1
ATOM 3080 C C . VAL A 1 373 ? -62.143 3.993 70.383 1.00 95.38 373 VAL A C 1
ATOM 3082 O O . VAL A 1 373 ? -62.712 4.429 71.378 1.00 95.38 373 VAL A O 1
ATOM 3085 N N . GLN A 1 374 ? -62.546 2.881 69.757 1.00 95.38 374 GLN A N 1
ATOM 3086 C CA . GLN A 1 374 ? -63.723 2.114 70.194 1.00 95.38 374 GLN A CA 1
ATOM 3087 C C . GLN A 1 374 ? -63.612 1.665 71.657 1.00 95.38 374 GLN A C 1
ATOM 3089 O O . GLN A 1 374 ? -64.587 1.701 72.405 1.00 95.38 374 GLN A O 1
ATOM 3094 N N . ASN A 1 375 ? -62.419 1.254 72.089 1.00 93.94 375 ASN A N 1
ATOM 3095 C CA . ASN A 1 375 ? -62.180 0.869 73.474 1.00 93.94 375 ASN A CA 1
ATOM 3096 C C . ASN A 1 375 ? -62.324 2.070 74.426 1.00 93.94 375 ASN A C 1
ATOM 3098 O O . ASN A 1 375 ? -62.981 1.958 75.460 1.00 93.94 375 ASN A O 1
ATOM 3102 N N . GLN A 1 376 ? -61.785 3.241 74.068 1.00 93.12 376 GLN A N 1
ATOM 3103 C CA . GLN A 1 376 ? -61.990 4.461 74.857 1.00 93.12 376 GLN A CA 1
ATOM 3104 C C . GLN A 1 376 ? -63.459 4.891 74.910 1.00 93.12 376 GLN A C 1
ATOM 3106 O O . GLN A 1 376 ? -63.935 5.234 75.989 1.00 93.12 376 GLN A O 1
ATOM 3111 N N . GLU A 1 377 ? -64.192 4.820 73.797 1.00 89.06 377 GLU A N 1
ATOM 3112 C CA . GLU A 1 377 ? -65.632 5.105 73.756 1.00 89.06 377 GLU A CA 1
ATOM 3113 C C . GLU A 1 377 ? -66.413 4.200 74.718 1.00 89.06 377 GLU A C 1
ATOM 3115 O O . GLU A 1 377 ? -67.241 4.690 75.485 1.00 89.06 377 GLU A O 1
ATOM 3120 N N . LEU A 1 378 ? -66.113 2.896 74.740 1.00 86.94 378 LEU A N 1
ATOM 3121 C CA . LEU A 1 378 ? -66.722 1.941 75.673 1.00 86.94 378 LEU A CA 1
ATOM 3122 C C . LEU A 1 378 ? -66.384 2.256 77.134 1.00 86.94 378 LEU A C 1
ATOM 3124 O O . LEU A 1 378 ? -67.268 2.201 77.989 1.00 86.94 378 LEU A O 1
ATOM 3128 N N . ILE A 1 379 ? -65.128 2.601 77.433 1.00 86.12 379 ILE A N 1
ATOM 3129 C CA . ILE A 1 379 ? -64.706 2.986 78.787 1.00 86.12 379 ILE A CA 1
ATOM 3130 C C . ILE A 1 379 ? -65.433 4.259 79.228 1.00 86.12 379 ILE A C 1
ATOM 3132 O O . ILE A 1 379 ? -65.984 4.292 80.327 1.00 86.12 379 ILE A O 1
ATOM 3136 N N . SER A 1 380 ? -65.476 5.291 78.381 1.00 83.38 380 SER A N 1
ATOM 3137 C CA . SER A 1 380 ? -66.190 6.537 78.671 1.00 83.38 380 SER A CA 1
ATOM 3138 C C . SER A 1 380 ? -67.689 6.301 78.841 1.00 83.38 380 SER A C 1
ATOM 3140 O O . SER A 1 380 ? -68.266 6.796 79.802 1.00 83.38 380 SER A O 1
ATOM 3142 N N . HIS A 1 381 ? -68.321 5.490 77.988 1.00 80.75 381 HIS A N 1
ATOM 3143 C CA . HIS A 1 381 ? -69.722 5.105 78.168 1.00 80.75 381 HIS A CA 1
ATOM 3144 C C . HIS A 1 381 ? -69.936 4.360 79.497 1.00 80.75 381 HIS A C 1
ATOM 3146 O O . HIS A 1 381 ? -70.927 4.598 80.184 1.00 80.75 381 HIS A O 1
ATOM 3152 N N . GLY A 1 382 ? -69.017 3.476 79.891 1.00 77.50 382 GLY A N 1
ATOM 3153 C CA . GLY A 1 382 ? -69.075 2.787 81.182 1.00 77.50 382 GLY A CA 1
ATOM 3154 C C . GLY A 1 382 ? -68.899 3.717 82.387 1.00 77.50 382 GLY A C 1
ATOM 3155 O O . GLY A 1 382 ? -69.416 3.418 83.457 1.00 77.50 382 GLY A O 1
ATOM 3156 N N . GLN A 1 383 ? -68.195 4.838 82.220 1.00 74.62 383 GLN A N 1
ATOM 3157 C CA . GLN A 1 383 ? -67.986 5.852 83.260 1.00 74.62 383 GLN A CA 1
ATOM 3158 C C . GLN A 1 383 ? -69.107 6.898 83.333 1.00 74.62 383 GLN A C 1
ATOM 3160 O O . GLN A 1 383 ? -69.301 7.479 84.394 1.00 74.62 383 GLN A O 1
ATOM 3165 N N . ILE A 1 384 ? -69.801 7.162 82.220 1.00 66.38 384 ILE A N 1
ATOM 3166 C CA . ILE A 1 384 ? -70.918 8.120 82.128 1.00 66.38 384 ILE A CA 1
ATOM 3167 C C . ILE A 1 384 ? -72.253 7.466 82.503 1.00 66.38 384 ILE A C 1
ATOM 3169 O O . ILE A 1 384 ? -73.180 8.174 82.873 1.00 66.38 384 ILE A O 1
ATOM 3173 N N . MET A 1 385 ? -72.369 6.135 82.425 1.00 61.59 385 MET A N 1
ATOM 3174 C CA . MET A 1 385 ? -73.516 5.440 83.009 1.00 61.59 385 MET A CA 1
ATOM 3175 C C . MET A 1 385 ? -73.492 5.606 84.529 1.00 61.59 385 MET A C 1
ATOM 3177 O O . MET A 1 385 ? -72.739 4.923 85.227 1.00 61.59 385 MET A O 1
ATOM 3181 N N . ASP A 1 386 ? -74.345 6.489 85.036 1.00 65.62 386 ASP A N 1
ATOM 3182 C CA . ASP A 1 386 ? -74.528 6.662 86.469 1.00 65.62 386 ASP A CA 1
ATOM 3183 C C . ASP A 1 386 ? -75.264 5.443 87.062 1.00 65.62 386 ASP A C 1
ATOM 3185 O O . ASP A 1 386 ? -75.942 4.683 86.365 1.00 65.62 386 ASP A O 1
ATOM 3189 N N . GLU A 1 387 ? -75.187 5.249 88.384 1.00 63.53 387 GLU A N 1
ATOM 3190 C CA . GLU A 1 387 ? -75.904 4.169 89.092 1.00 63.53 387 GLU A CA 1
ATOM 3191 C C . GLU A 1 387 ? -77.421 4.197 88.803 1.00 63.53 387 GLU A C 1
ATOM 3193 O O . GLU A 1 387 ? -78.072 3.153 88.780 1.00 63.53 387 GLU A O 1
ATOM 3198 N N . LYS A 1 388 ? -77.963 5.385 88.496 1.00 63.78 388 LYS A N 1
ATOM 3199 C CA . LYS A 1 388 ? -79.339 5.588 88.027 1.00 63.78 388 LYS A CA 1
ATOM 3200 C C . LYS A 1 388 ? -79.588 5.074 86.612 1.00 63.78 388 LYS A C 1
ATOM 3202 O O . LYS A 1 388 ? -80.600 4.419 86.411 1.00 63.78 388 LYS A O 1
ATOM 3207 N N . ASP A 1 389 ? -78.678 5.302 85.672 1.00 69.88 389 ASP A N 1
ATOM 3208 C CA . ASP A 1 389 ? -78.822 4.830 84.287 1.00 69.88 389 ASP A CA 1
ATOM 3209 C C . ASP A 1 389 ? -78.653 3.306 84.211 1.00 69.88 389 ASP A C 1
ATOM 3211 O O . ASP A 1 389 ? -79.305 2.622 83.423 1.00 69.88 389 ASP A O 1
ATOM 3215 N N . LEU A 1 390 ? -77.803 2.741 85.078 1.00 69.12 390 LEU A N 1
ATOM 3216 C CA . LEU A 1 390 ? -77.694 1.296 85.288 1.00 69.12 390 LEU A CA 1
ATOM 3217 C C . LEU A 1 390 ? -78.965 0.720 85.918 1.00 69.12 390 LEU A C 1
ATOM 3219 O O . LEU A 1 390 ? -79.408 -0.344 85.497 1.00 69.12 390 LEU A O 1
ATOM 3223 N N . GLN A 1 391 ? -79.564 1.407 86.894 1.00 68.88 391 GLN A N 1
ATOM 3224 C CA . GLN A 1 391 ? -80.845 1.013 87.487 1.00 68.88 391 GLN A CA 1
ATOM 3225 C C . GLN A 1 391 ? -82.010 1.128 86.501 1.00 68.88 391 GLN A C 1
ATOM 3227 O O . GLN A 1 391 ? -82.861 0.247 86.500 1.00 68.88 391 GLN A O 1
ATOM 3232 N N . GLU A 1 392 ? -82.042 2.152 85.648 1.00 73.31 392 GLU A N 1
ATOM 3233 C CA . GLU A 1 392 ? -83.068 2.344 84.617 1.00 73.31 392 GLU A CA 1
ATOM 3234 C C . GLU A 1 392 ? -82.955 1.272 83.532 1.00 73.31 392 GLU A C 1
ATOM 3236 O O . GLU A 1 392 ? -83.935 0.604 83.229 1.00 73.31 392 GLU A O 1
ATOM 3241 N N . LYS A 1 393 ? -81.743 0.971 83.059 1.00 74.00 393 LYS A N 1
ATOM 3242 C CA . LYS A 1 393 ? -81.512 -0.118 82.099 1.00 74.00 393 LYS A CA 1
ATOM 3243 C C . LYS A 1 393 ? -81.772 -1.503 82.698 1.00 74.00 393 LYS A C 1
ATOM 3245 O O . LYS A 1 393 ? -82.201 -2.419 82.002 1.00 74.00 393 LYS A O 1
ATOM 3250 N N . LEU A 1 394 ? -81.527 -1.679 83.997 1.00 73.38 394 LEU A N 1
ATOM 3251 C CA . LEU A 1 394 ? -81.848 -2.908 84.726 1.00 73.38 394 LEU A CA 1
ATOM 3252 C C . LEU A 1 394 ? -83.355 -3.025 84.991 1.00 73.38 394 LEU A C 1
ATOM 3254 O O . LEU A 1 394 ? -83.863 -4.141 84.961 1.00 73.38 394 LEU A O 1
ATOM 3258 N N . ALA A 1 395 ? -84.063 -1.908 85.178 1.00 74.75 395 ALA A N 1
ATOM 3259 C CA . ALA A 1 395 ? -85.520 -1.850 85.240 1.00 74.75 395 ALA A CA 1
ATOM 3260 C C . ALA A 1 395 ? -86.150 -2.131 83.869 1.00 74.75 395 ALA A C 1
ATOM 3262 O O . ALA A 1 395 ? -87.053 -2.952 83.797 1.00 74.75 395 ALA A O 1
ATOM 3263 N N . GLU A 1 396 ? -85.622 -1.571 82.778 1.00 77.19 396 GLU A N 1
ATOM 3264 C CA . GLU A 1 396 ? -86.045 -1.878 81.405 1.00 77.19 396 GLU A CA 1
ATOM 3265 C C . GLU A 1 396 ? -85.805 -3.350 81.053 1.00 77.19 396 GLU A C 1
ATOM 3267 O O . GLU A 1 396 ? -86.696 -4.004 80.527 1.00 77.19 396 GLU A O 1
ATOM 3272 N N . LEU A 1 397 ? -84.646 -3.918 81.404 1.00 76.75 397 LEU A N 1
ATOM 3273 C CA . LEU A 1 397 ? -84.367 -5.346 81.211 1.00 76.75 397 LEU A CA 1
ATOM 3274 C C . LEU A 1 397 ? -85.181 -6.240 82.157 1.00 76.75 397 LEU A C 1
ATOM 3276 O O . LEU A 1 397 ? -85.488 -7.381 81.814 1.00 76.75 397 LEU A O 1
ATOM 3280 N N . GLN A 1 398 ? -85.536 -5.764 83.354 1.00 74.81 398 GLN A N 1
ATOM 3281 C CA . GLN A 1 398 ? -86.472 -6.457 84.241 1.00 74.81 398 GLN A CA 1
ATOM 3282 C C . GLN A 1 398 ? -87.897 -6.406 83.695 1.00 74.81 398 GLN A C 1
ATOM 3284 O O . GLN A 1 398 ? -88.577 -7.425 83.762 1.00 74.81 398 GLN A O 1
ATOM 3289 N N . ASP A 1 399 ? -88.326 -5.290 83.114 1.00 77.50 399 ASP A N 1
ATOM 3290 C CA . ASP A 1 399 ? -89.624 -5.127 82.462 1.00 77.50 399 ASP A CA 1
ATOM 3291 C C . ASP A 1 399 ? -89.694 -5.916 81.154 1.00 77.50 399 ASP A C 1
ATOM 3293 O O . ASP A 1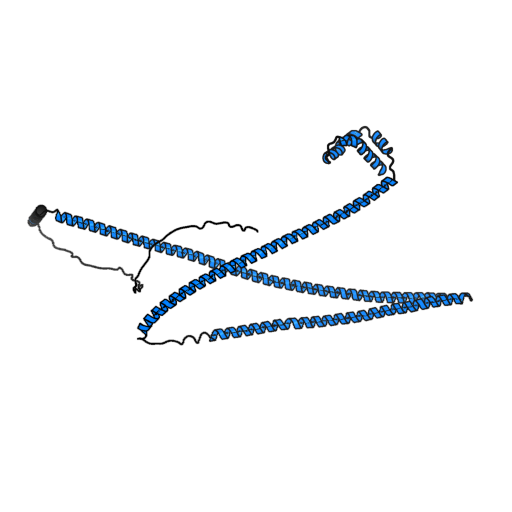 399 ? -90.705 -6.561 80.898 1.00 77.50 399 ASP A O 1
ATOM 3297 N N . GLU A 1 400 ? -88.614 -5.978 80.373 1.00 77.75 400 GLU A N 1
ATOM 3298 C CA . GLU A 1 400 ? -88.489 -6.842 79.197 1.00 77.75 400 GLU A CA 1
ATOM 3299 C C . GLU A 1 400 ? -88.468 -8.318 79.610 1.00 77.75 400 GLU A C 1
ATOM 3301 O O . GLU A 1 400 ? -89.146 -9.143 79.004 1.00 77.75 400 GLU A O 1
ATOM 3306 N N . LYS A 1 401 ? -87.789 -8.667 80.710 1.00 73.25 401 LYS A N 1
ATOM 3307 C CA . LYS A 1 401 ? -87.866 -10.005 81.308 1.00 73.25 401 LYS A CA 1
ATOM 3308 C C . LYS A 1 401 ? -89.276 -10.315 81.810 1.00 73.25 401 LYS A C 1
ATOM 3310 O O . LYS A 1 401 ? -89.720 -11.437 81.620 1.00 73.25 401 LYS A O 1
ATOM 3315 N N . ILE A 1 402 ? -89.986 -9.375 82.435 1.00 75.44 402 ILE A N 1
ATOM 3316 C CA . ILE A 1 402 ? -91.379 -9.540 82.885 1.00 75.44 402 ILE A CA 1
ATOM 3317 C C . ILE A 1 402 ? -92.320 -9.650 81.682 1.00 75.44 402 ILE A C 1
ATOM 3319 O O . ILE A 1 402 ? -93.259 -10.441 81.722 1.00 75.44 402 ILE A O 1
ATOM 3323 N N . PHE A 1 403 ? -92.072 -8.895 80.614 1.00 75.00 403 PHE A N 1
ATOM 3324 C CA . PHE A 1 403 ? -92.800 -8.960 79.353 1.00 75.00 403 PHE A C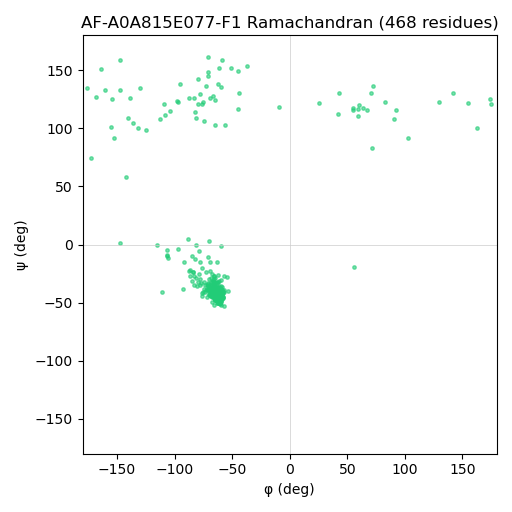A 1
ATOM 3325 C C . PHE A 1 403 ? -92.588 -10.315 78.678 1.00 75.00 403 PHE A C 1
ATOM 3327 O O . PHE A 1 403 ? -93.572 -10.972 78.364 1.00 75.00 403 PHE A O 1
ATOM 3334 N N . LEU A 1 404 ? -91.340 -10.786 78.575 1.00 70.38 404 LEU A N 1
ATOM 3335 C CA . LEU A 1 404 ? -90.986 -12.111 78.062 1.00 70.38 404 LEU A CA 1
ATOM 3336 C C . LEU A 1 404 ? -91.501 -13.248 78.957 1.00 70.38 404 LEU A C 1
ATOM 3338 O O . LEU A 1 404 ? -91.947 -14.266 78.442 1.00 70.38 404 LEU A O 1
ATOM 3342 N N . TYR A 1 405 ? -91.510 -13.084 80.285 1.00 66.06 405 TYR A N 1
ATOM 3343 C CA . TYR A 1 405 ? -92.148 -14.023 81.220 1.00 66.06 405 TYR A CA 1
ATOM 3344 C C . TYR A 1 405 ? -93.676 -14.011 81.102 1.00 66.06 405 TYR A C 1
ATOM 3346 O O . TYR A 1 405 ? -94.318 -15.030 81.320 1.00 66.06 405 TYR A O 1
ATOM 3354 N N . LYS A 1 406 ? -94.289 -12.871 80.770 1.00 64.25 406 LYS A N 1
ATOM 3355 C CA . LYS A 1 406 ? -95.727 -12.786 80.494 1.00 64.25 406 LYS A CA 1
ATOM 3356 C C . LYS A 1 406 ? -96.072 -13.390 79.144 1.00 64.25 406 LYS A C 1
ATOM 3358 O O . LYS A 1 406 ? -97.070 -14.087 79.086 1.00 64.25 406 LYS A O 1
ATOM 3363 N N . THR A 1 407 ? -95.287 -13.178 78.091 1.00 62.88 407 THR A N 1
ATOM 3364 C CA . THR A 1 407 ? -95.524 -13.834 76.797 1.00 62.88 407 THR A CA 1
ATOM 3365 C C . THR A 1 407 ? -95.267 -15.336 76.874 1.00 62.88 407 THR A C 1
ATOM 3367 O O . THR A 1 407 ? -96.091 -16.089 76.379 1.00 62.88 407 THR A O 1
ATOM 3370 N N . THR A 1 408 ? -94.248 -15.802 77.602 1.00 58.53 408 THR A N 1
ATOM 3371 C CA . THR A 1 408 ? -94.057 -17.247 77.858 1.00 58.53 408 THR A CA 1
ATOM 3372 C C . THR A 1 408 ? -95.137 -17.851 78.767 1.00 58.53 408 THR A C 1
ATOM 3374 O O . THR A 1 408 ? -95.593 -18.954 78.498 1.00 58.53 408 THR A O 1
ATOM 3377 N N . ASN A 1 409 ? -95.655 -17.124 79.767 1.00 53.38 409 ASN A N 1
ATOM 3378 C CA . ASN A 1 409 ? -96.799 -17.586 80.575 1.00 53.38 409 ASN A CA 1
ATOM 3379 C C . ASN A 1 409 ? -98.171 -17.425 79.881 1.00 53.38 409 ASN A C 1
ATOM 3381 O O . ASN A 1 409 ? -99.150 -18.008 80.343 1.00 53.38 409 ASN A O 1
ATOM 3385 N N . TYR A 1 410 ? -98.271 -16.645 78.798 1.00 48.47 410 TYR A N 1
ATOM 3386 C CA . TYR A 1 410 ? -99.433 -16.645 77.896 1.00 48.47 410 TYR A CA 1
ATOM 3387 C C . TYR A 1 410 ? -99.341 -17.768 76.849 1.00 48.47 410 TYR A C 1
ATOM 3389 O O . TYR A 1 410 ? -100.378 -18.228 76.383 1.00 48.47 410 TYR A O 1
ATOM 3397 N N . GLU A 1 411 ? -98.140 -18.262 76.539 1.00 50.09 411 GLU A N 1
ATOM 3398 C CA . GLU A 1 411 ? -97.925 -19.449 75.696 1.00 50.09 411 GLU A CA 1
ATOM 3399 C C . GLU A 1 411 ? -98.004 -20.782 76.477 1.00 50.09 411 GLU A C 1
ATOM 3401 O O . GLU A 1 411 ? -98.114 -21.840 75.869 1.00 50.09 411 GLU A O 1
ATOM 3406 N N . GLU A 1 412 ? -98.042 -20.771 77.817 1.00 47.09 412 GLU A N 1
ATOM 3407 C CA . GLU A 1 412 ? -98.274 -21.983 78.633 1.00 47.09 412 GLU A CA 1
ATOM 3408 C C . GLU A 1 412 ? -99.765 -22.288 78.921 1.00 47.09 412 GLU A C 1
ATOM 3410 O O . GLU A 1 412 ? -100.070 -23.248 79.633 1.00 47.09 412 GLU A O 1
ATOM 3415 N N . SER A 1 413 ? -100.719 -21.524 78.363 1.00 48.25 413 SER A N 1
ATOM 3416 C CA . SER A 1 413 ? -102.167 -21.817 78.473 1.00 48.25 413 SER A CA 1
ATOM 3417 C C . SER A 1 413 ? -102.892 -22.154 77.168 1.00 48.25 413 SER A C 1
ATOM 3419 O O . SER A 1 413 ? -104.065 -22.509 77.235 1.00 48.25 413 SER A O 1
ATOM 3421 N N . GLU A 1 414 ? -102.225 -22.159 76.015 1.00 44.88 414 GLU A N 1
ATOM 3422 C CA . GLU A 1 414 ? -102.767 -22.763 74.791 1.00 44.88 414 GLU A CA 1
ATOM 3423 C C . GLU A 1 414 ? -101.649 -23.497 74.033 1.00 44.88 414 GLU A C 1
ATOM 3425 O O . GLU A 1 414 ? -100.763 -22.869 73.470 1.00 44.88 414 GLU A O 1
ATOM 3430 N N . ASP A 1 415 ? -101.736 -24.835 74.057 1.00 36.62 415 ASP A N 1
ATOM 3431 C CA . ASP A 1 415 ? -101.131 -25.832 73.155 1.00 36.62 415 ASP A CA 1
ATOM 3432 C C . ASP A 1 415 ? -99.592 -25.797 72.961 1.00 36.62 415 ASP A C 1
ATOM 3434 O O . ASP A 1 415 ? -99.006 -24.890 72.397 1.00 36.62 415 ASP A O 1
ATOM 3438 N N . GLY A 1 416 ? -98.807 -26.804 73.355 1.00 40.88 416 GLY A N 1
ATOM 3439 C CA . GLY A 1 416 ? -98.986 -28.216 73.030 1.00 40.88 416 GLY A CA 1
ATOM 3440 C C . GLY A 1 416 ? -98.008 -28.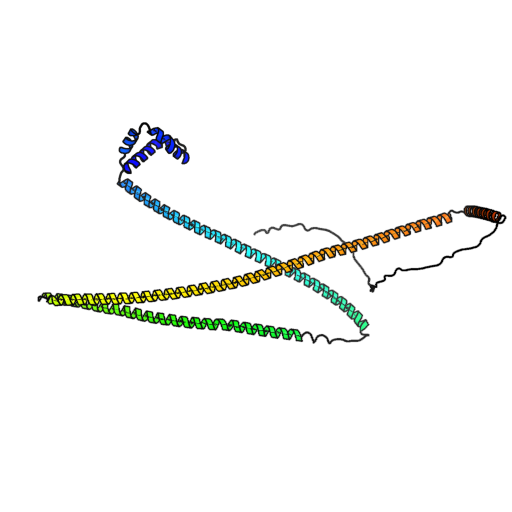661 71.926 1.00 40.88 416 GLY A C 1
ATOM 3441 O O . GLY A 1 416 ? -98.364 -28.656 70.755 1.00 40.88 416 GLY A O 1
ATOM 3442 N N . SER A 1 417 ? -96.825 -29.173 72.319 1.00 39.78 417 SER A N 1
ATOM 3443 C CA . SER A 1 417 ? -95.852 -29.923 71.479 1.00 39.78 417 SER A CA 1
ATOM 3444 C C . SER A 1 417 ? -95.099 -29.068 70.423 1.00 39.78 417 SER A C 1
ATOM 3446 O O . SER A 1 417 ? -95.701 -28.286 69.712 1.00 39.78 417 SER A O 1
ATOM 3448 N N . LEU A 1 418 ? -93.772 -29.075 70.252 1.00 37.84 418 LEU A N 1
ATOM 3449 C CA . LEU A 1 418 ? -92.838 -30.181 70.038 1.00 37.84 418 LEU A CA 1
ATOM 3450 C C . LEU A 1 418 ? -91.380 -29.681 70.192 1.00 37.84 418 LEU A C 1
ATOM 3452 O O . LEU A 1 418 ? -90.949 -28.740 69.539 1.00 37.84 418 LEU A O 1
ATOM 3456 N N . THR A 1 419 ? -90.628 -30.373 71.046 1.00 36.56 419 THR A N 1
ATOM 3457 C CA . THR A 1 419 ? -89.295 -30.961 70.798 1.00 36.56 419 THR A CA 1
ATOM 3458 C C . THR A 1 419 ? -88.215 -30.178 70.017 1.00 36.56 419 THR A C 1
ATOM 3460 O O . THR A 1 419 ? -88.231 -30.108 68.794 1.00 36.56 419 THR A O 1
ATOM 3463 N N . THR A 1 420 ? -87.156 -29.818 70.760 1.00 40.78 420 THR A N 1
ATOM 3464 C CA . THR A 1 420 ? -85.719 -30.049 70.461 1.00 40.78 420 THR A CA 1
ATOM 3465 C C . THR A 1 420 ? -85.123 -29.557 69.134 1.00 40.78 420 THR A C 1
ATOM 3467 O O . THR A 1 420 ? -85.333 -30.178 68.101 1.00 40.78 420 THR A O 1
ATOM 3470 N N . SER A 1 421 ? -84.152 -28.636 69.204 1.00 32.56 421 SER A N 1
ATOM 3471 C CA . SER A 1 421 ? -82.715 -28.993 69.247 1.00 32.56 421 SER A CA 1
ATOM 3472 C C . SER A 1 421 ? -81.809 -27.751 69.174 1.00 32.56 421 SER A C 1
ATOM 3474 O O . SER A 1 421 ? -81.884 -26.979 68.222 1.00 32.56 421 SER A O 1
ATOM 3476 N N . LEU A 1 422 ? -80.907 -27.610 70.150 1.00 43.25 422 LEU A N 1
ATOM 3477 C CA . LEU A 1 422 ? -79.672 -26.819 70.046 1.00 43.25 422 LEU A CA 1
ATOM 3478 C C . LEU A 1 422 ? -78.793 -27.335 68.891 1.00 43.25 422 LEU A C 1
ATOM 3480 O O . LEU A 1 422 ? -78.816 -28.534 68.602 1.00 43.25 422 LEU A O 1
ATOM 3484 N N . PRO A 1 423 ? -77.875 -26.495 68.383 1.00 43.81 423 PRO A N 1
ATOM 3485 C CA . PRO A 1 423 ? -76.503 -26.981 68.328 1.00 43.81 423 PRO A CA 1
ATOM 3486 C C . PRO A 1 423 ? -75.481 -26.007 68.922 1.00 43.81 423 PRO A C 1
ATOM 3488 O O . PRO A 1 423 ? -75.460 -24.807 68.659 1.00 43.81 423 PRO A O 1
ATOM 3491 N N . LEU A 1 424 ? -74.607 -26.619 69.720 1.00 35.75 424 LEU A N 1
ATOM 3492 C CA . LEU A 1 424 ? -73.345 -26.110 70.227 1.00 35.75 424 LEU A CA 1
ATOM 3493 C C . LEU A 1 424 ? -72.342 -25.781 69.110 1.00 35.75 424 LEU A C 1
ATOM 3495 O O . LEU A 1 424 ? -72.257 -26.466 68.091 1.00 35.75 424 LEU A O 1
ATOM 3499 N N . LEU A 1 425 ? -71.479 -24.815 69.431 1.00 43.12 425 LEU A N 1
ATOM 3500 C CA . LEU A 1 425 ? -70.123 -24.646 68.911 1.00 43.12 425 LEU A CA 1
ATOM 3501 C C . LEU A 1 425 ? -69.330 -25.967 68.846 1.00 43.12 425 LEU A C 1
ATOM 3503 O O . LEU A 1 425 ? -69.164 -26.634 69.866 1.00 43.12 425 LEU A O 1
ATOM 3507 N N . SER A 1 426 ? -68.716 -26.257 67.691 1.00 32.34 426 SER A N 1
ATOM 3508 C CA . SER A 1 426 ? -67.415 -26.950 67.603 1.00 32.34 426 SER A CA 1
ATOM 3509 C C . SER A 1 426 ? -66.762 -26.817 66.211 1.00 32.34 426 SER A C 1
ATOM 3511 O O . SER A 1 426 ? -67.464 -26.788 65.204 1.00 32.34 426 SER A O 1
ATOM 3513 N N . SER A 1 427 ? -65.416 -26.851 66.194 1.00 31.11 427 SER A N 1
ATOM 3514 C CA . SER A 1 427 ? -64.465 -26.963 65.050 1.00 31.11 427 SER A CA 1
ATOM 3515 C C . SER A 1 427 ? -64.012 -25.620 64.448 1.00 31.11 427 SER A C 1
ATOM 3517 O O . SER A 1 427 ? -64.816 -24.910 63.865 1.00 31.11 427 SER A O 1
ATOM 3519 N N . ILE A 1 428 ? -62.782 -25.100 64.606 1.00 37.22 428 ILE A N 1
ATOM 3520 C CA . ILE A 1 428 ? -61.394 -25.624 64.539 1.00 37.22 428 ILE A CA 1
ATOM 3521 C C . ILE A 1 428 ? -61.000 -26.237 63.177 1.00 37.22 428 ILE A C 1
ATOM 3523 O O . ILE A 1 428 ? -61.405 -27.341 62.841 1.00 37.22 428 ILE A O 1
ATOM 3527 N N . ASN A 1 429 ? -60.092 -25.507 62.506 1.00 33.75 429 ASN A N 1
ATOM 3528 C CA . ASN A 1 429 ? -59.053 -25.873 61.527 1.00 33.75 429 ASN A CA 1
ATOM 3529 C C . ASN A 1 429 ? -59.407 -26.552 60.192 1.00 33.75 429 ASN A C 1
ATOM 3531 O O . ASN A 1 429 ? -59.682 -27.744 60.144 1.00 33.75 429 ASN A O 1
ATOM 3535 N N . HIS A 1 430 ? -59.045 -25.868 59.094 1.00 33.09 430 HIS A N 1
ATOM 3536 C CA . HIS A 1 430 ? -58.113 -26.449 58.117 1.00 33.09 430 HIS A CA 1
ATOM 3537 C C . HIS A 1 430 ? -57.320 -25.411 57.287 1.00 33.09 430 HIS A C 1
ATOM 3539 O O . HIS A 1 430 ? -57.885 -24.614 56.551 1.00 33.09 430 HIS A O 1
ATOM 3545 N N . ARG A 1 431 ? -55.986 -25.578 57.349 1.00 31.48 431 ARG A N 1
ATOM 3546 C CA . ARG A 1 431 ? -54.982 -25.494 56.261 1.00 31.48 431 ARG A CA 1
ATOM 3547 C C . ARG A 1 431 ? -54.630 -24.129 55.647 1.00 31.48 431 ARG A C 1
ATOM 3549 O O . ARG A 1 431 ? -54.933 -23.853 54.494 1.00 31.48 431 ARG A O 1
ATOM 3556 N N . LEU A 1 432 ? -53.727 -23.429 56.335 1.00 31.09 432 LEU A N 1
ATOM 3557 C CA . LEU A 1 432 ? -52.501 -22.935 55.701 1.00 31.09 432 LEU A CA 1
ATOM 3558 C C . LEU A 1 432 ? -51.484 -24.085 55.695 1.00 31.09 432 LEU A C 1
ATOM 3560 O O . LEU A 1 432 ? -51.054 -24.561 56.743 1.00 31.09 432 LEU A O 1
ATOM 3564 N N . SER A 1 433 ? -51.143 -24.570 54.507 1.00 30.67 433 SER A N 1
ATOM 3565 C CA . SER A 1 433 ? -50.003 -25.449 54.261 1.00 30.67 433 SER A CA 1
ATOM 3566 C C . SER A 1 433 ? -49.321 -24.926 53.012 1.00 30.67 433 SER A C 1
ATOM 3568 O O . SER A 1 433 ? -49.850 -25.076 51.915 1.00 30.67 433 SER A O 1
ATOM 3570 N N . SER A 1 434 ? -48.189 -24.259 53.215 1.00 32.09 434 SER A N 1
ATOM 3571 C CA . SER A 1 434 ? -47.016 -24.250 52.335 1.00 32.09 434 SER A CA 1
ATOM 3572 C C . SER A 1 434 ? -45.901 -23.502 53.067 1.00 32.09 434 SER A C 1
ATOM 3574 O O . SER A 1 434 ? -45.605 -22.345 52.787 1.00 32.09 434 SER A O 1
ATOM 3576 N N . SER A 1 435 ? -45.317 -24.168 54.065 1.00 30.91 435 SER A N 1
ATOM 3577 C CA . SER A 1 435 ? -43.957 -23.863 54.500 1.00 30.91 435 SER A CA 1
ATOM 3578 C C . SER A 1 435 ? -42.996 -24.439 53.469 1.00 30.91 435 SER A C 1
ATOM 3580 O O . SER A 1 435 ? -42.983 -25.650 53.267 1.00 30.91 435 SER A O 1
ATOM 3582 N N . SER A 1 436 ? -42.151 -23.580 52.908 1.00 29.80 436 SER A N 1
ATOM 3583 C CA . SER A 1 436 ? -40.816 -23.960 52.457 1.00 29.80 436 SER A CA 1
ATOM 3584 C C . SER A 1 436 ? -39.822 -23.032 53.144 1.00 29.80 436 SER A C 1
ATOM 3586 O O . SER A 1 436 ? -39.655 -21.873 52.785 1.00 29.80 436 SER A O 1
ATOM 3588 N N . THR A 1 437 ? -39.258 -23.572 54.217 1.00 36.09 437 THR A N 1
ATOM 3589 C CA . THR A 1 437 ? -37.947 -23.321 54.815 1.00 36.09 437 THR A CA 1
ATOM 3590 C C . THR A 1 437 ? -36.998 -22.445 53.993 1.00 36.09 437 THR A C 1
ATOM 3592 O O . THR A 1 437 ? -36.527 -22.908 52.962 1.00 36.09 437 THR A O 1
ATOM 3595 N N . ILE A 1 438 ? -36.587 -21.282 54.518 1.00 33.00 438 ILE A N 1
ATOM 3596 C CA . ILE A 1 438 ? -35.197 -20.806 54.395 1.00 33.00 438 ILE A CA 1
ATOM 3597 C C . ILE A 1 438 ? -34.766 -20.200 55.735 1.00 33.00 438 ILE A C 1
ATOM 3599 O O . ILE A 1 438 ? -35.442 -19.361 56.325 1.00 33.00 438 ILE A O 1
ATOM 3603 N N . LEU A 1 439 ? -33.641 -20.724 56.211 1.00 31.09 439 LEU A N 1
ATOM 3604 C CA . LEU A 1 439 ? -32.945 -20.423 57.450 1.00 31.09 439 LEU A CA 1
ATOM 3605 C C . LEU A 1 439 ? -32.507 -18.956 57.543 1.00 31.09 439 LEU A C 1
ATOM 3607 O O . LEU A 1 439 ? -31.872 -18.429 56.633 1.00 31.09 439 LEU A O 1
ATOM 3611 N N . PHE A 1 440 ? -32.733 -18.354 58.707 1.00 32.47 440 PHE A N 1
ATOM 3612 C CA . PHE A 1 440 ? -31.893 -17.269 59.204 1.00 32.47 440 PHE A CA 1
ATOM 3613 C C . PHE A 1 440 ? -30.619 -17.853 59.824 1.00 32.47 440 PHE A C 1
ATOM 3615 O O . PHE A 1 440 ? -30.707 -18.812 60.594 1.00 32.47 440 PHE A O 1
ATOM 3622 N N . PRO A 1 441 ? -29.469 -17.192 59.645 1.00 34.00 441 PRO A N 1
ATOM 3623 C CA . PRO A 1 441 ? -28.476 -17.094 60.693 1.00 34.00 441 PRO A CA 1
ATOM 3624 C C . PRO A 1 441 ? -28.463 -15.661 61.233 1.00 34.00 441 PRO A C 1
ATOM 3626 O O . PRO A 1 441 ? -28.048 -14.718 60.564 1.00 34.00 441 PRO A O 1
ATOM 3629 N N . THR A 1 442 ? -28.907 -15.507 62.478 1.00 37.09 442 THR A N 1
ATOM 3630 C CA . THR A 1 442 ? -28.577 -14.356 63.321 1.00 37.09 442 THR A CA 1
ATOM 3631 C C . THR A 1 442 ? -27.432 -14.728 64.256 1.00 37.09 442 THR A C 1
ATOM 3633 O O . THR A 1 442 ? -27.580 -15.630 65.078 1.00 37.09 442 THR A O 1
ATOM 3636 N N . SER A 1 443 ? -26.342 -13.970 64.206 1.00 31.12 443 SER A N 1
ATOM 3637 C CA . SER A 1 443 ? -25.439 -13.734 65.342 1.00 31.12 443 SER A CA 1
ATOM 3638 C C . SER A 1 443 ? -24.730 -12.398 65.082 1.00 31.12 443 SER A C 1
ATOM 3640 O O . SER A 1 443 ? -24.007 -12.281 64.100 1.00 31.12 443 SER A O 1
ATOM 3642 N N . PHE A 1 444 ? -25.151 -11.303 65.717 1.00 32.25 444 PHE A N 1
ATOM 3643 C CA . PHE A 1 444 ? -24.802 -10.828 67.070 1.00 32.25 444 PHE A CA 1
ATOM 3644 C C . PHE A 1 444 ? -23.592 -9.861 67.081 1.00 32.25 444 PHE A C 1
ATOM 3646 O O . PHE A 1 444 ? -22.470 -10.265 66.817 1.00 32.25 444 PHE A O 1
ATOM 3653 N N . ILE A 1 445 ? -23.892 -8.615 67.494 1.00 33.72 445 ILE A N 1
ATOM 3654 C CA . ILE A 1 445 ? -23.110 -7.680 68.340 1.00 33.72 445 ILE A CA 1
ATOM 3655 C C . ILE A 1 445 ? -21.794 -7.094 67.778 1.00 33.72 445 ILE A C 1
ATOM 3657 O O . ILE A 1 445 ? -20.786 -7.778 67.696 1.00 33.72 445 ILE A O 1
ATOM 3661 N N . SER A 1 446 ? -21.731 -5.766 67.580 1.00 28.88 446 SER A N 1
ATOM 3662 C CA . SER A 1 446 ? -21.287 -4.825 68.635 1.00 28.88 446 SER A CA 1
ATOM 3663 C C . SER A 1 446 ? -21.168 -3.375 68.143 1.00 28.88 446 SER A C 1
ATOM 3665 O O . SER A 1 446 ? -20.410 -3.067 67.233 1.00 28.88 446 SER A O 1
ATOM 3667 N N . SER A 1 447 ? -21.928 -2.500 68.796 1.00 31.34 447 SER A N 1
ATOM 3668 C CA . SER A 1 447 ? -21.525 -1.228 69.407 1.00 31.34 447 SER A CA 1
ATOM 3669 C C . SER A 1 447 ? -20.294 -0.460 68.886 1.00 31.34 447 SER A C 1
ATOM 3671 O O . SER A 1 447 ? -19.158 -0.882 69.072 1.00 31.34 447 SER A O 1
ATOM 3673 N N . ASN A 1 448 ? -20.559 0.786 68.471 1.00 34.91 448 ASN A N 1
ATOM 3674 C CA . ASN A 1 448 ? -20.156 2.035 69.150 1.00 34.91 448 ASN A CA 1
ATOM 3675 C C . ASN A 1 448 ? -19.441 3.118 68.316 1.00 34.91 448 ASN A C 1
ATOM 3677 O O . ASN A 1 448 ? -18.307 2.972 67.882 1.00 34.91 448 ASN A O 1
ATOM 3681 N N . HIS A 1 449 ? -20.109 4.279 68.356 1.00 35.69 449 HIS A N 1
ATOM 3682 C CA . HIS A 1 449 ? -19.609 5.644 68.558 1.00 35.69 449 HIS A CA 1
ATOM 3683 C C . HIS A 1 449 ? -19.026 6.492 67.409 1.00 35.69 449 HIS A C 1
ATOM 3685 O O . HIS A 1 449 ? -17.949 6.227 66.897 1.00 35.69 449 HIS A O 1
ATOM 3691 N N . HIS A 1 450 ? -19.686 7.662 67.261 1.00 33.06 450 HIS A N 1
ATOM 3692 C CA . HIS A 1 450 ? -19.142 9.004 66.955 1.00 33.06 450 HIS A CA 1
ATOM 3693 C C . HIS A 1 450 ? -18.637 9.240 65.513 1.00 33.06 450 HIS A C 1
ATOM 3695 O O . HIS A 1 450 ? -17.973 8.398 64.946 1.00 33.06 450 HIS A O 1
ATOM 3701 N N . LEU A 1 451 ? -18.885 10.343 64.793 1.00 32.34 451 LEU A N 1
ATOM 3702 C CA . LEU A 1 451 ? -19.221 11.749 65.063 1.00 32.34 451 LEU A CA 1
ATOM 3703 C C . LEU A 1 451 ? -19.839 12.297 63.736 1.00 32.34 451 LEU A C 1
ATOM 3705 O O . LEU A 1 451 ? -19.378 11.949 62.659 1.00 32.34 451 LEU A O 1
ATOM 3709 N N . ARG A 1 452 ? -20.977 12.999 63.751 1.00 34.12 452 ARG A N 1
ATOM 3710 C CA . ARG A 1 452 ? -21.117 14.451 63.480 1.00 34.12 452 ARG A CA 1
ATOM 3711 C C . ARG A 1 452 ? -20.640 14.979 62.097 1.00 34.12 452 ARG A C 1
ATOM 3713 O O . ARG A 1 452 ? -19.453 15.084 61.848 1.00 34.12 452 ARG A O 1
ATOM 3720 N N . GLN A 1 453 ? -21.628 15.494 61.344 1.00 37.16 453 GLN A N 1
ATOM 3721 C CA . GLN A 1 453 ? -21.614 16.640 60.403 1.00 37.16 453 GLN A CA 1
ATOM 3722 C C . GLN A 1 453 ? -20.733 16.589 59.139 1.00 37.16 453 GLN A C 1
ATOM 3724 O O . GLN A 1 453 ? -19.519 16.710 59.210 1.00 37.16 453 GLN A O 1
ATOM 3729 N N . SER A 1 454 ? -21.368 16.642 57.961 1.00 31.09 454 SER A N 1
ATOM 3730 C CA . SER A 1 454 ? -21.499 17.853 57.115 1.00 31.09 454 SER A CA 1
ATOM 3731 C C . SER A 1 454 ? -21.697 17.483 55.636 1.00 31.09 454 SER A C 1
ATOM 3733 O O . SER A 1 454 ? -20.879 16.812 55.021 1.00 31.09 454 SER A O 1
ATOM 3735 N N . THR A 1 455 ? -22.804 17.938 55.052 1.00 42.62 455 THR A N 1
ATOM 3736 C CA . THR A 1 455 ? -22.911 18.192 53.606 1.00 42.62 455 THR A CA 1
ATOM 3737 C C . THR A 1 455 ? -22.070 19.432 53.276 1.00 42.62 455 THR A C 1
ATOM 3739 O O . THR A 1 455 ? -22.040 20.348 54.106 1.00 42.62 455 THR A O 1
ATOM 3742 N N . PRO A 1 456 ? -21.462 19.537 52.081 1.00 47.62 456 PRO A N 1
ATOM 3743 C CA . PRO A 1 456 ? -22.206 20.192 51.004 1.00 47.62 456 PRO A CA 1
ATOM 3744 C C . PRO A 1 456 ? -21.928 19.672 49.582 1.00 47.62 456 PRO A C 1
ATOM 3746 O O . PRO A 1 456 ? -20.887 19.109 49.260 1.00 47.62 456 PRO A O 1
ATOM 3749 N N . SER A 1 457 ? -22.905 19.953 48.721 1.00 43.84 457 SER A N 1
ATOM 3750 C CA . SER A 1 457 ? -22.789 20.093 47.269 1.00 43.84 457 SER A CA 1
ATOM 3751 C C . SER A 1 457 ? -21.580 20.931 46.842 1.00 43.84 457 SER A C 1
ATOM 3753 O O . SER A 1 457 ? -21.309 21.925 47.511 1.00 43.84 457 SER A O 1
ATOM 3755 N N . LEU A 1 458 ? -20.991 20.647 45.673 1.00 36.25 458 LEU A N 1
ATOM 3756 C CA . LEU A 1 458 ? -20.662 21.651 44.645 1.00 36.25 458 LEU A CA 1
ATOM 3757 C C . LEU A 1 458 ? -20.070 20.996 43.381 1.00 36.25 458 LEU A C 1
ATOM 3759 O O . LEU A 1 458 ? -19.193 20.141 43.447 1.00 36.25 458 LEU A O 1
ATOM 3763 N N . PHE A 1 459 ? -20.577 21.450 42.234 1.00 43.22 459 PHE A N 1
ATOM 3764 C CA . PHE A 1 459 ? -19.973 21.355 40.902 1.00 43.22 459 PHE A CA 1
ATOM 3765 C C . PHE A 1 459 ? -18.522 21.873 40.889 1.00 43.22 459 PHE A C 1
ATOM 3767 O O . PHE A 1 459 ? -18.244 22.854 41.581 1.00 43.22 459 PHE A O 1
ATOM 3774 N N . PRO A 1 460 ? -17.647 21.385 39.989 1.00 48.12 460 PRO A N 1
ATOM 3775 C CA . PRO A 1 460 ? -16.499 22.149 39.537 1.00 48.12 460 PRO A CA 1
ATOM 3776 C C . PRO A 1 460 ? -16.792 22.850 38.204 1.00 48.12 460 PRO A C 1
ATOM 3778 O O . PRO A 1 460 ? -17.115 22.243 37.184 1.00 48.12 460 PRO A O 1
ATOM 3781 N N . THR A 1 461 ? -16.642 24.166 38.253 1.00 36.38 461 THR A N 1
ATOM 3782 C CA . THR A 1 461 ? -16.432 25.097 37.145 1.00 36.38 461 THR A CA 1
ATOM 3783 C C . THR A 1 461 ? -15.127 24.802 36.400 1.00 36.38 461 THR A C 1
ATOM 3785 O O . THR A 1 461 ? -14.088 24.606 37.028 1.00 36.38 461 THR A O 1
ATOM 3788 N N . PHE A 1 462 ? -15.166 24.864 35.068 1.00 33.97 462 PHE A N 1
ATOM 3789 C CA . PHE A 1 462 ? -13.987 24.933 34.203 1.00 33.97 462 PHE A CA 1
ATOM 3790 C C . PHE A 1 462 ? -13.225 26.248 34.435 1.00 33.97 462 PHE A C 1
ATOM 3792 O O . PHE A 1 462 ? -13.794 27.326 34.260 1.00 33.97 462 PHE A O 1
ATOM 3799 N N . SER A 1 463 ? -11.936 26.168 34.770 1.00 35.06 463 SER A N 1
ATOM 3800 C CA . SER A 1 463 ? -10.992 27.283 34.674 1.00 35.06 463 SER A CA 1
ATOM 3801 C C . SER A 1 463 ? -10.008 27.029 33.531 1.00 35.06 463 SER A C 1
ATOM 3803 O O . SER A 1 463 ? -9.304 26.023 33.479 1.00 35.06 463 SER A O 1
ATOM 3805 N N . SER A 1 464 ? -9.995 27.957 32.578 1.00 38.34 464 SER A N 1
ATOM 3806 C CA . SER A 1 464 ? -9.024 28.045 31.495 1.00 38.34 464 SER A CA 1
ATOM 3807 C C . SER A 1 464 ? -7.738 28.690 32.007 1.00 38.34 464 SER A C 1
ATOM 3809 O O . SER A 1 464 ? -7.759 29.853 32.414 1.00 38.34 464 SER A O 1
ATOM 3811 N N . THR A 1 465 ? -6.617 27.983 31.914 1.00 42.88 465 THR A N 1
ATOM 3812 C CA . THR A 1 465 ? -5.288 28.557 32.151 1.00 42.88 465 THR A CA 1
ATOM 3813 C C . THR A 1 465 ? -4.526 28.562 30.828 1.00 42.88 465 THR A C 1
ATOM 3815 O O . THR A 1 465 ? -4.153 27.511 30.314 1.00 42.88 465 THR A O 1
ATOM 3818 N N . GLN A 1 466 ? -4.333 29.750 30.248 1.00 44.34 466 GLN A N 1
ATOM 3819 C CA . GLN A 1 466 ? -3.349 29.975 29.186 1.00 44.34 466 GLN A CA 1
ATOM 3820 C C . GLN A 1 466 ? -1.929 29.911 29.772 1.00 44.34 466 GLN A C 1
ATOM 3822 O O . GLN A 1 466 ? -1.728 30.408 30.883 1.00 44.34 466 GLN A O 1
ATOM 3827 N N . PRO A 1 467 ? -0.925 29.404 29.037 1.00 55.81 467 PRO A N 1
ATOM 3828 C CA . PRO A 1 467 ? 0.466 29.623 29.386 1.00 55.81 467 PRO A CA 1
ATOM 3829 C C . PRO A 1 467 ? 0.973 30.930 28.760 1.00 55.81 467 PRO A C 1
ATOM 3831 O O . PRO A 1 467 ? 0.882 31.152 27.551 1.00 55.81 467 PRO A O 1
ATOM 3834 N N . SER A 1 468 ? 1.520 31.792 29.611 1.00 45.06 468 SER A N 1
ATOM 3835 C CA . SER A 1 468 ? 2.330 32.948 29.244 1.00 45.06 468 SER A CA 1
ATOM 3836 C C . SER A 1 468 ? 3.676 32.493 28.680 1.00 45.06 468 SER A C 1
ATOM 3838 O O . SER A 1 468 ? 4.405 31.745 29.330 1.00 45.06 468 SER A O 1
ATOM 3840 N N . ILE A 1 469 ? 3.992 32.977 27.482 1.00 48.53 469 ILE A N 1
ATOM 3841 C CA . ILE A 1 469 ? 5.315 32.910 26.864 1.00 48.53 469 ILE A CA 1
ATOM 3842 C C . ILE A 1 469 ? 6.182 34.001 27.501 1.00 48.53 469 ILE A C 1
ATOM 3844 O O . ILE A 1 469 ? 5.778 35.166 27.537 1.00 48.53 469 ILE A O 1
ATOM 3848 N N . SER A 1 470 ? 7.370 33.621 27.956 1.00 54.97 470 SER A N 1
ATOM 3849 C CA . SER A 1 470 ? 8.514 34.506 28.190 1.00 54.97 470 SER A CA 1
ATOM 3850 C C . SER A 1 470 ? 9.770 33.805 27.717 1.00 54.97 470 SER A C 1
ATOM 3852 O O . SER A 1 470 ? 9.927 32.633 28.135 1.00 54.97 470 SER A O 1
#